Protein AF-0000000083406776 (afdb_homodimer)

Radius of gyration: 24.79 Å; Cα contacts (8 Å, |Δi|>4): 1345; chains: 2; bounding box: 52×78×62 Å

pLDDT: mean 81.3, std 16.32, range [42.38, 97.75]

InterPro domains:
  IPR002347 Short-chain dehydrogenase/reductase SDR [PF00106] (64-255)
  IPR002347 Short-chain dehydrogenase/reductase SDR [PR00081] (65-82)
  IPR002347 Short-chain dehydrogenase/reductase SDR [PR00081] (189-205)
  IPR002347 Short-chain dehydrogenase/reductase SDR [PR00081] (236-253)
  IPR020904 Short-chain dehydrogenase/reductase, conserved site [PS00061] (202-230)
  IPR036291 NAD(P)-binding domain superfamily [SSF51735] (57-287)

Solvent-accessible surface area (backbone atoms only — not comparable to full-atom values): 32163 Å² total; per-residue (Å²): 109,41,72,52,41,39,52,69,57,43,51,51,37,44,51,24,13,53,36,18,30,51,38,6,48,52,36,34,50,48,42,60,70,52,46,40,59,52,13,53,52,55,70,69,46,63,69,73,70,53,64,65,56,86,56,56,70,72,55,71,73,45,49,56,18,36,37,31,38,31,26,55,51,59,46,27,32,33,37,50,63,70,48,34,76,37,69,58,24,35,37,39,38,18,16,83,56,52,65,60,33,49,53,54,50,59,68,65,54,90,52,61,17,48,78,43,82,42,75,58,62,43,76,51,54,50,65,58,38,30,49,51,51,51,49,48,35,70,74,66,41,73,57,41,32,34,37,45,53,56,65,69,62,70,66,74,48,82,82,60,70,68,44,67,68,60,47,49,52,39,44,38,34,44,40,48,22,46,49,23,48,50,51,44,50,47,56,58,21,50,76,68,46,38,32,37,40,34,41,58,36,29,36,42,27,68,48,59,47,32,37,36,27,47,56,24,12,46,20,20,21,41,47,45,32,42,57,17,45,23,51,61,30,48,79,36,53,24,48,39,31,33,29,28,44,39,70,35,68,32,75,62,46,53,39,36,45,73,48,53,24,62,52,74,85,56,80,58,32,54,38,56,59,45,19,53,49,49,51,49,33,66,74,60,42,25,40,56,67,46,59,35,45,58,68,53,43,29,52,35,51,7,56,51,21,40,27,68,70,52,43,53,49,50,30,41,52,34,50,74,63,23,39,63,14,82,55,45,60,112,42,73,52,42,38,51,68,57,45,51,51,37,45,50,24,12,54,36,17,30,52,38,7,49,51,37,34,49,48,40,59,70,53,47,41,58,51,14,53,52,55,72,71,46,63,68,73,71,52,62,66,55,83,56,57,70,73,54,72,72,45,49,56,18,35,37,31,38,32,27,56,50,58,47,28,31,33,37,49,62,70,48,33,74,36,68,58,25,35,37,39,36,20,17,83,56,51,65,62,34,49,53,52,50,60,71,66,53,88,52,61,18,47,78,42,82,43,74,58,61,43,73,53,54,47,66,57,38,30,50,51,50,52,49,49,35,70,74,67,41,74,56,41,33,37,36,44,53,57,67,68,63,70,64,73,50,84,84,59,70,68,45,67,69,61,46,50,53,39,44,38,33,46,40,48,23,46,50,23,47,49,50,44,49,47,55,57,20,51,77,69,45,37,32,36,39,35,41,56,36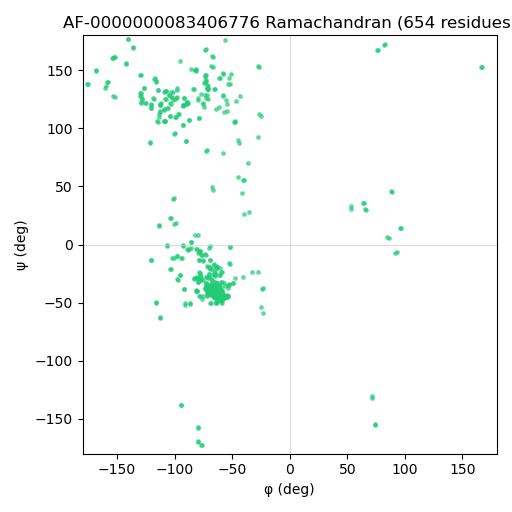,29,37,41,27,69,50,58,47,31,37,35,28,48,55,24,14,46,20,20,20,41,47,44,34,40,55,18,46,24,53,62,30,48,79,36,53,22,49,38,30,32,30,27,44,38,75,35,62,32,74,61,45,51,38,38,43,72,46,53,26,64,55,74,83,57,78,47,34,52,38,55,59,46,20,52,50,49,50,48,33,67,73,60,41,24,41,55,67,46,60,35,47,59,70,55,41,29,51,36,52,7,56,52,21,39,28,68,69,54,43,53,49,49,31,41,51,34,51,74,64,24,39,64,15,83,53,46,60

Sequence (658 aa):
MRTIPTLSYTIQNILMSMGTIFVSFSSLMFTLMVVLPLSIARGMMPRDMLMKVPTNMAMRSRGKVVLIVGASRGIGMEVLKQYVPEPTTTVIAVAKDPDNLRNAIIHLGDTPATVQIETIDLSGSPKEIARAVEELDRQYGPISHMYAISGISNHLKNETAFNLEVMEKMVKVNISGIIALTMSMYDLMRKRKFGKICIVGSVAGIYGPANMIGYASTKSFINTFGTSLRTLASANNIEVVTVEPGFIDSRMTRMMRGQGSSAPDSNFADAEDMAARMKQGVEKGGVAVVTWPVGQSIQMNALKGLNPICDDLGRWVSTQLRLSGKKITMRTIPTLSYTIQNILMSMGTIFVSFSSLMFTLMVVLPLSIARGMMPRDMLMKVPTNMAMRSRGKVVLIVGASRGIGMEVLKQYVPEPTTTVIAVAKDPDNLRNAIIHLGDTPATVQIETIDLSGSPKEIARAVEELDRQYGPISHMYAISGISNHLKNETAFNLEVMEKMVKVNISGIIALTMSMYDLMRKRKFGKICIVGSVAGIYGPANMIGYASTKSFINTFGTSLRTLASANNIEVVTVEPGFIDSRMTRMMRGQGSSAPDSNFADAEDMAARMKQGVEKGGVAVVTWPVGQSIQMNALKGLNPICDDLGRWVSTQLRLSGKKIT

Nearest PDB structures (foldseek):
  1iy8-assembly1_B  TM=8.673E-01  e=5.203E-13  Leifsonia aquatica
  3svt-assembly1_B  TM=8.295E-01  e=1.004E-12  Mycobacterium ulcerans Agy99
  7djs-assembly1_A  TM=8.375E-01  e=8.995E-13  Pseudomonas aeruginosa
  1zem-assembly1_A  TM=8.510E-01  e=3.168E-12  Gluconobacter oxydans
  3g1t-assembly1_A-2  TM=8.333E-01  e=5.186E-12  Salmonella enterica subsp. enterica serovar Typhi

Organism: Coprinellus micaceus (NCBI:txid71717)

Structure (mmCIF, N/CA/C/O backbone):
data_AF-0000000083406776-model_v1
#
loop_
_entity.id
_entity.type
_entity.pdbx_description
1 polymer 'NAD(P)-binding protein'
#
loop_
_atom_site.group_PDB
_atom_site.id
_atom_site.type_symbol
_atom_site.label_atom_id
_atom_site.label_alt_id
_atom_site.label_comp_id
_atom_site.label_asym_id
_atom_site.label_entity_id
_atom_site.label_seq_id
_atom_site.pdbx_PDB_ins_code
_atom_site.Cartn_x
_atom_site.Cartn_y
_atom_site.Cartn_z
_atom_site.occupancy
_atom_site.B_iso_or_equiv
_atom_site.auth_seq_id
_atom_site.auth_comp_id
_atom_site.auth_asym_id
_atom_site.auth_atom_id
_atom_site.pdbx_PDB_model_num
ATOM 1 N N . MET A 1 1 ? -14.531 27.25 2.477 1 51.34 1 MET A N 1
ATOM 2 C CA . MET A 1 1 ? -13.578 27.891 1.568 1 51.34 1 MET A CA 1
ATOM 3 C C . MET A 1 1 ? -12.195 27.266 1.714 1 51.34 1 MET A C 1
ATOM 5 O O . MET A 1 1 ? -11.469 27.125 0.727 1 51.34 1 MET A O 1
ATOM 9 N N . ARG A 1 2 ? -11.852 26.719 2.912 1 61.72 2 ARG A N 1
ATOM 10 C CA . ARG A 1 2 ? -10.562 26.094 3.193 1 61.72 2 ARG A CA 1
ATOM 11 C C . ARG A 1 2 ? -10.414 24.781 2.438 1 61.72 2 ARG A C 1
ATOM 13 O O . ARG A 1 2 ? -9.297 24.297 2.229 1 61.72 2 ARG A O 1
ATOM 20 N N . THR A 1 3 ? -11.453 24.5 1.758 1 78 3 THR A N 1
ATOM 21 C CA . THR A 1 3 ? -11.43 23.203 1.101 1 78 3 THR A CA 1
ATOM 22 C C . THR A 1 3 ? -11.109 23.344 -0.383 1 78 3 THR A C 1
ATOM 24 O O . THR A 1 3 ? -10.797 22.359 -1.059 1 78 3 THR A O 1
ATOM 27 N N . ILE A 1 4 ? -11.164 24.688 -0.804 1 85.56 4 ILE A N 1
ATOM 28 C CA . ILE A 1 4 ? -10.828 24.922 -2.203 1 85.56 4 ILE A CA 1
ATOM 29 C C . ILE A 1 4 ? -9.328 24.766 -2.408 1 85.56 4 ILE A C 1
ATOM 31 O O . ILE A 1 4 ? -8.531 25.375 -1.688 1 85.56 4 ILE A O 1
ATOM 35 N N . PRO A 1 5 ? -9 23.969 -3.375 1 91.88 5 PRO A N 1
ATOM 36 C CA . PRO A 1 5 ? -7.57 23.75 -3.609 1 91.88 5 PRO A CA 1
ATOM 37 C C . PRO A 1 5 ? -6.824 25.047 -3.955 1 91.88 5 PRO A C 1
ATOM 39 O O . PRO A 1 5 ? -7.387 25.922 -4.605 1 91.88 5 PRO A O 1
ATOM 42 N N . THR A 1 6 ? -5.609 25.203 -3.502 1 91.12 6 THR A N 1
ATOM 43 C CA . THR A 1 6 ? -4.766 26.344 -3.842 1 91.12 6 THR A CA 1
ATOM 44 C C . THR A 1 6 ? -4.395 26.312 -5.32 1 91.12 6 THR A C 1
ATOM 46 O O . THR A 1 6 ? -4.488 25.266 -5.973 1 91.12 6 THR A O 1
ATOM 49 N N . LEU A 1 7 ? -3.971 27.453 -5.816 1 91.69 7 LEU A N 1
ATOM 50 C CA . LEU A 1 7 ? -3.604 27.562 -7.223 1 91.69 7 LEU A CA 1
ATOM 51 C C . LEU A 1 7 ? -2.414 26.656 -7.543 1 91.69 7 LEU A C 1
ATOM 53 O O . LEU A 1 7 ? -2.416 25.953 -8.555 1 91.69 7 LEU A O 1
ATOM 57 N N . SER A 1 8 ? -1.42 26.688 -6.691 1 90.56 8 SER A N 1
ATOM 58 C CA . SER A 1 8 ? -0.233 25.859 -6.918 1 90.56 8 SER A CA 1
ATOM 59 C C . SER A 1 8 ? -0.579 24.375 -6.918 1 90.56 8 SER A C 1
ATOM 61 O O . SER A 1 8 ? -0.083 23.625 -7.75 1 90.56 8 SER A O 1
ATOM 63 N N . TYR A 1 9 ? -1.371 24 -6.027 1 91.06 9 TYR A N 1
ATOM 64 C CA . TYR A 1 9 ? -1.797 22.609 -5.941 1 91.06 9 TYR A CA 1
ATOM 65 C C . TYR A 1 9 ? -2.613 22.219 -7.164 1 91.06 9 TYR A C 1
ATOM 67 O O . TYR A 1 9 ? -2.467 21.109 -7.684 1 91.06 9 TYR A O 1
ATOM 75 N N . THR A 1 10 ? -3.422 23.109 -7.629 1 93.75 10 THR A N 1
ATOM 76 C CA . THR A 1 10 ? -4.25 22.859 -8.805 1 93.75 10 THR A CA 1
ATOM 77 C C . THR A 1 10 ? -3.383 22.703 -10.047 1 93.75 10 THR A C 1
ATOM 79 O O . THR A 1 10 ? -3.584 21.766 -10.828 1 93.75 10 THR A O 1
ATOM 82 N N . ILE A 1 11 ? -2.439 23.547 -10.195 1 93.81 11 ILE A N 1
ATOM 83 C CA . ILE A 1 11 ? -1.538 23.484 -11.336 1 93.81 11 ILE A CA 1
ATOM 84 C C . ILE A 1 11 ? -0.77 22.156 -11.305 1 93.81 11 ILE A C 1
ATOM 86 O O . ILE A 1 11 ? -0.603 21.5 -12.336 1 93.81 11 ILE A O 1
ATOM 90 N N . GLN A 1 12 ? -0.306 21.812 -10.156 1 91.44 12 GLN A N 1
ATOM 91 C CA . GLN A 1 12 ? 0.376 20.531 -9.984 1 91.44 12 GLN A CA 1
ATOM 92 C C . GLN A 1 12 ? -0.497 19.375 -10.469 1 91.44 12 GLN A C 1
ATOM 94 O O . GLN A 1 12 ? -0.017 18.469 -11.148 1 91.44 12 GLN A O 1
ATOM 99 N N . ASN A 1 13 ? -1.695 19.422 -10.125 1 94.25 13 ASN A N 1
ATOM 100 C CA . ASN A 1 13 ? -2.613 18.344 -10.5 1 94.25 13 ASN A CA 1
ATOM 101 C C . ASN A 1 13 ? -2.869 18.328 -12.008 1 94.25 13 ASN A C 1
ATOM 103 O O . ASN A 1 13 ? -3.061 17.266 -12.594 1 94.25 13 ASN A O 1
ATOM 107 N N . ILE A 1 14 ? -2.92 19.484 -12.586 1 94.75 14 ILE A N 1
ATOM 108 C CA . ILE A 1 14 ? -3.066 19.578 -14.031 1 94.75 14 ILE A CA 1
ATOM 109 C C . ILE A 1 14 ? -1.882 18.906 -14.719 1 94.75 14 ILE A C 1
ATOM 111 O O . ILE A 1 14 ? -2.066 18.078 -15.617 1 94.75 14 ILE A O 1
ATOM 115 N N . LEU A 1 15 ? -0.723 19.172 -14.25 1 93.62 15 LEU A N 1
ATOM 116 C CA . LEU A 1 15 ? 0.487 18.594 -14.828 1 93.62 15 LEU A CA 1
ATOM 117 C C . LEU A 1 15 ? 0.534 17.094 -14.594 1 93.62 15 LEU A C 1
ATOM 119 O O . LEU A 1 15 ? 0.982 16.344 -15.461 1 93.62 15 LEU A O 1
ATOM 123 N N . MET A 1 16 ? 0.094 16.672 -13.461 1 91 16 MET A N 1
ATOM 124 C CA . MET A 1 16 ? 0.042 15.234 -13.156 1 91 16 MET A CA 1
ATOM 125 C C . MET A 1 16 ? -0.891 14.516 -14.125 1 91 16 MET A C 1
ATOM 127 O O . MET A 1 16 ? -0.562 13.43 -14.617 1 91 16 MET A O 1
ATOM 131 N N . SER A 1 17 ? -2.018 15.117 -14.367 1 93.81 17 SER A N 1
ATOM 132 C CA . SER A 1 17 ? -2.965 14.508 -15.289 1 93.81 17 SER A CA 1
ATOM 133 C C . SER A 1 17 ? -2.381 14.414 -16.703 1 93.81 17 SER A C 1
ATOM 135 O O . SER A 1 17 ? -2.521 13.391 -17.359 1 93.81 17 SER A O 1
ATOM 137 N N . MET A 1 18 ? -1.773 15.461 -17.109 1 94.19 18 MET A N 1
ATOM 138 C CA . MET A 1 18 ? -1.151 15.461 -18.422 1 94.19 18 MET A CA 1
ATOM 139 C C . MET A 1 18 ? -0.082 14.383 -18.531 1 94.19 18 MET A C 1
ATOM 141 O O . MET A 1 18 ? -0.002 13.672 -19.531 1 94.19 18 MET A O 1
ATOM 145 N N . GLY A 1 19 ? 0.729 14.281 -17.5 1 92.5 19 GLY A N 1
ATOM 146 C CA . GLY A 1 19 ? 1.737 13.234 -17.469 1 92.5 19 GLY A CA 1
ATOM 147 C C . GLY A 1 19 ? 1.149 11.836 -17.531 1 92.5 19 GLY A C 1
ATOM 148 O O . GLY A 1 19 ? 1.658 10.977 -18.25 1 92.5 19 GLY A O 1
ATOM 149 N N . THR A 1 20 ? 0.115 11.656 -16.812 1 91.81 20 THR A N 1
ATOM 150 C CA . THR A 1 20 ? -0.525 10.344 -16.766 1 91.81 20 THR A CA 1
ATOM 151 C C . THR A 1 20 ? -1.116 9.984 -18.125 1 91.81 20 THR A C 1
ATOM 153 O O . THR A 1 20 ? -1.022 8.836 -18.562 1 91.81 20 THR A O 1
ATOM 156 N N . ILE A 1 21 ? -1.723 10.969 -18.766 1 94.31 21 ILE A N 1
ATOM 157 C CA . ILE A 1 21 ? -2.268 10.75 -20.109 1 94.31 21 ILE A CA 1
ATOM 158 C C . ILE A 1 21 ? -1.151 10.328 -21.062 1 94.31 21 ILE A C 1
ATOM 160 O O . ILE A 1 21 ? -1.294 9.344 -21.797 1 94.31 21 ILE A O 1
ATOM 164 N N . PHE A 1 22 ? -0.098 11.008 -20.969 1 94.06 22 PHE A N 1
ATOM 165 C CA . PHE A 1 22 ? 1.026 10.734 -21.859 1 94.06 22 PHE A CA 1
ATOM 166 C C . PHE A 1 22 ? 1.578 9.328 -21.609 1 94.06 22 PHE A C 1
ATOM 168 O O . PHE A 1 22 ? 1.782 8.562 -22.562 1 94.06 22 PHE A O 1
ATOM 175 N N . VAL A 1 23 ? 1.824 9 -20.422 1 92.31 23 VAL A N 1
ATOM 176 C CA . VAL A 1 23 ? 2.42 7.715 -20.062 1 92.31 23 VAL A CA 1
ATOM 177 C C . VAL A 1 23 ? 1.457 6.586 -20.422 1 92.31 23 VAL A C 1
ATOM 179 O O . VAL A 1 23 ? 1.873 5.547 -20.938 1 92.31 23 VAL A O 1
ATOM 182 N N . SER A 1 24 ? 0.225 6.801 -20.125 1 93.75 24 SER A N 1
ATOM 183 C CA . SER A 1 24 ? -0.762 5.773 -20.453 1 93.75 24 SER A CA 1
ATOM 184 C C . SER A 1 24 ? -0.874 5.566 -21.953 1 93.75 24 SER A C 1
ATOM 186 O O . SER A 1 24 ? -1.04 4.438 -22.422 1 93.75 24 SER A O 1
ATOM 188 N N . PHE A 1 25 ? -0.808 6.652 -22.656 1 94.75 25 PHE A N 1
ATOM 189 C CA . PHE A 1 25 ? -0.831 6.559 -24.109 1 94.75 25 PHE A CA 1
ATOM 190 C C . PHE A 1 25 ? 0.388 5.805 -24.625 1 94.75 25 PHE A C 1
ATOM 192 O O . PHE A 1 25 ? 0.27 4.953 -25.5 1 94.75 25 PHE A O 1
ATOM 199 N N . SER A 1 26 ? 1.524 6.098 -24.109 1 94.12 26 SER A N 1
ATOM 200 C CA . SER A 1 26 ? 2.748 5.398 -24.484 1 94.12 26 SER A CA 1
ATOM 201 C C . SER A 1 26 ? 2.656 3.91 -24.156 1 94.12 26 SER A C 1
ATOM 203 O O . SER A 1 26 ? 3.098 3.068 -24.953 1 94.12 26 SER A O 1
ATOM 205 N N . SER A 1 27 ? 2.131 3.639 -23.031 1 93.69 27 SER A N 1
ATOM 206 C CA . SER A 1 27 ? 1.918 2.256 -22.609 1 93.69 27 SER A CA 1
ATOM 207 C C . SER A 1 27 ? 0.988 1.526 -23.578 1 93.69 27 SER A C 1
ATOM 209 O O . SER A 1 27 ? 1.225 0.366 -23.922 1 93.69 27 SER A O 1
ATOM 211 N N . LEU A 1 28 ? -0.036 2.197 -23.969 1 95.06 28 LEU A N 1
ATOM 212 C CA . LEU A 1 28 ? -0.994 1.639 -24.922 1 95.06 28 LEU A CA 1
ATOM 213 C C . LEU A 1 28 ? -0.325 1.343 -26.25 1 95.06 28 LEU A C 1
ATOM 215 O O . LEU A 1 28 ? -0.478 0.248 -26.797 1 95.06 28 LEU A O 1
ATOM 219 N N . MET A 1 29 ? 0.401 2.287 -26.703 1 96.25 29 MET A N 1
ATOM 220 C CA . MET A 1 29 ? 1.06 2.139 -28 1 96.25 29 MET A CA 1
ATOM 221 C C . MET A 1 29 ? 2.072 0.999 -27.969 1 96.25 29 MET A C 1
ATOM 223 O O . MET A 1 29 ? 2.135 0.192 -28.906 1 96.25 29 MET A O 1
ATOM 227 N N . PHE A 1 30 ? 2.836 0.939 -26.953 1 95.06 30 PHE A N 1
ATOM 228 C CA . PHE A 1 30 ? 3.809 -0.138 -26.797 1 95.06 30 PHE A CA 1
ATOM 229 C C . PHE A 1 30 ? 3.113 -1.493 -26.766 1 95.06 30 PHE A C 1
ATOM 231 O O . PHE A 1 30 ? 3.568 -2.449 -27.391 1 95.06 30 PHE A O 1
ATOM 238 N N . THR A 1 31 ? 2.062 -1.59 -26.031 1 94.62 31 THR A N 1
ATOM 239 C CA . THR A 1 31 ? 1.335 -2.846 -25.891 1 94.62 31 THR A CA 1
ATOM 240 C C . THR A 1 31 ? 0.708 -3.26 -27.219 1 94.62 31 THR A C 1
ATOM 242 O O . THR A 1 31 ? 0.731 -4.438 -27.578 1 94.62 31 THR A O 1
ATOM 245 N N .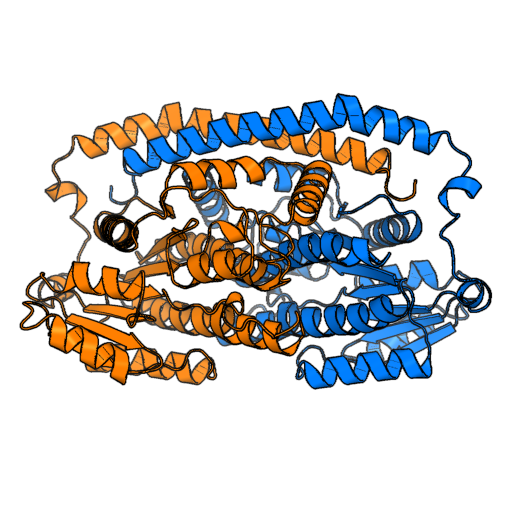 LEU A 1 32 ? 0.222 -2.285 -27.969 1 95.62 32 LEU A N 1
ATOM 246 C CA . LEU A 1 32 ? -0.427 -2.549 -29.25 1 95.62 32 LEU A CA 1
ATOM 247 C C . LEU A 1 32 ? 0.6 -2.918 -30.312 1 95.62 32 LEU A C 1
ATOM 249 O O . LEU A 1 32 ? 0.373 -3.83 -31.109 1 95.62 32 LEU A O 1
ATOM 253 N N . MET A 1 33 ? 1.751 -2.266 -30.266 1 95.75 33 MET A N 1
ATOM 254 C CA . MET A 1 33 ? 2.68 -2.348 -31.391 1 95.75 33 MET A CA 1
ATOM 255 C C . MET A 1 33 ? 3.729 -3.428 -31.156 1 95.75 33 MET A C 1
ATOM 257 O O . MET A 1 33 ? 4.254 -4.012 -32.094 1 95.75 33 MET A O 1
ATOM 261 N N . VAL A 1 34 ? 4.016 -3.725 -29.922 1 94.56 34 VAL A N 1
ATOM 262 C CA . VAL 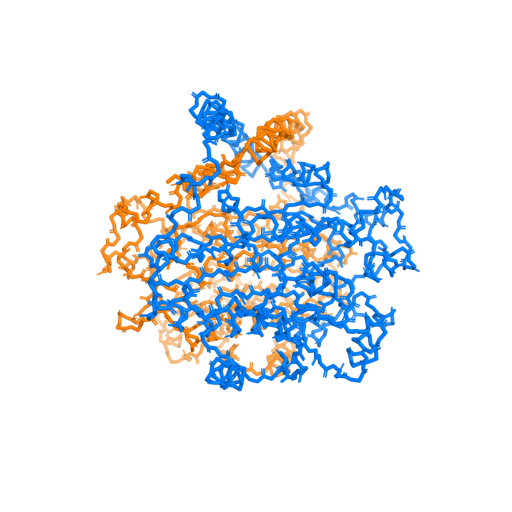A 1 34 ? 5.117 -4.637 -29.625 1 94.56 34 VAL A CA 1
ATOM 263 C C . VAL A 1 34 ? 4.582 -5.898 -28.953 1 94.56 34 VAL A C 1
ATOM 265 O O . VAL A 1 34 ? 4.805 -7.012 -29.438 1 94.56 34 VAL A O 1
ATOM 268 N N . VAL A 1 35 ? 3.785 -5.789 -27.953 1 94.31 35 VAL A N 1
ATOM 269 C CA . VAL A 1 35 ? 3.385 -6.922 -27.125 1 94.31 35 VAL A CA 1
ATOM 270 C C . VAL A 1 35 ? 2.307 -7.73 -27.844 1 94.31 35 VAL A C 1
ATOM 272 O O . VAL A 1 35 ? 2.348 -8.961 -27.844 1 94.31 35 VAL A O 1
ATOM 275 N N . LEU A 1 36 ? 1.349 -7.012 -28.406 1 94.81 36 LEU A N 1
ATOM 276 C CA . LEU A 1 36 ? 0.21 -7.688 -29.016 1 94.81 36 LEU A CA 1
ATOM 277 C C . LEU A 1 36 ? 0.667 -8.625 -30.141 1 94.81 36 LEU A C 1
ATOM 279 O O . LEU A 1 36 ? 0.283 -9.797 -30.156 1 94.81 36 LEU A O 1
ATOM 283 N N . PRO A 1 37 ? 1.556 -8.18 -31.047 1 93.94 37 PRO A N 1
ATOM 284 C CA . PRO A 1 37 ? 2.035 -9.117 -32.062 1 93.94 37 PRO A CA 1
ATOM 285 C C . PRO A 1 37 ? 2.762 -10.32 -31.469 1 93.94 37 PRO A C 1
ATOM 287 O O . PRO A 1 37 ? 2.615 -11.445 -31.969 1 93.94 37 PRO A O 1
ATOM 290 N N . LEU A 1 38 ? 3.494 -10.172 -30.406 1 92.44 38 LEU A N 1
ATOM 291 C CA . LEU A 1 38 ? 4.199 -11.258 -29.734 1 92.44 38 LEU A CA 1
ATOM 292 C C . LEU A 1 38 ? 3.213 -12.227 -29.094 1 92.44 38 LEU A C 1
ATOM 294 O O . LEU A 1 38 ? 3.418 -13.445 -29.141 1 92.44 38 LEU A O 1
ATOM 298 N N . SER A 1 39 ? 2.215 -11.68 -28.5 1 92.62 39 SER A N 1
ATOM 299 C CA . SER A 1 39 ? 1.206 -12.508 -27.844 1 92.62 39 SER A CA 1
ATOM 300 C C . SER A 1 39 ? 0.441 -13.352 -28.859 1 92.62 39 SER A C 1
ATOM 302 O O . SER A 1 39 ? 0.073 -14.492 -28.578 1 92.62 39 SER A O 1
ATOM 304 N N . ILE A 1 40 ? 0.173 -12.742 -30 1 92.56 40 ILE A N 1
ATOM 305 C CA . ILE A 1 40 ? -0.491 -13.477 -31.062 1 92.56 40 ILE A CA 1
ATOM 306 C C . ILE A 1 40 ? 0.411 -14.609 -31.562 1 92.56 40 ILE A C 1
ATOM 308 O O . ILE A 1 40 ? -0.046 -15.734 -31.75 1 92.56 40 ILE A O 1
ATOM 312 N N . ALA A 1 41 ? 1.683 -14.367 -31.734 1 89.75 41 ALA A N 1
ATOM 313 C CA . ALA A 1 41 ? 2.648 -15.383 -32.156 1 89.75 41 ALA A CA 1
ATOM 314 C C . ALA A 1 41 ? 2.727 -16.516 -31.125 1 89.75 41 ALA A C 1
ATOM 316 O O . ALA A 1 41 ? 2.832 -17.688 -31.5 1 89.75 41 ALA A O 1
ATOM 317 N N . ARG A 1 42 ? 2.699 -16.156 -29.844 1 88.81 42 ARG A N 1
ATOM 318 C CA . ARG A 1 42 ? 2.705 -17.156 -28.781 1 88.81 42 ARG A CA 1
ATOM 319 C C . ARG A 1 42 ? 1.518 -18.094 -28.906 1 88.81 42 ARG A C 1
ATOM 321 O O . ARG A 1 42 ? 1.656 -19.312 -28.703 1 88.81 42 ARG A O 1
ATOM 328 N N . GLY A 1 43 ? 0.381 -17.531 -29.172 1 84.69 43 GLY A N 1
ATOM 329 C CA . GLY A 1 43 ? -0.828 -18.328 -29.297 1 84.69 43 GLY A CA 1
ATOM 330 C C . GLY A 1 43 ? -0.781 -19.297 -30.453 1 84.69 43 GLY A C 1
ATOM 331 O O . GLY A 1 43 ? -1.481 -20.312 -30.453 1 84.69 43 GLY A O 1
ATOM 332 N N . MET A 1 44 ? 0.102 -19.047 -31.406 1 83.62 44 MET A N 1
ATOM 333 C CA . MET A 1 44 ? 0.194 -19.875 -32.594 1 83.62 44 MET A CA 1
ATOM 334 C C . MET A 1 44 ? 1.247 -20.969 -32.438 1 83.62 44 MET A C 1
ATOM 336 O O . MET A 1 44 ? 1.315 -21.906 -33.219 1 83.62 44 MET A O 1
ATOM 340 N N . MET A 1 45 ? 2.02 -20.828 -31.406 1 77.25 45 MET A N 1
ATOM 341 C CA . MET A 1 45 ? 3.08 -21.797 -31.172 1 77.25 45 MET A CA 1
ATOM 342 C C . MET A 1 45 ? 2.531 -23.047 -30.484 1 77.25 45 MET A C 1
ATOM 344 O O . MET A 1 45 ? 1.607 -22.953 -29.672 1 77.25 45 MET A O 1
ATOM 348 N N . PRO A 1 46 ? 3.166 -24.203 -30.781 1 67.5 46 PRO A N 1
ATOM 349 C CA . PRO A 1 46 ? 2.727 -25.438 -30.141 1 67.5 46 PRO A CA 1
ATOM 350 C C . PRO A 1 46 ? 2.957 -25.438 -28.625 1 67.5 46 PRO A C 1
ATOM 352 O O . PRO A 1 46 ? 3.949 -24.891 -28.156 1 67.5 46 PRO A O 1
ATOM 355 N N . ARG A 1 47 ? 2.021 -25.828 -27.875 1 63.34 47 ARG A N 1
ATOM 356 C CA . ARG A 1 47 ? 1.984 -25.828 -26.406 1 63.34 47 ARG A CA 1
ATOM 357 C C . ARG A 1 47 ? 3.254 -26.453 -25.828 1 63.34 47 ARG A C 1
ATOM 359 O O . ARG A 1 47 ? 3.73 -26.031 -24.781 1 63.34 47 ARG A O 1
ATOM 366 N N . ASP A 1 48 ? 3.824 -27.453 -26.547 1 56.91 48 ASP A N 1
ATOM 367 C CA . ASP A 1 48 ? 4.98 -28.203 -26.078 1 56.91 48 ASP A CA 1
ATOM 368 C C . ASP A 1 48 ? 6.227 -27.328 -26.016 1 56.91 48 ASP A C 1
ATOM 370 O O . ASP A 1 48 ? 7.105 -27.531 -25.172 1 56.91 48 ASP A O 1
ATOM 374 N N . MET A 1 49 ? 6.324 -26.375 -26.844 1 52.62 49 MET A N 1
ATOM 375 C CA . MET A 1 49 ? 7.48 -25.5 -26.891 1 52.62 49 MET A CA 1
ATOM 376 C C . MET A 1 49 ? 7.441 -24.484 -25.75 1 52.62 49 MET A C 1
ATOM 378 O O . MET A 1 49 ? 8.484 -24.031 -25.266 1 52.62 49 MET A O 1
ATOM 382 N N . LEU A 1 50 ? 6.285 -24.125 -25.359 1 50.94 50 LEU A N 1
ATOM 383 C CA . LEU A 1 50 ? 6.086 -23.094 -24.344 1 50.94 50 LEU A CA 1
ATOM 384 C C . LEU A 1 50 ? 6.305 -23.656 -22.953 1 50.94 50 LEU A C 1
ATOM 386 O O . LEU A 1 50 ? 6.68 -22.922 -22.031 1 50.94 50 LEU A O 1
ATOM 390 N N . MET A 1 51 ? 5.98 -24.922 -22.781 1 48.59 51 MET A N 1
ATOM 391 C CA . MET A 1 51 ? 6.055 -25.578 -21.469 1 48.59 51 MET A CA 1
ATOM 392 C C . MET A 1 51 ? 7.48 -26.016 -21.172 1 48.59 51 MET A C 1
ATOM 394 O O . MET A 1 51 ? 7.75 -26.578 -20.094 1 48.59 51 MET A O 1
ATOM 398 N N . LYS A 1 52 ? 8.508 -25.891 -22.047 1 47.97 52 LYS A N 1
ATOM 399 C CA . LYS A 1 52 ? 9.859 -26.391 -21.797 1 47.97 52 LYS A CA 1
ATOM 400 C C . LYS A 1 52 ? 10.531 -25.609 -20.672 1 47.97 52 LYS A C 1
ATOM 402 O O . LYS A 1 52 ? 11.086 -24.531 -20.891 1 47.97 52 LYS A O 1
ATOM 407 N N . VAL A 1 53 ? 9.906 -25.406 -19.531 1 49.91 53 VAL A N 1
ATOM 408 C CA . VAL A 1 53 ? 10.648 -24.938 -18.375 1 49.91 53 VAL A CA 1
ATOM 409 C C . VAL A 1 53 ? 11.797 -25.906 -18.062 1 49.91 53 VAL A C 1
ATOM 411 O O . VAL A 1 53 ? 11.617 -27.125 -18.094 1 49.91 53 VAL A O 1
ATOM 414 N N . PRO A 1 54 ? 13.039 -25.531 -18.188 1 44.44 54 PRO A N 1
ATOM 415 C CA . PRO A 1 54 ? 14.039 -26.484 -17.703 1 44.44 54 PRO A CA 1
ATOM 416 C C . PRO A 1 54 ? 13.609 -27.156 -16.406 1 44.44 54 PRO A C 1
ATOM 418 O O . PRO A 1 54 ? 13.5 -26.5 -15.359 1 44.44 54 PRO A O 1
ATOM 421 N N . THR A 1 55 ? 12.477 -27.781 -16.375 1 43.97 55 THR A N 1
ATOM 422 C CA . THR A 1 55 ? 12.203 -28.516 -15.133 1 43.97 55 THR A CA 1
ATOM 423 C C . THR A 1 55 ? 13.422 -29.312 -14.688 1 43.97 55 THR A C 1
ATOM 425 O O . THR A 1 55 ? 13.969 -30.109 -15.461 1 43.97 55 THR A O 1
ATOM 428 N N . ASN A 1 56 ? 14.234 -28.719 -13.922 1 44.69 56 ASN A N 1
ATOM 429 C CA . ASN A 1 56 ? 15.234 -29.641 -13.383 1 44.69 56 ASN A CA 1
ATOM 430 C C . ASN A 1 56 ? 14.711 -31.062 -13.328 1 44.69 56 ASN A C 1
ATOM 432 O O . ASN A 1 56 ? 13.539 -31.297 -13 1 44.69 56 ASN A O 1
ATOM 436 N N . MET A 1 57 ? 15.242 -31.938 -14.117 1 44.78 57 MET A N 1
ATOM 437 C CA . MET A 1 57 ? 14.992 -33.375 -14.203 1 44.78 57 MET A CA 1
ATOM 438 C C . MET A 1 57 ? 14.453 -33.906 -12.883 1 44.78 57 MET A C 1
ATOM 440 O O . MET A 1 57 ? 13.68 -34.875 -12.867 1 44.78 57 MET A O 1
ATOM 444 N N . ALA A 1 58 ? 14.922 -33.438 -11.836 1 46.88 58 ALA A N 1
ATOM 445 C CA . ALA A 1 58 ? 14.562 -34 -10.539 1 46.88 58 ALA A CA 1
ATOM 446 C C . ALA A 1 58 ? 13.102 -33.719 -10.195 1 46.88 58 ALA A C 1
ATOM 448 O O . ALA A 1 58 ? 12.453 -34.5 -9.508 1 46.88 58 ALA A O 1
ATOM 449 N N . MET A 1 59 ? 12.484 -32.5 -10.617 1 49.75 59 MET A N 1
ATOM 450 C CA . MET A 1 59 ? 11.102 -32.156 -10.336 1 49.75 59 MET A CA 1
ATOM 451 C C . MET A 1 59 ? 10.148 -32.906 -11.25 1 49.75 59 MET A C 1
ATOM 453 O O . MET A 1 59 ? 8.961 -33.031 -10.945 1 49.75 59 MET A O 1
ATOM 457 N N . ARG A 1 60 ? 10.516 -33.281 -12.477 1 51.09 60 ARG A N 1
ATOM 458 C CA . ARG A 1 60 ? 9.695 -34.062 -13.391 1 51.09 60 ARG A CA 1
ATOM 459 C C . ARG A 1 60 ? 9.258 -35.375 -12.75 1 51.09 60 ARG A C 1
ATOM 461 O O . ARG A 1 60 ? 8.148 -35.844 -13 1 51.09 60 ARG A O 1
ATOM 468 N N . SER A 1 61 ? 10.266 -35.812 -11.984 1 52.22 61 SER A N 1
ATOM 469 C CA . SER A 1 61 ? 9.883 -37.125 -11.484 1 52.22 61 SER A CA 1
ATOM 470 C C . SER A 1 61 ? 8.961 -37.031 -10.273 1 52.22 61 SER A C 1
ATOM 472 O O . SER A 1 61 ? 8.148 -37.906 -10.016 1 52.22 61 SER A O 1
ATOM 474 N N . ARG A 1 62 ? 9.102 -35.906 -9.477 1 63.03 62 ARG A N 1
ATOM 475 C CA . ARG A 1 62 ? 8.242 -35.781 -8.305 1 63.03 62 ARG A CA 1
ATOM 476 C C . ARG A 1 62 ? 7.062 -34.844 -8.586 1 63.03 62 ARG A C 1
ATOM 478 O O . ARG A 1 62 ? 7.215 -33.812 -9.258 1 63.03 62 ARG A O 1
ATOM 485 N N . GLY A 1 63 ? 5.914 -35.281 -8.68 1 85.56 63 GLY A N 1
ATOM 486 C CA . GLY A 1 63 ? 4.629 -34.625 -8.852 1 85.56 63 GLY A CA 1
ATOM 487 C C . GLY A 1 63 ? 4.605 -33.219 -8.289 1 85.56 63 GLY A C 1
ATOM 488 O O . GLY A 1 63 ? 5.512 -32.812 -7.551 1 85.56 63 GLY A O 1
ATOM 489 N N . LYS A 1 64 ? 3.779 -32.344 -8.789 1 91.88 64 LYS A N 1
ATOM 490 C CA . LYS A 1 64 ? 3.562 -30.984 -8.312 1 91.88 64 LYS A CA 1
ATOM 491 C C . LYS A 1 64 ? 3.127 -30.969 -6.848 1 91.88 64 LYS A C 1
ATOM 493 O O . LYS A 1 64 ? 2.326 -31.812 -6.43 1 91.88 64 LYS A O 1
ATOM 498 N N . VAL A 1 65 ? 3.824 -30.172 -6.027 1 96.81 65 VAL A N 1
ATOM 499 C CA . VAL A 1 65 ? 3.371 -29.953 -4.656 1 96.81 65 VAL A CA 1
ATOM 500 C C . VAL A 1 65 ? 2.842 -28.531 -4.508 1 96.81 65 VAL A C 1
ATOM 502 O O . VAL A 1 65 ? 3.596 -27.562 -4.641 1 96.81 65 VAL A O 1
ATOM 505 N N . VAL A 1 66 ? 1.544 -28.391 -4.203 1 97.62 66 VAL A N 1
ATOM 506 C CA . VAL A 1 66 ? 0.848 -27.109 -4.176 1 97.62 66 VAL A CA 1
ATOM 507 C C . VAL A 1 66 ? 0.438 -26.766 -2.744 1 97.62 66 VAL A C 1
ATOM 509 O O . VAL A 1 66 ? -0.352 -27.484 -2.133 1 97.62 66 VAL A O 1
ATOM 512 N N . LEU A 1 67 ? 1.009 -25.719 -2.193 1 97.75 67 LEU A N 1
ATOM 513 C CA . LEU A 1 67 ? 0.611 -25.219 -0.886 1 97.75 67 LEU A CA 1
ATOM 514 C C . LEU A 1 67 ? -0.452 -24.125 -1.027 1 97.75 67 LEU A C 1
ATOM 516 O O . LEU A 1 67 ? -0.222 -23.109 -1.68 1 97.75 67 LEU A O 1
ATOM 520 N N . ILE A 1 68 ? -1.622 -24.359 -0.445 1 96.56 68 ILE A N 1
ATOM 521 C CA . ILE A 1 68 ? -2.711 -23.375 -0.46 1 96.56 68 ILE A CA 1
ATOM 522 C C . ILE A 1 68 ? -2.998 -22.906 0.963 1 96.56 68 ILE A C 1
ATOM 524 O O . ILE A 1 68 ? -3.543 -23.656 1.776 1 96.56 68 ILE A O 1
ATOM 528 N N . VAL A 1 69 ? -2.582 -21.703 1.231 1 94.56 69 VAL A N 1
ATOM 529 C CA . VAL A 1 69 ? -2.885 -21.109 2.529 1 94.56 69 VAL A CA 1
ATOM 530 C C . VAL A 1 69 ? -4.195 -20.328 2.445 1 94.56 69 VAL A C 1
ATOM 532 O O . VAL A 1 69 ? -4.32 -19.391 1.644 1 94.56 69 VAL A O 1
ATOM 535 N N . GLY A 1 70 ? -5.168 -20.578 3.301 1 89.31 70 GLY A N 1
ATOM 536 C CA . GLY A 1 70 ? -6.523 -20.062 3.207 1 89.31 70 GLY A CA 1
ATOM 537 C C . GLY A 1 70 ? -7.445 -20.938 2.377 1 89.31 70 GLY A C 1
ATOM 538 O O . GLY A 1 70 ? -8.211 -20.438 1.552 1 89.31 70 GLY A O 1
ATOM 539 N N . ALA A 1 71 ? -7.406 -22.203 2.596 1 88 71 ALA A N 1
ATOM 540 C CA . ALA A 1 71 ? -8.062 -23.172 1.731 1 88 71 ALA A CA 1
ATOM 541 C C . ALA A 1 71 ? -9.469 -23.5 2.232 1 88 71 ALA A C 1
ATOM 543 O O . ALA A 1 71 ? -10.227 -24.219 1.575 1 88 71 ALA A O 1
ATOM 544 N N . SER A 1 72 ? -9.93 -22.922 3.332 1 80.75 72 SER A N 1
ATOM 545 C CA . SER A 1 72 ? -11.148 -23.391 3.996 1 80.75 72 SER A CA 1
ATOM 546 C C . SER A 1 72 ? -12.398 -22.859 3.301 1 80.75 72 SER A C 1
ATOM 548 O O . SER A 1 72 ? -13.477 -23.453 3.416 1 80.75 72 SER A O 1
ATOM 550 N N . ARG A 1 73 ? -12.32 -21.719 2.672 1 76.25 73 ARG A N 1
ATOM 551 C CA . ARG A 1 73 ? -13.523 -21.141 2.066 1 76.25 73 ARG A CA 1
ATOM 552 C C . ARG A 1 73 ? -13.156 -20.234 0.898 1 76.25 73 ARG A C 1
ATOM 554 O O . ARG A 1 73 ? -11.984 -19.938 0.677 1 76.25 73 ARG A O 1
ATOM 561 N N . GLY A 1 74 ? -14.141 -20 0.058 1 81.69 74 GLY A N 1
ATOM 562 C CA . GLY A 1 74 ? -14.023 -18.984 -0.978 1 81.69 74 GLY A CA 1
ATOM 563 C C . GLY A 1 74 ? -13.07 -19.375 -2.088 1 81.69 74 GLY A C 1
ATOM 564 O O . GLY A 1 74 ? -13.156 -20.469 -2.643 1 81.69 74 GLY A O 1
ATOM 565 N N . ILE A 1 75 ? -12.219 -18.438 -2.383 1 86.69 75 ILE A N 1
ATOM 566 C CA . ILE A 1 75 ? -11.289 -18.594 -3.498 1 86.69 75 ILE A CA 1
ATOM 567 C C . ILE A 1 75 ? -10.32 -19.734 -3.207 1 86.69 75 ILE A C 1
ATOM 569 O O . ILE A 1 75 ? -10 -20.531 -4.094 1 86.69 75 ILE A O 1
ATOM 573 N N . GLY A 1 76 ? -9.914 -19.906 -1.935 1 90.19 76 GLY A N 1
ATOM 574 C CA . GLY A 1 76 ? -8.961 -20.938 -1.57 1 90.19 76 GLY A CA 1
ATOM 575 C C . GLY A 1 76 ? -9.484 -22.344 -1.795 1 90.19 76 GLY A C 1
ATOM 576 O O . GLY A 1 76 ? -8.781 -23.188 -2.336 1 90.19 76 GLY A O 1
ATOM 577 N N . MET A 1 77 ? -10.695 -22.516 -1.416 1 89.56 77 MET A N 1
ATOM 578 C CA . MET A 1 77 ? -11.328 -23.812 -1.621 1 89.56 77 MET A CA 1
ATOM 579 C C . MET A 1 77 ? -11.477 -24.125 -3.107 1 89.56 77 MET A C 1
ATOM 581 O O . MET A 1 77 ? -11.242 -25.25 -3.539 1 89.56 77 MET A O 1
ATOM 585 N N . GLU A 1 78 ? -11.844 -23.125 -3.83 1 91.25 78 GLU A N 1
ATOM 586 C CA . GLU A 1 78 ? -12.023 -23.312 -5.266 1 91.25 78 GLU A CA 1
ATOM 587 C C . GLU A 1 78 ? -10.695 -23.609 -5.957 1 91.25 78 GLU A C 1
ATOM 589 O O . GLU A 1 78 ? -10.648 -24.375 -6.922 1 91.25 78 GLU A O 1
ATOM 594 N N . VAL A 1 79 ? -9.617 -23 -5.484 1 94.19 79 VAL A N 1
ATOM 595 C CA . VAL A 1 79 ? -8.297 -23.312 -6.027 1 94.19 79 VAL A CA 1
ATOM 596 C C . VAL A 1 79 ? -7.938 -24.766 -5.727 1 94.19 79 VAL A C 1
ATOM 598 O O . VAL A 1 79 ? -7.414 -25.469 -6.59 1 94.19 79 VAL A O 1
ATOM 601 N N . LEU A 1 80 ? -8.211 -25.156 -4.48 1 94.88 80 LEU A N 1
ATOM 602 C CA . LEU A 1 80 ? -7.992 -26.547 -4.105 1 94.88 80 LEU A CA 1
ATOM 603 C C . LEU A 1 80 ? -8.711 -27.484 -5.066 1 94.88 80 LEU A C 1
ATOM 605 O O . LEU A 1 80 ? -8.117 -28.438 -5.574 1 94.88 80 LEU A O 1
ATOM 609 N N . LYS A 1 81 ? -9.914 -27.188 -5.41 1 94 81 LYS A N 1
ATOM 610 C CA . LYS A 1 81 ? -10.734 -28.016 -6.285 1 94 81 LYS A CA 1
ATOM 611 C C . LYS A 1 81 ? -10.156 -28.078 -7.695 1 94 81 LYS A C 1
ATOM 613 O O . LYS A 1 81 ? -10.391 -29.047 -8.43 1 94 81 LYS A O 1
ATOM 618 N N . GLN A 1 82 ? -9.406 -27.031 -8.086 1 94.88 82 GLN A N 1
ATOM 619 C CA . GLN A 1 82 ? -8.789 -27 -9.414 1 94.88 82 GLN A CA 1
ATOM 620 C C . GLN A 1 82 ? -7.652 -28.016 -9.508 1 94.88 82 GLN A C 1
ATOM 622 O O . GLN A 1 82 ? -7.352 -28.516 -10.594 1 94.88 82 GLN A O 1
ATOM 627 N N . TYR A 1 83 ? -7.043 -28.375 -8.383 1 95.81 83 TYR A N 1
ATOM 628 C CA . TYR A 1 83 ? -5.836 -29.188 -8.422 1 95.81 83 TYR A CA 1
ATOM 629 C C . TYR A 1 83 ? -6.148 -30.641 -8.047 1 95.81 83 TYR A C 1
ATOM 631 O O . TYR A 1 83 ? -5.395 -31.547 -8.391 1 95.81 83 TYR A O 1
ATOM 639 N N . VAL A 1 84 ? -7.215 -30.953 -7.367 1 94.56 84 VAL A N 1
ATOM 640 C CA . VAL A 1 84 ? -7.516 -32.25 -6.797 1 94.56 84 VAL A CA 1
ATOM 641 C C . VAL A 1 84 ? -7.703 -33.281 -7.918 1 94.56 84 VAL A C 1
ATOM 643 O O . VAL A 1 84 ? -7.469 -34.469 -7.719 1 94.56 84 VAL A O 1
ATOM 646 N N . PRO A 1 85 ? -8.086 -32.875 -9.172 1 93.56 85 PRO A N 1
ATOM 647 C CA . PRO A 1 85 ? -8.258 -33.875 -10.242 1 93.56 85 PRO A CA 1
ATOM 648 C C . PRO A 1 85 ? -6.93 -34.312 -10.859 1 93.56 85 PRO A C 1
ATOM 650 O O . PRO A 1 85 ? -6.902 -35.219 -11.688 1 93.56 85 PRO A O 1
ATOM 653 N N . GLU A 1 86 ? -5.797 -33.75 -10.562 1 93.25 86 GLU A N 1
ATOM 654 C CA . GLU A 1 86 ? -4.5 -34.031 -11.172 1 93.25 86 GLU A CA 1
ATOM 655 C C . GLU A 1 86 ? -3.781 -35.156 -10.438 1 93.25 86 GLU A C 1
ATOM 657 O O . GLU A 1 86 ? -3.34 -35 -9.297 1 93.25 86 GLU A O 1
ATOM 662 N N . PRO A 1 87 ? -3.512 -36.156 -11.281 1 88.94 87 PRO A N 1
ATOM 663 C CA . PRO A 1 87 ? -2.775 -37.25 -10.625 1 88.94 87 PRO A CA 1
ATOM 664 C C . PRO A 1 87 ? -1.322 -36.875 -10.328 1 88.94 87 PRO A C 1
ATOM 666 O O . PRO A 1 87 ? -0.752 -36.031 -11 1 88.94 87 PRO A O 1
ATOM 669 N N . THR A 1 88 ? -0.669 -37.156 -9.312 1 90.62 88 THR A N 1
ATOM 670 C CA . THR A 1 88 ? 0.729 -37 -8.938 1 90.62 88 THR A CA 1
ATOM 671 C C . THR A 1 88 ? 0.93 -35.688 -8.18 1 90.62 88 THR A C 1
ATOM 673 O O . THR A 1 88 ? 2.051 -35.344 -7.793 1 90.62 88 THR A O 1
ATOM 676 N N . THR A 1 89 ? -0.229 -34.938 -8.188 1 94.69 89 THR A N 1
ATOM 677 C CA . THR A 1 89 ? -0.151 -33.656 -7.457 1 94.69 89 THR A CA 1
ATOM 678 C C . THR A 1 89 ? -0.417 -33.875 -5.969 1 94.69 89 THR A C 1
ATOM 680 O O . THR A 1 89 ? -1.307 -34.656 -5.598 1 94.69 89 THR A O 1
ATOM 683 N N . THR A 1 90 ? 0.378 -33.312 -5.152 1 96.25 90 THR A N 1
ATOM 684 C CA . THR A 1 90 ? 0.132 -33.219 -3.719 1 96.25 90 THR A CA 1
ATOM 685 C C . THR A 1 90 ? -0.326 -31.812 -3.34 1 96.25 90 THR A C 1
ATOM 687 O O . THR A 1 90 ? 0.369 -30.828 -3.615 1 96.25 90 THR A O 1
ATOM 690 N N . VAL A 1 91 ? -1.537 -31.75 -2.738 1 97 91 VAL A N 1
ATOM 691 C CA . VAL A 1 91 ? -2.078 -30.453 -2.299 1 97 91 VAL A CA 1
ATOM 692 C C . VAL A 1 91 ? -1.995 -30.359 -0.778 1 97 91 VAL A C 1
ATOM 694 O O . VAL A 1 91 ? -2.545 -31.203 -0.063 1 97 91 VAL A O 1
ATOM 697 N N . ILE A 1 92 ? -1.234 -29.391 -0.295 1 97 92 ILE A N 1
ATOM 698 C CA . ILE A 1 92 ? -1.212 -29.047 1.125 1 97 92 ILE A CA 1
ATOM 699 C C . ILE A 1 92 ? -2.213 -27.938 1.41 1 97 92 ILE A C 1
ATOM 701 O O . ILE A 1 92 ? -1.951 -26.766 1.11 1 97 92 ILE A O 1
ATOM 705 N N . ALA A 1 93 ? -3.354 -28.297 1.983 1 95.94 93 ALA A N 1
ATOM 706 C CA . ALA A 1 93 ? -4.414 -27.344 2.301 1 95.94 93 ALA A CA 1
ATOM 707 C C . ALA A 1 93 ? -4.273 -26.812 3.725 1 95.94 93 ALA A C 1
ATOM 709 O O . ALA A 1 93 ? -4.312 -27.594 4.688 1 95.94 93 ALA A O 1
ATOM 710 N N . VAL A 1 94 ? -4.121 -25.5 3.791 1 94.12 94 VAL A N 1
ATOM 711 C CA . VAL A 1 94 ? -3.881 -24.891 5.094 1 94.12 94 VAL A CA 1
ATOM 712 C C . VAL A 1 94 ? -5.059 -24 5.469 1 94.12 94 VAL A C 1
ATOM 714 O O . VAL A 1 94 ? -5.543 -23.219 4.641 1 94.12 94 VAL A O 1
ATOM 717 N N . ALA A 1 95 ? -5.57 -24.109 6.691 1 87.06 95 ALA A N 1
ATOM 718 C CA . ALA A 1 95 ? -6.598 -23.234 7.254 1 87.06 95 ALA A CA 1
ATOM 719 C C . ALA A 1 95 ? -6.34 -22.969 8.734 1 87.06 95 ALA A C 1
ATOM 721 O O . ALA A 1 95 ? -5.594 -23.703 9.383 1 87.06 95 ALA A O 1
ATOM 722 N N . LYS A 1 96 ? -6.91 -21.812 9.102 1 79.19 96 LYS A N 1
ATOM 723 C CA . LYS A 1 96 ? -6.828 -21.516 10.531 1 79.19 96 LYS A CA 1
ATOM 724 C C . LYS A 1 96 ? -7.582 -22.562 11.344 1 79.19 96 LYS A C 1
ATOM 726 O O . LYS A 1 96 ? -7.105 -23 12.391 1 79.19 96 LYS A O 1
ATOM 731 N N . ASP A 1 97 ? -8.812 -22.906 10.797 1 78.94 97 ASP A N 1
ATOM 732 C CA . ASP A 1 97 ? -9.625 -23.953 11.414 1 78.94 97 ASP A CA 1
ATOM 733 C C . ASP A 1 97 ? -9.641 -25.219 10.555 1 78.94 97 ASP A C 1
ATOM 735 O O . ASP A 1 97 ? -10.359 -25.281 9.555 1 78.94 97 ASP A O 1
ATOM 739 N N . PRO A 1 98 ? -8.961 -26.203 10.977 1 83.38 98 PRO A N 1
ATOM 740 C CA . PRO A 1 98 ? -8.82 -27.391 10.141 1 83.38 98 PRO A CA 1
ATOM 741 C C . PRO A 1 98 ? -10.117 -28.203 10.062 1 83.38 98 PRO A C 1
ATOM 743 O O . PRO A 1 98 ? -10.312 -28.969 9.102 1 83.38 98 PRO A O 1
ATOM 746 N N . ASP A 1 99 ? -11.023 -27.953 11.016 1 84.88 99 ASP A N 1
ATOM 747 C CA . ASP A 1 99 ? -12.219 -28.797 11.039 1 84.88 99 ASP A CA 1
ATOM 748 C C . ASP A 1 99 ? -13.125 -28.5 9.844 1 84.88 99 ASP A C 1
ATOM 750 O O . ASP A 1 99 ? -13.617 -29.406 9.188 1 84.88 99 ASP A O 1
ATOM 754 N N . ASN A 1 100 ? -13.266 -27.266 9.578 1 80.81 100 ASN A N 1
ATOM 755 C CA . ASN A 1 100 ? -14.07 -26.891 8.422 1 80.81 100 ASN A CA 1
ATOM 756 C C . ASN A 1 100 ? -13.445 -27.375 7.117 1 80.81 100 ASN A C 1
ATOM 758 O O . ASN A 1 100 ? -14.156 -27.828 6.215 1 80.81 100 ASN A O 1
ATOM 762 N N . LEU A 1 101 ? -12.195 -27.344 7.078 1 86.81 101 LEU A N 1
ATOM 763 C CA . LEU A 1 101 ? -11.469 -27.781 5.895 1 86.81 101 LEU A CA 1
ATOM 764 C C . LEU A 1 101 ? -11.57 -29.297 5.73 1 86.81 101 LEU A C 1
ATOM 766 O O . LEU A 1 101 ? -11.766 -29.797 4.617 1 86.81 101 LEU A O 1
ATOM 770 N N . ARG A 1 102 ? -11.539 -30.016 6.797 1 89.62 102 ARG A N 1
ATOM 771 C CA . ARG A 1 102 ? -11.648 -31.469 6.766 1 89.62 102 ARG A CA 1
ATOM 772 C C . ARG A 1 102 ? -13.008 -31.922 6.254 1 89.62 102 ARG A C 1
ATOM 774 O O . ARG A 1 102 ? -13.102 -32.812 5.406 1 89.62 102 ARG A O 1
ATOM 781 N N . ASN A 1 103 ? -13.961 -31.219 6.746 1 86.62 103 ASN A N 1
ATOM 782 C CA . ASN A 1 103 ? -15.32 -31.547 6.309 1 86.62 103 ASN A CA 1
ATOM 783 C C . ASN A 1 103 ? -15.492 -31.297 4.812 1 86.62 103 ASN A C 1
ATOM 785 O O . ASN A 1 103 ? -16.125 -32.094 4.117 1 86.62 103 ASN A O 1
ATOM 789 N N . ALA A 1 104 ? -14.922 -30.234 4.402 1 83.69 104 ALA A N 1
ATOM 790 C CA . ALA A 1 104 ? -15.016 -29.891 2.988 1 83.69 104 ALA A CA 1
ATOM 791 C C . ALA A 1 104 ? -14.297 -30.922 2.123 1 83.69 104 ALA A C 1
ATOM 793 O O . ALA A 1 104 ? -14.797 -31.312 1.061 1 83.69 104 ALA A O 1
ATOM 794 N N . ILE A 1 105 ? -13.211 -31.391 2.576 1 87.38 105 ILE A N 1
ATOM 795 C CA . ILE A 1 105 ? -12.398 -32.344 1.817 1 87.38 105 ILE A CA 1
ATOM 796 C C . ILE A 1 105 ? -13.086 -33.688 1.787 1 87.38 105 ILE A C 1
ATOM 798 O O . ILE A 1 105 ? -13.062 -34.375 0.768 1 87.38 105 ILE A O 1
ATOM 802 N N . ILE A 1 106 ? -13.727 -34.031 2.889 1 86.62 106 ILE A N 1
ATOM 803 C CA . ILE A 1 106 ? -14.469 -35.281 2.963 1 86.62 106 ILE A CA 1
ATOM 804 C C . ILE A 1 106 ? -15.602 -35.281 1.939 1 86.62 106 ILE A C 1
ATOM 806 O O . ILE A 1 106 ? -15.852 -36.281 1.275 1 86.62 106 ILE A O 1
ATOM 810 N N . HIS A 1 107 ? -16.125 -34.125 1.82 1 86.94 107 HIS A N 1
ATOM 811 C CA . HIS A 1 107 ? -17.25 -34 0.891 1 86.94 107 HIS A CA 1
ATOM 812 C C . HIS A 1 107 ? -16.781 -34.125 -0.555 1 86.94 107 HIS A C 1
ATOM 814 O O . HIS A 1 107 ? -17.547 -34.5 -1.437 1 86.94 107 HIS A O 1
ATOM 820 N N . LEU A 1 108 ? -15.562 -33.75 -0.819 1 87 108 LEU A N 1
ATOM 821 C CA . LEU A 1 108 ? -15 -33.875 -2.162 1 87 108 LEU A CA 1
ATOM 822 C C . LEU A 1 108 ? -14.82 -35.312 -2.555 1 87 108 LEU A C 1
ATOM 824 O O . LEU A 1 108 ? -14.82 -35.656 -3.742 1 87 108 LEU A O 1
ATOM 828 N N . GLY A 1 109 ? -14.742 -36.281 -1.616 1 85.56 109 GLY A N 1
ATOM 829 C CA . GLY A 1 109 ? -14.562 -37.719 -1.87 1 85.56 109 GLY A CA 1
ATOM 830 C C . GLY A 1 109 ? -13.156 -38.062 -2.299 1 85.56 109 GLY A C 1
ATOM 831 O O . GLY A 1 109 ? -12.195 -37.375 -1.94 1 85.56 109 GLY A O 1
ATOM 832 N N . ASP A 1 110 ? -13 -39.188 -3.037 1 86.88 110 ASP A N 1
ATOM 833 C CA . ASP A 1 110 ? -11.695 -39.656 -3.521 1 86.88 110 ASP A CA 1
ATOM 834 C C . ASP A 1 110 ? -11.18 -38.75 -4.633 1 86.88 110 ASP A C 1
ATOM 836 O O . ASP A 1 110 ? -11.906 -38.406 -5.57 1 86.88 110 ASP A O 1
ATOM 840 N N . THR A 1 111 ? -9.992 -38.281 -4.387 1 89.94 111 THR A N 1
ATOM 841 C CA . THR A 1 111 ? -9.375 -37.406 -5.363 1 89.94 111 THR A CA 1
ATOM 842 C C . THR A 1 111 ? -8.094 -38.031 -5.922 1 89.94 111 THR A C 1
ATOM 844 O O . THR A 1 111 ? -7.359 -38.688 -5.195 1 89.94 111 THR A O 1
ATOM 847 N N . PRO A 1 112 ? -7.809 -37.844 -7.18 1 93.62 112 PRO A N 1
ATOM 848 C CA . PRO A 1 112 ? -6.547 -38.312 -7.758 1 93.62 112 PRO A CA 1
ATOM 849 C C . PRO A 1 112 ? -5.324 -37.688 -7.09 1 93.62 112 PRO A C 1
ATOM 851 O O . PRO A 1 112 ? -4.309 -38.375 -6.898 1 93.62 112 PRO A O 1
ATOM 854 N N . ALA A 1 113 ? -5.461 -36.469 -6.633 1 94.5 113 ALA A N 1
ATOM 855 C CA . ALA A 1 113 ? -4.367 -35.812 -5.926 1 94.5 113 ALA A CA 1
ATOM 856 C C . ALA A 1 113 ? -4.332 -36.25 -4.457 1 94.5 113 ALA A C 1
ATOM 858 O O . ALA A 1 113 ? -5.348 -36.656 -3.9 1 94.5 113 ALA A O 1
ATOM 859 N N . THR A 1 114 ? -3.178 -36.25 -3.879 1 94.38 114 THR A N 1
ATOM 860 C CA . THR A 1 114 ? -3.037 -36.375 -2.436 1 94.38 114 THR A CA 1
ATOM 861 C C . THR A 1 114 ? -3.303 -35.062 -1.726 1 94.38 114 THR A C 1
ATOM 863 O O . THR A 1 114 ? -2.713 -34.031 -2.074 1 94.38 114 THR A O 1
ATOM 866 N N . VAL A 1 115 ? -4.25 -35.125 -0.799 1 95.25 115 VAL A N 1
ATOM 867 C CA . VAL A 1 115 ? -4.586 -33.906 -0.08 1 95.25 115 VAL A CA 1
ATOM 868 C C . VAL A 1 115 ? -4.148 -34.031 1.378 1 95.25 115 VAL A C 1
ATOM 870 O O . VAL A 1 115 ? -4.523 -34.969 2.07 1 95.25 115 VAL A O 1
ATOM 873 N N . GLN A 1 116 ? -3.285 -33.094 1.787 1 94.69 116 GLN A N 1
ATOM 874 C CA . GLN A 1 116 ? -2.838 -33 3.172 1 94.69 116 GLN A CA 1
ATOM 875 C C . GLN A 1 116 ? -3.42 -31.766 3.854 1 94.69 116 GLN A C 1
ATOM 877 O O . GLN A 1 116 ? -3.406 -30.672 3.283 1 94.69 116 GLN A O 1
ATOM 882 N N . ILE A 1 117 ? -3.998 -31.969 5.066 1 95 117 ILE A N 1
ATOM 883 C CA . ILE A 1 117 ? -4.578 -30.859 5.824 1 95 117 ILE A CA 1
ATOM 884 C C . ILE A 1 117 ? -3.6 -30.406 6.902 1 95 117 ILE A C 1
ATOM 886 O O . ILE A 1 117 ? -3.135 -31.219 7.707 1 95 117 ILE A O 1
ATOM 890 N N . GLU A 1 118 ? -3.287 -29.172 6.887 1 94.56 118 GLU A N 1
ATOM 891 C CA . GLU A 1 118 ? -2.342 -28.594 7.84 1 94.56 118 GLU A CA 1
ATOM 892 C C . GLU A 1 118 ? -2.846 -27.266 8.383 1 94.56 118 GLU A C 1
ATOM 894 O O . GLU A 1 118 ? -3.873 -26.75 7.934 1 94.56 118 GLU A O 1
ATOM 899 N N . THR A 1 119 ? -2.139 -26.781 9.43 1 92.56 119 THR A N 1
ATOM 900 C CA . THR A 1 119 ? -2.537 -25.516 10.039 1 92.56 119 THR A CA 1
ATOM 901 C C . THR A 1 119 ? -1.343 -24.578 10.164 1 92.56 119 THR A C 1
ATOM 903 O O . THR A 1 119 ? -0.258 -24.984 10.578 1 92.56 119 THR A O 1
ATOM 906 N N . ILE A 1 120 ? -1.519 -23.359 9.719 1 90.62 120 ILE A N 1
ATOM 907 C CA . ILE A 1 120 ? -0.596 -22.266 9.969 1 90.62 120 ILE A CA 1
ATOM 908 C C . ILE A 1 120 ? -1.359 -21.062 10.531 1 90.62 120 ILE A C 1
ATOM 910 O O . ILE A 1 120 ? -2.361 -20.625 9.961 1 90.62 120 ILE A O 1
ATOM 914 N N . ASP A 1 121 ? -0.946 -20.594 11.625 1 89.12 121 ASP A N 1
ATOM 915 C CA . ASP A 1 121 ? -1.538 -19.391 12.203 1 89.12 121 ASP A CA 1
ATOM 916 C C . ASP A 1 121 ? -0.854 -18.125 11.672 1 89.12 121 ASP A C 1
ATOM 918 O O . ASP A 1 121 ? 0.237 -17.766 12.117 1 89.12 121 ASP A O 1
ATOM 922 N N . LEU A 1 122 ? -1.561 -17.422 10.812 1 88.38 122 LEU A N 1
ATOM 923 C CA . LEU A 1 122 ? -0.97 -16.25 10.18 1 88.38 122 LEU A CA 1
ATOM 924 C C . LEU A 1 122 ? -0.944 -15.07 11.148 1 88.38 122 LEU A C 1
ATOM 926 O O . LEU A 1 122 ? -0.351 -14.031 10.844 1 88.38 122 LEU A O 1
ATOM 930 N N . SER A 1 123 ? -1.58 -15.203 12.266 1 86.5 123 SER A N 1
ATOM 931 C CA . SER A 1 123 ? -1.535 -14.148 13.273 1 86.5 123 SER A CA 1
ATOM 932 C C . SER A 1 123 ? -0.359 -14.344 14.227 1 86.5 123 SER A C 1
ATOM 934 O O . SER A 1 123 ? -0.111 -13.508 15.102 1 86.5 123 SER A O 1
ATOM 936 N N . GLY A 1 124 ? 0.319 -15.414 14.039 1 88 124 GLY A N 1
ATOM 937 C CA . GLY A 1 124 ? 1.479 -15.688 14.867 1 88 124 GLY A CA 1
ATOM 938 C C . GLY A 1 124 ? 2.697 -14.875 14.484 1 88 124 GLY A C 1
ATOM 939 O O . GLY A 1 124 ? 2.607 -13.969 13.648 1 88 124 GLY A O 1
ATOM 940 N N . SER A 1 125 ? 3.828 -15.188 15.109 1 91.25 125 SER A N 1
ATOM 941 C CA . SER A 1 125 ? 5.07 -14.477 14.797 1 91.25 125 SER A CA 1
ATOM 942 C C . SER A 1 125 ? 5.613 -14.898 13.438 1 91.25 125 SER A C 1
ATOM 944 O O . SER A 1 125 ? 5.453 -16.047 13.023 1 91.25 125 SER A O 1
ATOM 946 N N . PRO A 1 126 ? 6.219 -13.938 12.766 1 91.88 126 PRO A N 1
ATOM 947 C CA . PRO A 1 126 ? 6.809 -14.266 11.461 1 91.88 126 PRO A CA 1
ATOM 948 C C . PRO A 1 126 ? 7.75 -15.469 11.523 1 91.88 126 PRO A C 1
ATOM 950 O O . PRO A 1 126 ? 7.785 -16.281 10.602 1 91.88 126 PRO A O 1
ATOM 953 N N . LYS A 1 127 ? 8.43 -15.586 12.641 1 92.5 127 LYS A N 1
ATOM 954 C CA . LYS A 1 127 ? 9.367 -16.688 12.789 1 92.5 127 LYS A CA 1
ATOM 955 C C . LYS A 1 127 ? 8.633 -18.031 12.859 1 92.5 127 LYS A C 1
ATOM 957 O O . LYS A 1 127 ? 9.086 -19.031 12.297 1 92.5 127 LYS A O 1
ATOM 962 N N . GLU A 1 128 ? 7.551 -18.031 13.508 1 94.81 128 GLU A N 1
ATOM 963 C CA . GLU A 1 128 ? 6.742 -19.25 13.617 1 94.81 128 GLU A CA 1
ATOM 964 C C . GLU A 1 128 ? 6.164 -19.641 12.258 1 94.81 128 GLU A C 1
ATOM 966 O O . GLU A 1 128 ? 6.133 -20.828 11.914 1 94.81 128 GLU A O 1
ATOM 971 N N . ILE A 1 129 ? 5.785 -18.688 11.531 1 94.88 129 ILE A N 1
ATOM 972 C CA . ILE A 1 129 ? 5.23 -18.938 10.203 1 94.88 129 ILE A CA 1
ATOM 973 C C . ILE A 1 129 ? 6.316 -19.469 9.281 1 94.88 129 ILE A C 1
ATOM 975 O O . ILE A 1 129 ? 6.098 -20.453 8.555 1 94.88 129 ILE A O 1
ATOM 979 N N . ALA A 1 130 ? 7.461 -18.875 9.383 1 95.06 130 ALA A N 1
ATOM 980 C CA . ALA A 1 130 ? 8.586 -19.328 8.57 1 95.06 130 ALA A CA 1
ATOM 981 C C . ALA A 1 130 ? 8.945 -20.781 8.891 1 95.06 130 ALA A C 1
ATOM 983 O O . ALA A 1 130 ? 9.164 -21.594 7.98 1 95.06 130 ALA A O 1
ATOM 984 N N . ARG A 1 131 ? 8.945 -21.109 10.164 1 95.94 131 ARG A N 1
ATOM 985 C CA . ARG A 1 131 ? 9.242 -22.469 10.594 1 95.94 131 ARG A CA 1
ATOM 986 C C . ARG A 1 131 ? 8.195 -23.453 10.07 1 95.94 131 ARG A C 1
ATOM 988 O O . ARG A 1 131 ? 8.531 -24.562 9.656 1 95.94 131 ARG A O 1
ATOM 995 N N . ALA A 1 132 ? 6.988 -23.031 10.117 1 95.88 132 ALA A N 1
ATOM 996 C CA . ALA A 1 132 ? 5.906 -23.891 9.633 1 95.88 132 ALA A CA 1
ATOM 997 C C . ALA A 1 132 ? 6.062 -24.172 8.141 1 95.88 132 ALA A C 1
ATOM 999 O O . ALA A 1 132 ? 5.871 -25.312 7.703 1 95.88 132 ALA A O 1
ATOM 1000 N N . VAL A 1 133 ? 6.43 -23.188 7.367 1 96.25 133 VAL A N 1
ATOM 1001 C CA . VAL A 1 133 ? 6.617 -23.328 5.93 1 96.25 133 VAL A CA 1
ATOM 1002 C C . VAL A 1 133 ? 7.777 -24.297 5.656 1 96.25 133 VAL A C 1
ATOM 1004 O O . VAL A 1 133 ? 7.668 -25.188 4.812 1 96.25 133 VAL A O 1
ATOM 1007 N N . GLU A 1 134 ? 8.805 -24.109 6.383 1 96.75 134 GLU A N 1
ATOM 1008 C CA . GLU A 1 134 ? 9.969 -24.969 6.23 1 96.75 134 GLU A CA 1
ATOM 1009 C C . GLU A 1 134 ? 9.625 -26.422 6.562 1 96.75 134 GLU A C 1
ATOM 1011 O O . GLU A 1 134 ? 10.07 -27.344 5.879 1 96.75 134 GLU A O 1
ATOM 1016 N N . GLU A 1 135 ? 8.891 -26.547 7.562 1 97.19 135 GLU A N 1
ATOM 1017 C CA . GLU A 1 135 ? 8.484 -27.891 7.977 1 97.19 135 GLU A CA 1
ATOM 1018 C C . GLU A 1 135 ? 7.613 -28.562 6.91 1 97.19 135 GLU A C 1
ATOM 1020 O O . GLU A 1 135 ? 7.793 -29.734 6.602 1 97.19 135 GLU A O 1
ATOM 1025 N N . LEU A 1 136 ? 6.707 -27.828 6.348 1 97.12 136 LEU A N 1
ATOM 1026 C CA . LEU A 1 136 ? 5.855 -28.359 5.289 1 97.12 136 LEU A CA 1
ATOM 1027 C C . LEU A 1 136 ? 6.68 -28.734 4.066 1 97.12 136 LEU A C 1
ATOM 1029 O O . LEU A 1 136 ? 6.418 -29.766 3.43 1 97.12 136 LEU A O 1
ATOM 1033 N N . ASP A 1 137 ? 7.617 -27.859 3.729 1 97.06 137 ASP A N 1
ATOM 1034 C CA . ASP A 1 137 ? 8.477 -28.125 2.582 1 97.06 137 ASP A CA 1
ATOM 1035 C C . ASP A 1 137 ? 9.32 -29.375 2.799 1 97.06 137 ASP A C 1
ATOM 1037 O O . ASP A 1 137 ? 9.523 -30.156 1.868 1 97.06 137 ASP A O 1
ATOM 1041 N N . ARG A 1 138 ? 9.805 -29.594 4.035 1 96.19 138 ARG A N 1
ATOM 1042 C CA . ARG A 1 138 ? 10.594 -30.766 4.375 1 96.19 138 ARG A CA 1
ATOM 1043 C C . ARG A 1 138 ? 9.742 -32.031 4.336 1 96.19 138 ARG A C 1
ATOM 1045 O O . ARG A 1 138 ? 10.18 -33.062 3.822 1 96.19 138 ARG A O 1
ATOM 1052 N N . GLN A 1 139 ? 8.578 -31.953 4.75 1 96.38 139 GLN A N 1
ATOM 1053 C CA . GLN A 1 139 ? 7.715 -33.094 4.93 1 96.38 139 GLN A CA 1
ATOM 1054 C C . GLN A 1 139 ? 7.098 -33.531 3.604 1 96.38 139 GLN A C 1
ATOM 1056 O O . GLN A 1 139 ? 6.992 -34.75 3.326 1 96.38 139 GLN A O 1
ATOM 1061 N N . TYR A 1 140 ? 6.703 -32.562 2.779 1 94.81 140 TYR A N 1
ATOM 1062 C CA . TYR A 1 140 ? 5.906 -32.906 1.603 1 94.81 140 TYR A CA 1
ATOM 1063 C C . TYR A 1 140 ? 6.609 -32.469 0.325 1 94.81 140 TYR A C 1
ATOM 1065 O O . TYR A 1 140 ? 6.219 -32.844 -0.775 1 94.81 140 TYR A O 1
ATOM 1073 N N . GLY A 1 141 ? 7.613 -31.656 0.417 1 88.94 141 GLY A N 1
ATOM 1074 C CA . GLY A 1 141 ? 8.188 -30.953 -0.716 1 88.94 141 GLY A CA 1
ATOM 1075 C C . GLY A 1 141 ? 9.117 -31.812 -1.55 1 88.94 141 GLY A C 1
ATOM 1076 O O . GLY A 1 141 ? 9.109 -33.031 -1.427 1 88.94 141 GLY A O 1
ATOM 1077 N N . PRO A 1 142 ? 9.695 -31 -2.359 1 94.5 142 PRO A N 1
ATOM 1078 C CA . PRO A 1 142 ? 9.781 -29.547 -2.498 1 94.5 142 PRO A CA 1
ATOM 1079 C C . PRO A 1 142 ? 8.484 -28.922 -2.988 1 94.5 142 PRO A C 1
ATOM 1081 O O . PRO A 1 142 ? 7.918 -29.375 -3.99 1 94.5 142 PRO A O 1
ATOM 1084 N N . ILE A 1 143 ? 8.07 -27.844 -2.35 1 96.75 143 ILE A N 1
ATOM 1085 C CA . ILE A 1 143 ? 6.859 -27.125 -2.746 1 96.75 143 ILE A CA 1
ATOM 1086 C C . ILE A 1 143 ? 7.137 -26.312 -4.008 1 96.75 143 ILE A C 1
ATOM 1088 O O . ILE A 1 143 ? 8.023 -25.453 -4.016 1 96.75 143 ILE A O 1
ATOM 1092 N N . SER A 1 144 ? 6.352 -26.625 -4.977 1 95.44 144 SER A N 1
ATOM 1093 C CA . SER A 1 144 ? 6.598 -25.969 -6.262 1 95.44 144 SER A CA 1
ATOM 1094 C C . SER A 1 144 ? 5.672 -24.781 -6.465 1 95.44 144 SER A C 1
ATOM 1096 O O . SER A 1 144 ? 5.996 -23.859 -7.211 1 95.44 144 SER A O 1
ATOM 1098 N N . HIS A 1 145 ? 4.445 -24.844 -5.859 1 96.56 145 HIS A N 1
ATOM 1099 C CA . HIS A 1 145 ? 3.428 -23.812 -5.984 1 96.56 145 HIS A CA 1
ATOM 1100 C C . HIS A 1 145 ? 2.941 -23.344 -4.617 1 96.56 145 HIS A C 1
ATOM 1102 O O . HIS A 1 145 ? 2.705 -24.172 -3.727 1 96.56 145 HIS A O 1
ATOM 1108 N N . MET A 1 146 ? 2.85 -22.094 -4.5 1 97.19 146 MET A N 1
ATOM 1109 C CA . MET A 1 146 ? 2.225 -21.578 -3.289 1 97.19 146 MET A CA 1
ATOM 1110 C C . MET A 1 146 ? 1.15 -20.547 -3.629 1 97.19 146 MET A C 1
ATOM 1112 O O . MET A 1 146 ? 1.393 -19.625 -4.41 1 97.19 146 MET A O 1
ATOM 1116 N N . TYR A 1 147 ? -0.028 -20.766 -3.09 1 96.62 147 TYR A N 1
ATOM 1117 C CA . TYR A 1 147 ? -1.13 -19.812 -3.139 1 96.62 147 TYR A CA 1
ATOM 1118 C C . TYR A 1 147 ? -1.375 -19.188 -1.769 1 96.62 147 TYR A C 1
ATOM 1120 O O . TYR A 1 147 ? -1.866 -19.859 -0.856 1 96.62 147 TYR A O 1
ATOM 1128 N N . ALA A 1 148 ? -0.987 -17.969 -1.65 1 94.56 148 ALA A N 1
ATOM 1129 C CA . ALA A 1 148 ? -1.27 -17.219 -0.431 1 94.56 148 ALA A CA 1
ATOM 1130 C C . ALA A 1 148 ? -2.602 -16.484 -0.537 1 94.56 148 ALA A C 1
ATOM 1132 O O . ALA A 1 148 ? -2.646 -15.328 -0.963 1 94.56 148 ALA A O 1
ATOM 1133 N N . ILE A 1 149 ? -3.721 -17.094 -0.161 1 88.5 149 ILE A N 1
ATOM 1134 C CA . ILE A 1 149 ? -5.07 -16.578 -0.36 1 88.5 149 ILE A CA 1
ATOM 1135 C C . ILE A 1 149 ? -5.641 -16.094 0.973 1 88.5 149 ILE A C 1
ATOM 1137 O O . ILE A 1 149 ? -6.531 -15.234 1.003 1 88.5 149 ILE A O 1
ATOM 1141 N N . SER A 1 150 ? -4.953 -16.188 2.023 1 72.88 150 SER A N 1
ATOM 1142 C CA . SER A 1 150 ? -5.469 -15.828 3.338 1 72.88 150 SER A CA 1
ATOM 1143 C C . SER A 1 150 ? -5.547 -14.312 3.502 1 72.88 150 SER A C 1
ATOM 1145 O O . SER A 1 150 ? -4.836 -13.57 2.818 1 72.88 150 SER A O 1
ATOM 1147 N N . GLY A 1 151 ? -6.531 -13.805 4.07 1 66.69 151 GLY A N 1
ATOM 1148 C CA . GLY A 1 151 ? -6.723 -12.406 4.422 1 66.69 151 GLY A CA 1
ATOM 1149 C C . GLY A 1 151 ? -7.996 -12.156 5.207 1 66.69 151 GLY A C 1
ATOM 1150 O O . GLY A 1 151 ? -8.906 -12.992 5.207 1 66.69 151 GLY A O 1
ATOM 1151 N N . ILE A 1 152 ? -7.895 -11.383 6.137 1 60.28 152 ILE A N 1
ATOM 1152 C CA . ILE A 1 152 ? -9.078 -11.047 6.93 1 60.28 152 ILE A CA 1
ATOM 1153 C C . ILE A 1 152 ? -9.531 -9.625 6.613 1 60.28 152 ILE A C 1
ATOM 1155 O O . ILE A 1 152 ? -8.727 -8.797 6.188 1 60.28 152 ILE A O 1
ATOM 1159 N N . SER A 1 153 ? -10.82 -9.453 6.367 1 57.44 153 SER A N 1
ATOM 1160 C CA . SER A 1 153 ? -11.406 -8.117 6.32 1 57.44 153 SER A CA 1
ATOM 1161 C C . SER A 1 153 ? -12.383 -7.906 7.469 1 57.44 153 SER A C 1
ATOM 1163 O O . SER A 1 153 ? -12.992 -8.859 7.961 1 57.44 153 SER A O 1
ATOM 1165 N N . ASN A 1 154 ? -12.125 -7.066 8.43 1 52.5 154 ASN A N 1
ATOM 1166 C CA . ASN A 1 154 ? -13.023 -6.832 9.562 1 52.5 154 ASN A CA 1
ATOM 1167 C C . ASN A 1 154 ? -14.438 -6.508 9.094 1 52.5 154 ASN A C 1
ATOM 1169 O O . ASN A 1 154 ? -15.281 -6.113 9.898 1 52.5 154 ASN A O 1
ATOM 1173 N N . HIS A 1 155 ? -14.766 -6.422 7.84 1 50.22 155 HIS A N 1
ATOM 1174 C CA . HIS A 1 155 ? -16.156 -6.129 7.523 1 50.22 155 HIS A CA 1
ATOM 1175 C C . HIS A 1 155 ? -17.094 -7.105 8.219 1 50.22 155 HIS A C 1
ATOM 1177 O O . HIS A 1 155 ? -18.312 -6.867 8.289 1 50.22 155 HIS A O 1
ATOM 1183 N N . LEU A 1 156 ? -16.5 -8.227 8.695 1 45.19 156 LEU A N 1
ATOM 1184 C CA . LEU A 1 156 ? -17.375 -9.336 9.078 1 45.19 156 LEU A CA 1
ATOM 1185 C C . LEU A 1 156 ? -18.016 -9.086 10.438 1 45.19 156 LEU A C 1
ATOM 1187 O O . LEU A 1 156 ? -18.938 -9.797 10.836 1 45.19 156 LEU A O 1
ATOM 1191 N N . LYS A 1 157 ? -17.312 -8.25 11.281 1 46.5 157 LYS A N 1
ATOM 1192 C CA . LYS A 1 157 ? -18.016 -8.109 12.562 1 46.5 157 LYS A CA 1
ATOM 1193 C C . LYS A 1 157 ? -18.781 -6.793 12.617 1 46.5 157 LYS A C 1
ATOM 1195 O O . LYS A 1 157 ? -18.188 -5.715 12.648 1 46.5 157 LYS A O 1
ATOM 1200 N N . ASN A 1 158 ? -20.031 -6.898 12.266 1 47.38 158 ASN A N 1
ATOM 1201 C CA . ASN A 1 158 ? -21.016 -5.824 12.203 1 47.38 158 ASN A CA 1
ATOM 1202 C C . ASN A 1 158 ? -20.656 -4.676 13.141 1 47.38 158 ASN A C 1
ATOM 1204 O O . ASN A 1 158 ? -20.797 -3.508 12.789 1 47.38 158 ASN A O 1
ATOM 1208 N N . GLU A 1 159 ? -20.438 -5.043 14.453 1 47.47 159 GLU A N 1
ATOM 1209 C CA . GLU A 1 159 ? -20.531 -4.062 15.523 1 47.47 159 GLU A CA 1
ATOM 1210 C C . GLU A 1 159 ? -19.203 -3.354 15.742 1 47.47 159 GLU A C 1
ATOM 1212 O O . GLU A 1 159 ? -19.078 -2.49 16.625 1 47.47 159 GLU A O 1
ATOM 1217 N N . THR A 1 160 ? -18.203 -3.76 15.031 1 52.88 160 THR A N 1
ATOM 1218 C CA . THR A 1 160 ? -16.969 -3.23 15.594 1 52.88 160 THR A CA 1
ATOM 1219 C C . THR A 1 160 ? -16.547 -1.959 14.867 1 52.88 160 THR A C 1
ATOM 1221 O O . THR A 1 160 ? -16.406 -1.958 13.641 1 52.88 160 THR A O 1
ATOM 1224 N N . ALA A 1 161 ? -16.594 -0.843 15.531 1 59.75 161 ALA A N 1
ATOM 1225 C CA . ALA A 1 161 ? -16.141 0.484 15.117 1 59.75 161 ALA A CA 1
ATOM 1226 C C . ALA A 1 161 ? -14.68 0.447 14.648 1 59.75 161 ALA A C 1
ATOM 1228 O O . ALA A 1 161 ? -13.914 -0.428 15.055 1 59.75 161 ALA A O 1
ATOM 1229 N N . PHE A 1 162 ? -14.445 1.173 13.555 1 70.75 162 PHE A N 1
ATOM 1230 C CA . PHE A 1 162 ? -13.078 1.42 13.109 1 70.75 162 PHE A CA 1
ATOM 1231 C C . PHE A 1 162 ? -12.211 1.889 14.273 1 70.75 162 PHE A C 1
ATOM 1233 O O . PHE A 1 162 ? -12.477 2.93 14.875 1 70.75 162 PHE A O 1
ATOM 1240 N N . ASN A 1 163 ? -11.328 0.934 14.75 1 80.12 163 ASN A N 1
ATOM 1241 C CA . ASN A 1 163 ? -10.438 1.322 15.836 1 80.12 163 ASN A CA 1
ATOM 1242 C C . ASN A 1 163 ? -9.039 0.726 15.648 1 80.12 163 ASN A C 1
ATOM 1244 O O . ASN A 1 163 ? -8.805 -0.02 14.695 1 80.12 163 ASN A O 1
ATOM 1248 N N . LEU A 1 164 ? -8.227 1.067 16.5 1 85.88 164 LEU A N 1
ATOM 1249 C CA . LEU A 1 164 ? -6.816 0.69 16.438 1 85.88 164 LEU A CA 1
ATOM 1250 C C . LEU A 1 164 ? -6.656 -0.824 16.516 1 85.88 164 LEU A C 1
ATOM 1252 O O . LEU A 1 164 ? -5.816 -1.399 15.82 1 85.88 164 LEU A O 1
ATOM 1256 N N . GLU A 1 165 ? -7.43 -1.439 17.281 1 85.12 165 GLU A N 1
ATOM 1257 C CA . GLU A 1 165 ? -7.324 -2.885 17.469 1 85.12 165 GLU A CA 1
ATOM 1258 C C . GLU A 1 165 ? -7.637 -3.627 16.172 1 85.12 165 GLU A C 1
ATOM 1260 O O . GLU A 1 165 ? -6.941 -4.578 15.812 1 85.12 165 GLU A O 1
ATOM 1265 N N . VAL A 1 166 ? -8.641 -3.156 15.5 1 82.69 166 VAL A N 1
ATOM 1266 C CA . VAL A 1 166 ? -9.055 -3.77 14.242 1 82.69 166 VAL A CA 1
ATOM 1267 C C . VAL A 1 166 ? -7.953 -3.584 13.195 1 82.69 166 VAL A C 1
ATOM 1269 O O . VAL A 1 166 ? -7.625 -4.52 12.461 1 82.69 166 VAL A O 1
ATOM 1272 N N . MET A 1 167 ? -7.391 -2.451 13.141 1 86.19 167 MET A N 1
ATOM 1273 C CA . MET A 1 167 ? -6.32 -2.16 12.188 1 86.19 167 MET A CA 1
ATOM 1274 C C . MET A 1 167 ? -5.098 -3.025 12.469 1 86.19 167 MET A C 1
ATOM 1276 O O . MET A 1 167 ? -4.473 -3.545 11.539 1 86.19 167 MET A O 1
ATOM 1280 N N . GLU A 1 168 ? -4.844 -3.164 13.711 1 87.5 168 GLU A N 1
ATOM 1281 C CA . GLU A 1 168 ? -3.688 -3.967 14.102 1 87.5 168 GLU A CA 1
ATOM 1282 C C . GLU A 1 168 ? -3.861 -5.422 13.68 1 87.5 168 GLU A C 1
ATOM 1284 O O .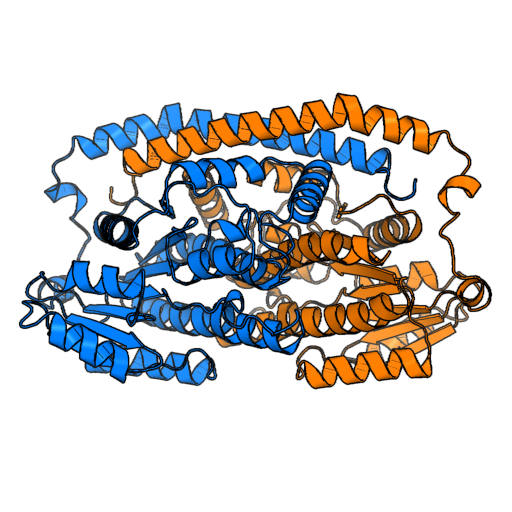 GLU A 1 168 ? -2.916 -6.051 13.203 1 87.5 168 GLU A O 1
ATOM 1289 N N . LYS A 1 169 ? -4.938 -5.91 13.906 1 86.06 169 LYS A N 1
ATOM 1290 C CA . LYS A 1 169 ? -5.215 -7.289 13.523 1 86.06 169 LYS A CA 1
ATOM 1291 C C . LYS A 1 169 ? -5.094 -7.484 12.016 1 86.06 169 LYS A C 1
ATOM 1293 O O . LYS A 1 169 ? -4.543 -8.484 11.555 1 86.06 169 LYS A O 1
ATOM 1298 N N . MET A 1 170 ? -5.566 -6.555 11.281 1 86.69 170 MET A N 1
ATOM 1299 C CA . MET A 1 170 ? -5.512 -6.629 9.82 1 86.69 170 MET A CA 1
ATOM 1300 C C . MET A 1 170 ? -4.07 -6.566 9.328 1 86.69 170 MET A C 1
ATOM 1302 O O . MET A 1 170 ? -3.686 -7.32 8.43 1 86.69 170 MET A O 1
ATOM 1306 N N . VAL A 1 171 ? -3.336 -5.703 9.922 1 89.94 171 VAL A N 1
ATOM 1307 C CA . VAL A 1 171 ? -1.935 -5.574 9.539 1 89.94 171 VAL A CA 1
ATOM 1308 C C . VAL A 1 171 ? -1.188 -6.863 9.875 1 89.94 171 VAL A C 1
ATOM 1310 O O . VAL A 1 171 ? -0.384 -7.348 9.078 1 89.94 171 VAL A O 1
ATOM 1313 N N . LYS A 1 172 ? -1.465 -7.391 10.984 1 89.94 172 LYS A N 1
ATOM 1314 C CA . LYS A 1 172 ? -0.784 -8.594 11.445 1 89.94 172 LYS A CA 1
ATOM 1315 C C . LYS A 1 172 ? -1.048 -9.773 10.508 1 89.94 172 LYS A C 1
ATOM 1317 O O . LYS A 1 172 ? -0.117 -10.477 10.109 1 89.94 172 LYS A O 1
ATOM 1322 N N . VAL A 1 173 ? -2.184 -9.938 10.094 1 88.31 173 VAL A N 1
ATOM 1323 C CA . VAL A 1 173 ? -2.572 -11.102 9.305 1 88.31 173 VAL A CA 1
ATOM 1324 C C . VAL A 1 173 ? -2.295 -10.836 7.824 1 88.31 173 VAL A C 1
ATOM 1326 O O . VAL A 1 173 ? -1.61 -11.617 7.164 1 88.31 173 VAL A O 1
ATOM 1329 N N . ASN A 1 174 ? -2.791 -9.672 7.332 1 88.25 174 ASN A N 1
ATOM 1330 C CA . ASN A 1 174 ? -2.795 -9.406 5.898 1 88.25 174 ASN A CA 1
ATOM 1331 C C . ASN A 1 174 ? -1.418 -8.969 5.402 1 88.25 174 ASN A C 1
ATOM 1333 O O . ASN A 1 174 ? -1.122 -9.07 4.211 1 88.25 174 ASN A O 1
ATOM 1337 N N . ILE A 1 175 ? -0.654 -8.461 6.293 1 92.06 175 ILE A N 1
ATOM 1338 C CA . ILE A 1 175 ? 0.653 -7.98 5.855 1 92.06 175 ILE A CA 1
ATOM 1339 C C . ILE A 1 175 ? 1.751 -8.852 6.461 1 92.06 175 ILE A C 1
ATOM 1341 O O . ILE A 1 175 ? 2.369 -9.656 5.758 1 92.06 175 ILE A O 1
ATOM 1345 N N . SER A 1 176 ? 1.847 -8.852 7.777 1 92.19 176 SER A N 1
ATOM 1346 C CA . SER A 1 176 ? 2.939 -9.57 8.43 1 92.19 176 SER A CA 1
ATOM 1347 C C . SER A 1 176 ? 2.867 -11.07 8.141 1 92.19 176 SER A C 1
ATOM 1349 O O . SER A 1 176 ? 3.885 -11.695 7.84 1 92.19 176 SER A O 1
ATOM 1351 N N . GLY A 1 177 ? 1.735 -11.602 8.25 1 92.31 177 GLY A N 1
ATOM 1352 C CA . GLY A 1 177 ? 1.563 -13.023 7.988 1 92.31 177 GLY A CA 1
ATOM 1353 C C . GLY A 1 177 ? 1.878 -13.406 6.555 1 92.31 177 GLY A C 1
ATOM 1354 O O . GLY A 1 177 ? 2.578 -14.391 6.305 1 92.31 177 GLY A O 1
ATOM 1355 N N . ILE A 1 178 ? 1.414 -12.641 5.621 1 91.62 178 ILE A N 1
ATOM 1356 C CA . ILE A 1 178 ? 1.585 -12.93 4.199 1 91.62 178 ILE A CA 1
ATOM 1357 C C . ILE A 1 178 ? 3.051 -12.75 3.811 1 91.62 178 ILE A C 1
ATOM 1359 O O . ILE A 1 178 ? 3.598 -13.555 3.049 1 91.62 178 ILE A O 1
ATOM 1363 N N . ILE A 1 179 ? 3.674 -11.734 4.332 1 92.75 179 ILE A N 1
ATOM 1364 C CA . ILE A 1 179 ? 5.086 -11.508 4.047 1 92.75 179 ILE A CA 1
ATOM 1365 C C . ILE A 1 179 ? 5.918 -12.672 4.578 1 92.75 179 ILE A C 1
ATOM 1367 O O . ILE A 1 179 ? 6.828 -13.148 3.902 1 92.75 179 ILE A O 1
ATOM 1371 N N . ALA A 1 180 ? 5.617 -13.086 5.793 1 94.25 180 ALA A N 1
ATOM 1372 C CA . ALA A 1 180 ? 6.352 -14.203 6.387 1 94.25 180 ALA A CA 1
ATOM 1373 C C . ALA A 1 180 ? 6.203 -15.469 5.547 1 94.25 180 ALA A C 1
ATOM 1375 O O . ALA A 1 180 ? 7.184 -16.172 5.289 1 94.25 180 ALA A O 1
ATOM 1376 N N . LEU A 1 181 ? 5.016 -15.68 5.121 1 94.31 181 LEU A N 1
ATOM 1377 C CA . LEU A 1 181 ? 4.699 -16.844 4.293 1 94.31 181 LEU A CA 1
ATOM 1378 C C . LEU A 1 181 ? 5.434 -16.766 2.957 1 94.31 181 LEU A C 1
ATOM 1380 O O . LEU A 1 181 ? 6.133 -17.719 2.578 1 94.31 181 LEU A O 1
ATOM 1384 N N . THR A 1 182 ? 5.336 -15.664 2.299 1 94.38 182 THR A N 1
ATOM 1385 C CA . THR A 1 182 ? 5.836 -15.492 0.939 1 94.38 182 THR A CA 1
ATOM 1386 C C . THR A 1 182 ? 7.363 -15.453 0.925 1 94.38 182 THR A C 1
ATOM 1388 O O . THR A 1 182 ? 7.996 -16.109 0.096 1 94.38 182 THR A O 1
ATOM 1391 N N . MET A 1 183 ? 7.914 -14.758 1.824 1 93.19 183 MET A N 1
ATOM 1392 C CA . MET A 1 183 ? 9.367 -14.633 1.857 1 93.19 183 MET A CA 1
ATOM 1393 C C . MET A 1 183 ? 10.016 -15.961 2.238 1 93.19 183 MET A C 1
ATOM 1395 O O . MET A 1 183 ? 11.094 -16.297 1.738 1 93.19 183 MET A O 1
ATOM 1399 N N . SER A 1 184 ? 9.438 -16.656 3.154 1 94.56 184 SER A N 1
ATOM 1400 C CA . SER A 1 184 ? 9.961 -17.984 3.518 1 94.56 184 SER A CA 1
ATOM 1401 C C . SER A 1 184 ? 9.945 -18.922 2.324 1 94.56 184 SER A C 1
ATOM 1403 O O . SER A 1 184 ? 10.938 -19.625 2.066 1 94.56 184 SER A O 1
ATOM 1405 N N . MET A 1 185 ? 8.859 -18.922 1.61 1 95.25 185 MET A N 1
ATOM 1406 C CA . MET A 1 185 ? 8.758 -19.766 0.428 1 95.25 185 MET A CA 1
ATOM 1407 C C . MET A 1 185 ? 9.742 -19.312 -0.649 1 95.25 185 MET A C 1
ATOM 1409 O O . MET A 1 185 ? 10.391 -20.141 -1.29 1 95.25 185 MET A O 1
ATOM 1413 N N . TYR A 1 186 ? 9.844 -18.016 -0.84 1 94 186 TYR A N 1
ATOM 1414 C CA . TYR A 1 186 ? 10.766 -17.453 -1.82 1 94 186 TYR A CA 1
ATOM 1415 C C . TYR A 1 186 ? 12.195 -17.922 -1.551 1 94 186 TYR A C 1
ATOM 1417 O O . TYR A 1 186 ? 12.914 -18.312 -2.477 1 94 186 TYR A O 1
ATOM 1425 N N . ASP A 1 187 ? 12.562 -17.891 -0.285 1 93.06 187 ASP A N 1
ATOM 1426 C CA . ASP A 1 187 ? 13.922 -18.281 0.085 1 93.06 187 ASP A CA 1
ATOM 1427 C C . ASP A 1 187 ? 14.18 -19.75 -0.255 1 93.06 187 ASP A C 1
ATOM 1429 O O . ASP A 1 187 ? 15.25 -20.094 -0.76 1 93.06 187 ASP A O 1
ATOM 1433 N N . LEU A 1 188 ? 13.258 -20.578 -0.021 1 94.44 188 LEU A N 1
ATOM 1434 C CA . LEU A 1 188 ? 13.391 -21.984 -0.337 1 94.44 188 LEU A CA 1
ATOM 1435 C C . LEU A 1 188 ? 13.453 -22.203 -1.845 1 94.44 188 LEU A C 1
ATOM 1437 O O . LEU A 1 188 ? 14.273 -22.984 -2.332 1 94.44 188 LEU A O 1
ATOM 1441 N N . MET A 1 189 ? 12.656 -21.5 -2.578 1 93.88 189 MET A N 1
ATOM 1442 C CA . MET A 1 189 ? 12.57 -21.641 -4.027 1 93.88 189 MET A CA 1
ATOM 1443 C C . MET A 1 189 ? 13.805 -21.062 -4.707 1 93.88 189 MET A C 1
ATOM 1445 O O . MET A 1 189 ? 14.25 -21.578 -5.734 1 93.88 189 MET A O 1
ATOM 1449 N N . ARG A 1 190 ? 14.242 -20 -4.113 1 92 190 ARG A N 1
ATOM 1450 C CA . ARG A 1 190 ? 15.445 -19.359 -4.648 1 92 190 ARG A CA 1
ATOM 1451 C C . ARG A 1 190 ? 16.625 -20.328 -4.652 1 92 190 ARG A C 1
ATOM 1453 O O . ARG A 1 190 ? 17.391 -20.391 -5.617 1 92 190 ARG A O 1
ATOM 1460 N N . LYS A 1 191 ? 16.75 -21.078 -3.621 1 90.88 191 LYS A N 1
ATOM 1461 C CA . LYS A 1 191 ? 17.828 -22.062 -3.5 1 90.88 191 LYS A CA 1
ATOM 1462 C C . LYS A 1 191 ? 17.703 -23.125 -4.578 1 90.88 191 LYS A C 1
ATOM 1464 O O . LYS A 1 191 ? 18.719 -23.609 -5.094 1 90.88 191 LYS A O 1
ATOM 1469 N N . ARG A 1 192 ? 16.562 -23.469 -4.969 1 91 192 ARG A N 1
ATOM 1470 C CA . ARG A 1 192 ? 16.359 -24.516 -5.957 1 91 192 ARG A CA 1
ATOM 1471 C C . ARG A 1 192 ? 16.156 -23.938 -7.348 1 91 192 ARG A C 1
ATOM 1473 O O . ARG A 1 192 ? 16.016 -24.672 -8.328 1 91 192 ARG A O 1
ATOM 1480 N N . LYS A 1 193 ? 15.984 -22.609 -7.5 1 90.31 193 LYS A N 1
ATOM 1481 C CA . LYS A 1 193 ? 15.852 -21.859 -8.75 1 90.31 193 LYS A CA 1
ATOM 1482 C C . LYS A 1 193 ? 14.578 -22.266 -9.5 1 90.31 193 LYS A C 1
ATOM 1484 O O . LYS A 1 193 ? 14.602 -22.438 -10.719 1 90.31 193 LYS A O 1
ATOM 1489 N N . PHE A 1 194 ? 13.57 -22.547 -8.695 1 90.38 194 PHE A N 1
ATOM 1490 C CA . PHE A 1 194 ? 12.266 -22.844 -9.281 1 90.38 194 PHE A CA 1
ATOM 1491 C C . PHE A 1 194 ? 11.156 -22.625 -8.266 1 90.38 194 PHE A C 1
ATOM 1493 O O . PHE A 1 194 ? 11.297 -22.953 -7.09 1 90.38 194 PHE A O 1
ATOM 1500 N N . GLY A 1 195 ? 10.078 -22.062 -8.758 1 93.62 195 GLY A N 1
ATOM 1501 C CA . GLY A 1 195 ? 8.914 -21.891 -7.898 1 93.62 195 GLY A CA 1
ATOM 1502 C C . GLY A 1 195 ? 7.879 -20.953 -8.484 1 93.62 195 GLY A C 1
ATOM 1503 O O . GLY A 1 195 ? 8.195 -20.125 -9.352 1 93.62 195 GLY A O 1
ATOM 1504 N N . LYS A 1 196 ? 6.664 -21.172 -8.094 1 95.19 196 LYS A N 1
ATOM 1505 C CA . LYS A 1 196 ? 5.535 -20.328 -8.461 1 95.19 196 LYS A CA 1
ATOM 1506 C C . LYS A 1 196 ? 4.781 -19.844 -7.23 1 95.19 196 LYS A C 1
ATOM 1508 O O . LYS A 1 196 ? 4.371 -20.641 -6.391 1 95.19 196 LYS A O 1
ATOM 1513 N N . ILE A 1 197 ? 4.711 -18.578 -7.129 1 96.12 197 ILE A N 1
ATOM 1514 C CA . ILE A 1 197 ? 4.039 -17.984 -5.984 1 96.12 197 ILE A CA 1
ATOM 1515 C C . ILE A 1 197 ? 2.844 -17.156 -6.461 1 96.12 197 ILE A C 1
ATOM 1517 O O . ILE A 1 197 ? 2.961 -16.359 -7.395 1 96.12 197 ILE A O 1
ATOM 1521 N N . CYS A 1 198 ? 1.737 -17.422 -5.938 1 96 198 CYS A N 1
ATOM 1522 C CA . CYS A 1 198 ? 0.529 -16.641 -6.176 1 96 198 CYS A CA 1
ATOM 1523 C C . CYS A 1 198 ? 0.091 -15.914 -4.91 1 96 198 CYS A C 1
ATOM 1525 O O . CYS A 1 198 ? -0.143 -16.547 -3.877 1 96 198 CYS A O 1
ATOM 1527 N N . ILE A 1 199 ? 0.039 -14.617 -5 1 93 199 ILE A N 1
ATOM 1528 C CA . ILE A 1 199 ? -0.357 -13.789 -3.863 1 93 199 ILE A CA 1
ATOM 1529 C C . ILE A 1 199 ? -1.657 -13.055 -4.188 1 93 199 ILE A C 1
ATOM 1531 O O . ILE A 1 199 ? -1.837 -12.562 -5.301 1 93 199 ILE A O 1
ATOM 1535 N N . VAL A 1 200 ? -2.553 -12.953 -3.217 1 86.94 200 VAL A N 1
ATOM 1536 C CA . VAL A 1 200 ? -3.861 -12.352 -3.465 1 86.94 200 VAL A CA 1
ATOM 1537 C C . VAL A 1 200 ? -3.904 -10.945 -2.881 1 86.94 200 VAL A C 1
ATOM 1539 O O . VAL A 1 200 ? -3.877 -10.773 -1.66 1 86.94 200 VAL A O 1
ATOM 1542 N N . GLY A 1 201 ? -3.936 -10.039 -3.742 1 76.38 201 GLY A N 1
ATOM 1543 C CA . GLY A 1 201 ? -4.242 -8.656 -3.4 1 76.38 201 GLY A CA 1
ATOM 1544 C C . GLY A 1 201 ? -5.707 -8.312 -3.566 1 76.38 201 GLY A C 1
ATOM 1545 O O . GLY A 1 201 ? -6.582 -9.039 -3.086 1 76.38 201 GLY A O 1
ATOM 1546 N N . SER A 1 202 ? -6.012 -7.152 -4.113 1 70.31 202 SER A N 1
ATOM 1547 C CA . SER A 1 202 ? -7.383 -6.723 -4.352 1 70.31 202 SER A CA 1
ATOM 1548 C C . SER A 1 202 ? -7.43 -5.488 -5.246 1 70.31 202 SER A C 1
ATOM 1550 O O . SER A 1 202 ? -6.492 -4.688 -5.254 1 70.31 202 SER A O 1
ATOM 1552 N N . VAL A 1 203 ? -8.492 -5.465 -5.945 1 63.47 203 VAL A N 1
ATOM 1553 C CA . VAL A 1 203 ? -8.727 -4.238 -6.695 1 63.47 203 VAL A CA 1
ATOM 1554 C C . VAL A 1 203 ? -8.945 -3.074 -5.734 1 63.47 203 VAL A C 1
ATOM 1556 O O . VAL A 1 203 ? -8.703 -1.918 -6.082 1 63.47 203 VAL A O 1
ATOM 1559 N N . ALA A 1 204 ? -9.359 -3.408 -4.578 1 55.38 204 ALA A N 1
ATOM 1560 C CA . ALA A 1 204 ? -9.586 -2.395 -3.553 1 55.38 204 ALA A CA 1
ATOM 1561 C C . ALA A 1 204 ? -8.281 -1.724 -3.143 1 55.38 204 ALA A C 1
ATOM 1563 O O . ALA A 1 204 ? -8.289 -0.631 -2.568 1 55.38 204 ALA A O 1
ATOM 1564 N N . GLY A 1 205 ? -7.219 -2.309 -3.445 1 63.22 205 GLY A N 1
ATOM 1565 C CA . GLY A 1 205 ? -5.91 -1.728 -3.178 1 63.22 205 GLY A CA 1
ATOM 1566 C C . GLY A 1 205 ? -5.508 -0.674 -4.191 1 63.22 205 GLY A C 1
ATOM 1567 O O . GLY A 1 205 ? -4.566 0.086 -3.963 1 63.22 205 GLY A O 1
ATOM 1568 N N . ILE A 1 206 ? -6.273 -0.664 -5.285 1 59.94 206 ILE A N 1
ATOM 1569 C CA . ILE A 1 206 ? -6.023 0.329 -6.324 1 59.94 206 ILE A CA 1
ATOM 1570 C C . ILE A 1 206 ? -6.863 1.576 -6.062 1 59.94 206 ILE A C 1
ATOM 1572 O O . ILE A 1 206 ? -6.328 2.684 -5.965 1 59.94 206 ILE A O 1
ATOM 1576 N N . TYR A 1 207 ? -8.117 1.307 -5.859 1 58.78 207 TYR A N 1
ATOM 1577 C CA . TYR A 1 207 ? -9.078 2.363 -5.547 1 58.78 207 TYR A CA 1
ATOM 1578 C C . TYR A 1 207 ? -10.242 1.817 -4.738 1 58.78 207 TYR A C 1
ATOM 1580 O O . TYR A 1 207 ? -10.75 0.728 -5.016 1 58.78 207 TYR A O 1
ATOM 1588 N N . GLY A 1 208 ? -10.562 2.443 -3.574 1 55.88 208 GLY A N 1
ATOM 1589 C CA . GLY A 1 208 ? -11.727 2.037 -2.803 1 55.88 208 GLY A CA 1
ATOM 1590 C C . GLY A 1 208 ? -12.32 3.16 -1.971 1 55.88 208 GLY A C 1
ATOM 1591 O O . GLY A 1 208 ? -11.703 4.219 -1.825 1 55.88 208 GLY A O 1
ATOM 1592 N N . PRO A 1 209 ? -13.586 2.85 -1.613 1 56.03 209 PRO A N 1
ATOM 1593 C CA . PRO A 1 209 ? -14.203 3.826 -0.709 1 56.03 209 PRO A CA 1
ATOM 1594 C C . PRO A 1 209 ? -13.398 4.02 0.578 1 56.03 209 PRO A C 1
ATOM 1596 O O . PRO A 1 209 ? -12.742 3.09 1.044 1 56.03 209 PRO A O 1
ATOM 1599 N N . ALA A 1 210 ? -13.453 5.195 1.021 1 66.06 210 ALA A N 1
ATOM 1600 C CA . ALA A 1 210 ? -12.664 5.582 2.188 1 66.06 210 ALA A CA 1
ATOM 1601 C C . ALA A 1 210 ? -13.023 4.73 3.4 1 66.06 210 ALA A C 1
ATOM 1603 O O . ALA A 1 210 ? -12.195 4.539 4.297 1 66.06 210 ALA A O 1
ATOM 1604 N N . ASN A 1 211 ? -14.172 4.215 3.365 1 66.81 211 ASN A N 1
ATOM 1605 C CA . ASN A 1 211 ? -14.609 3.439 4.523 1 66.81 211 ASN A CA 1
ATOM 1606 C C . ASN A 1 211 ? -13.906 2.088 4.59 1 66.81 211 ASN A C 1
ATOM 1608 O O . ASN A 1 211 ? -13.984 1.394 5.605 1 66.81 211 ASN A O 1
ATOM 1612 N N . MET A 1 212 ? -13.211 1.789 3.576 1 68.81 212 MET A N 1
ATOM 1613 C CA . MET A 1 212 ? -12.414 0.568 3.553 1 68.81 212 MET A CA 1
ATOM 1614 C C . MET A 1 212 ? -10.945 0.875 3.818 1 68.81 212 MET A C 1
ATOM 1616 O O . MET A 1 212 ? -10.055 0.207 3.281 1 68.81 212 MET A O 1
ATOM 1620 N N . ILE A 1 213 ? -10.766 1.722 4.664 1 77.5 213 ILE A N 1
ATOM 1621 C CA . ILE A 1 213 ? -9.438 2.295 4.879 1 77.5 213 ILE A CA 1
ATOM 1622 C C . ILE A 1 213 ? -8.453 1.193 5.27 1 77.5 213 ILE A C 1
ATOM 1624 O O . ILE A 1 213 ? -7.367 1.089 4.695 1 77.5 213 ILE A O 1
ATOM 1628 N N . GLY A 1 214 ? -8.812 0.333 6.16 1 79.94 214 GLY A N 1
ATOM 1629 C CA . GLY A 1 214 ? -7.906 -0.713 6.598 1 79.94 214 GLY A CA 1
ATOM 1630 C C . GLY A 1 214 ? -7.629 -1.751 5.527 1 79.94 214 GLY A C 1
ATOM 1631 O O . GLY A 1 214 ? -6.469 -2.029 5.215 1 79.94 214 GLY A O 1
ATOM 1632 N N . TYR A 1 215 ? -8.641 -2.242 4.957 1 79.62 215 TYR A N 1
ATOM 1633 C CA . TYR A 1 215 ? -8.516 -3.293 3.953 1 79.62 215 TYR A CA 1
ATOM 1634 C C . TYR A 1 215 ? -7.809 -2.777 2.707 1 79.62 215 TYR A C 1
ATOM 1636 O O . TYR A 1 215 ? -6.871 -3.408 2.209 1 79.62 215 TYR A O 1
ATOM 1644 N N . ALA A 1 216 ? -8.195 -1.635 2.271 1 81.56 216 ALA A N 1
ATOM 1645 C CA . ALA A 1 216 ? -7.617 -1.053 1.064 1 81.56 216 ALA A CA 1
ATOM 1646 C C . ALA A 1 216 ? -6.129 -0.774 1.25 1 81.56 216 ALA A C 1
ATOM 1648 O O . ALA A 1 216 ? -5.332 -0.982 0.332 1 81.56 216 ALA A O 1
ATOM 1649 N N . SER A 1 217 ? -5.789 -0.347 2.393 1 88 217 SER A N 1
ATOM 1650 C CA . SER A 1 217 ? -4.391 -0.044 2.664 1 88 217 SER A CA 1
ATOM 1651 C C . SER A 1 217 ? -3.541 -1.312 2.674 1 88 217 SER A C 1
ATOM 1653 O O . SER A 1 217 ? -2.447 -1.338 2.105 1 88 217 SER A O 1
ATOM 1655 N N . THR A 1 218 ? -4.035 -2.344 3.289 1 86.88 218 THR A N 1
ATOM 1656 C CA . THR A 1 218 ? -3.301 -3.604 3.334 1 86.88 218 THR A CA 1
ATOM 1657 C C . THR A 1 218 ? -3.133 -4.184 1.932 1 86.88 218 THR A C 1
ATOM 1659 O O . THR A 1 218 ? -2.07 -4.711 1.595 1 86.88 218 THR A O 1
ATOM 1662 N N . LYS A 1 219 ? -4.141 -4.062 1.214 1 82.88 219 LYS A N 1
ATOM 1663 C CA . LYS A 1 219 ? -4.086 -4.641 -0.126 1 82.88 219 LYS A CA 1
ATOM 1664 C C . LYS A 1 219 ? -3.191 -3.816 -1.045 1 82.88 219 LYS A C 1
ATOM 1666 O O . LYS A 1 219 ? -2.533 -4.363 -1.933 1 82.88 219 LYS A O 1
ATOM 1671 N N . SER A 1 220 ? -3.193 -2.531 -0.815 1 85.81 220 SER A N 1
ATOM 1672 C CA . SER A 1 220 ? -2.23 -1.715 -1.549 1 85.81 220 SER A CA 1
ATOM 1673 C C . SER A 1 220 ? -0.8 -2.158 -1.264 1 85.81 220 SER A C 1
ATOM 1675 O O . SER A 1 220 ? 0.033 -2.207 -2.172 1 85.81 220 SER A O 1
ATOM 1677 N N . PHE A 1 221 ? -0.548 -2.477 -0.029 1 89.31 221 PHE A N 1
ATOM 1678 C CA . PHE A 1 221 ? 0.75 -3.018 0.355 1 89.31 221 PHE A CA 1
ATOM 1679 C C . PHE A 1 221 ? 1.052 -4.297 -0.416 1 89.31 221 PHE A C 1
ATOM 1681 O O . PHE A 1 221 ? 2.119 -4.426 -1.02 1 89.31 221 PHE A O 1
ATOM 1688 N N . ILE A 1 222 ? 0.123 -5.137 -0.498 1 89.19 222 ILE A N 1
ATOM 1689 C CA . ILE A 1 222 ? 0.314 -6.457 -1.089 1 89.19 222 ILE A CA 1
ATOM 1690 C C . ILE A 1 222 ? 0.514 -6.324 -2.598 1 89.19 222 ILE A C 1
ATOM 1692 O O . ILE A 1 222 ? 1.354 -7.012 -3.182 1 89.19 222 ILE A O 1
ATOM 1696 N N . ASN A 1 223 ? -0.277 -5.492 -3.189 1 87.75 223 ASN A N 1
ATOM 1697 C CA . ASN A 1 223 ? -0.12 -5.273 -4.621 1 87.75 223 ASN A CA 1
ATOM 1698 C C . ASN A 1 223 ? 1.29 -4.801 -4.965 1 87.75 223 ASN A C 1
ATOM 1700 O O . ASN A 1 223 ? 1.91 -5.312 -5.898 1 87.75 223 ASN A O 1
ATOM 1704 N N . THR A 1 224 ? 1.779 -3.84 -4.203 1 87.25 224 THR A N 1
ATOM 1705 C CA . THR A 1 224 ? 3.109 -3.291 -4.441 1 87.25 224 THR A CA 1
ATOM 1706 C C . THR A 1 224 ? 4.184 -4.332 -4.145 1 87.25 224 THR A C 1
ATOM 1708 O O . THR A 1 224 ? 5.125 -4.5 -4.922 1 87.25 224 THR A O 1
ATOM 1711 N N . PHE A 1 225 ? 4.016 -5.051 -3.066 1 89.5 225 PHE A N 1
ATOM 1712 C CA . PHE A 1 225 ? 4.941 -6.102 -2.666 1 89.5 225 PHE A CA 1
ATOM 1713 C C . PHE A 1 225 ? 5.008 -7.195 -3.727 1 89.5 225 PHE A C 1
ATOM 1715 O O . PHE A 1 225 ? 6.098 -7.586 -4.152 1 89.5 225 PHE A O 1
ATOM 1722 N N . GLY A 1 226 ? 3.891 -7.645 -4.172 1 89.75 226 GLY A N 1
ATOM 1723 C CA . GLY A 1 226 ? 3.822 -8.688 -5.18 1 89.75 226 GLY A CA 1
ATOM 1724 C C . GLY A 1 226 ? 4.492 -8.305 -6.488 1 89.75 226 GLY A C 1
ATOM 1725 O O . GLY A 1 226 ? 5.227 -9.102 -7.074 1 89.75 226 GLY A O 1
ATOM 1726 N N . THR A 1 227 ? 4.223 -7.113 -6.891 1 87.12 227 THR A N 1
ATOM 1727 C CA . THR A 1 227 ? 4.801 -6.617 -8.133 1 87.12 227 THR A CA 1
ATOM 1728 C C . THR A 1 227 ? 6.32 -6.551 -8.039 1 87.12 227 THR A C 1
ATOM 1730 O O . THR A 1 227 ? 7.027 -6.98 -8.953 1 87.12 227 THR A O 1
ATOM 1733 N N . SER A 1 228 ? 6.801 -6.031 -6.953 1 86.19 228 SER A N 1
ATOM 1734 C CA . SER A 1 228 ? 8.242 -5.918 -6.758 1 86.19 228 SER A CA 1
ATOM 1735 C C . SER A 1 228 ? 8.891 -7.293 -6.641 1 86.19 228 SER A C 1
ATOM 1737 O O . SER A 1 228 ? 9.969 -7.527 -7.195 1 86.19 228 SER A O 1
ATOM 1739 N N . LEU A 1 229 ? 8.242 -8.156 -5.941 1 88.88 229 LEU A N 1
ATOM 1740 C CA . LEU A 1 229 ? 8.781 -9.5 -5.758 1 88.88 229 LEU A CA 1
ATOM 1741 C C . LEU A 1 229 ? 8.883 -10.227 -7.094 1 88.88 229 LEU A C 1
ATOM 1743 O O . LEU A 1 229 ? 9.828 -10.984 -7.316 1 88.88 229 LEU A O 1
ATOM 1747 N N . ARG A 1 230 ? 7.93 -10.039 -7.91 1 89.56 230 ARG A N 1
ATOM 1748 C CA . ARG A 1 230 ? 7.926 -10.672 -9.227 1 89.56 230 ARG A CA 1
ATOM 1749 C C . ARG A 1 230 ? 9.203 -10.344 -9.992 1 89.56 230 ARG A C 1
ATOM 1751 O O . ARG A 1 230 ? 9.836 -11.234 -10.555 1 89.56 230 ARG A O 1
ATOM 1758 N N . THR A 1 231 ? 9.555 -9.102 -9.953 1 85.19 231 THR A N 1
ATOM 1759 C CA . THR A 1 231 ? 10.758 -8.656 -10.656 1 85.19 231 THR A CA 1
ATOM 1760 C C . THR A 1 231 ? 12.008 -9.273 -10.031 1 85.19 231 THR A C 1
ATOM 1762 O O . THR A 1 231 ? 12.867 -9.789 -10.75 1 85.19 231 THR A O 1
ATOM 1765 N N . LEU A 1 232 ? 12.078 -9.289 -8.75 1 83.75 232 LEU A N 1
ATOM 1766 C CA . LEU A 1 232 ? 13.25 -9.82 -8.055 1 83.75 232 LEU A CA 1
ATOM 1767 C C . LEU A 1 232 ? 13.344 -11.336 -8.242 1 83.75 232 LEU A C 1
ATOM 1769 O O . LEU A 1 232 ? 14.438 -11.867 -8.422 1 83.75 232 LEU A O 1
ATOM 1773 N N . ALA A 1 233 ? 12.242 -11.961 -8.227 1 88.12 233 ALA A N 1
ATOM 1774 C CA . ALA A 1 233 ? 12.18 -13.414 -8.289 1 88.12 233 ALA A CA 1
ATOM 1775 C C . ALA A 1 233 ? 12.531 -13.922 -9.68 1 88.12 233 ALA A C 1
ATOM 1777 O O . ALA A 1 233 ? 12.992 -15.055 -9.844 1 88.12 233 ALA A O 1
ATOM 1778 N N . SER A 1 234 ? 12.258 -13.07 -10.641 1 84.81 234 SER A N 1
ATOM 1779 C CA . SER A 1 234 ? 12.5 -13.484 -12.023 1 84.81 234 SER A CA 1
ATOM 1780 C C . SER A 1 234 ? 13.969 -13.812 -12.258 1 84.81 234 SER A C 1
ATOM 1782 O O . SER A 1 234 ? 14.297 -14.648 -13.094 1 84.81 234 SER A O 1
ATOM 1784 N N . ALA A 1 235 ? 14.828 -13.211 -11.469 1 82.06 235 ALA A N 1
ATOM 1785 C CA . ALA A 1 235 ? 16.266 -13.461 -11.586 1 82.06 235 ALA A CA 1
ATOM 1786 C C . ALA A 1 235 ? 16.609 -14.875 -11.133 1 82.06 235 ALA A C 1
ATOM 1788 O O . ALA A 1 235 ? 17.672 -15.398 -11.477 1 82.06 235 ALA A O 1
ATOM 1789 N N . ASN A 1 236 ? 15.773 -15.5 -10.383 1 87.31 236 ASN A N 1
ATOM 1790 C CA . ASN A 1 236 ? 16 -16.844 -9.852 1 87.31 236 ASN A CA 1
ATOM 1791 C C . ASN A 1 236 ? 15.023 -17.844 -10.43 1 87.31 236 ASN A C 1
ATOM 1793 O O . ASN A 1 236 ? 14.758 -18.891 -9.812 1 87.31 236 ASN A O 1
ATOM 1797 N N . ASN A 1 237 ? 14.359 -17.516 -11.523 1 89.06 237 ASN A N 1
ATOM 1798 C CA . ASN A 1 237 ? 13.43 -18.391 -12.227 1 89.06 237 ASN A CA 1
ATOM 1799 C C . ASN A 1 237 ? 12.211 -18.703 -11.367 1 89.06 237 ASN A C 1
ATOM 1801 O O . ASN A 1 237 ? 11.75 -19.844 -11.344 1 89.06 237 ASN A O 1
ATOM 1805 N N . ILE A 1 238 ? 11.859 -17.812 -10.547 1 91.88 238 ILE A N 1
ATOM 1806 C CA . ILE A 1 238 ? 10.633 -17.906 -9.75 1 91.88 238 ILE A CA 1
ATOM 1807 C C . ILE A 1 238 ? 9.578 -16.953 -10.32 1 91.88 238 ILE A C 1
ATOM 1809 O O . ILE A 1 238 ? 9.867 -15.789 -10.609 1 91.88 238 ILE A O 1
ATOM 1813 N N . GLU A 1 239 ? 8.398 -17.484 -10.562 1 93.12 239 GLU A N 1
ATOM 1814 C CA . GLU A 1 239 ? 7.297 -16.688 -11.086 1 93.12 239 GLU A CA 1
ATOM 1815 C C . GLU A 1 239 ? 6.355 -16.25 -9.969 1 93.12 239 GLU A C 1
ATOM 1817 O O . GLU A 1 239 ? 6.027 -17.031 -9.086 1 93.12 239 GLU A O 1
ATOM 1822 N N . VAL A 1 240 ? 6.008 -14.984 -9.992 1 93.88 240 VAL A N 1
ATOM 1823 C CA . VAL A 1 240 ? 5.074 -14.438 -9.016 1 93.88 240 VAL A CA 1
ATOM 1824 C C . VAL A 1 240 ? 3.852 -13.867 -9.727 1 93.88 240 VAL A C 1
ATOM 1826 O O . VAL A 1 240 ? 3.984 -13.008 -10.609 1 93.88 240 VAL A O 1
ATOM 1829 N N . VAL A 1 241 ? 2.691 -14.391 -9.398 1 94.25 241 VAL A N 1
ATOM 1830 C CA . VAL A 1 241 ? 1.425 -13.898 -9.93 1 94.25 241 VAL A CA 1
ATOM 1831 C C . VAL A 1 241 ? 0.652 -13.164 -8.836 1 94.25 241 VAL A C 1
ATOM 1833 O O . VAL A 1 241 ? 0.491 -13.68 -7.73 1 94.25 241 VAL A O 1
ATOM 1836 N N . THR A 1 242 ? 0.306 -11.953 -9.125 1 91.94 242 THR A N 1
ATOM 1837 C CA . THR A 1 242 ? -0.536 -11.188 -8.219 1 91.94 242 THR A CA 1
ATOM 1838 C C . THR A 1 242 ? -1.994 -11.227 -8.664 1 91.94 242 THR A C 1
ATOM 1840 O O . THR A 1 242 ? -2.305 -10.938 -9.82 1 91.94 242 THR A O 1
ATOM 1843 N N . VAL A 1 243 ? -2.85 -11.609 -7.746 1 90.31 243 VAL A N 1
ATOM 1844 C CA . VAL A 1 243 ? -4.273 -11.695 -8.047 1 90.31 243 VAL A CA 1
ATOM 1845 C C . VAL A 1 243 ? -5 -10.484 -7.453 1 90.31 243 VAL A C 1
ATOM 1847 O O . VAL A 1 243 ? -4.785 -10.133 -6.293 1 90.31 243 VAL A O 1
ATOM 1850 N N . GLU A 1 244 ? -5.789 -9.875 -8.227 1 84.38 244 GLU A N 1
ATOM 1851 C CA . GLU A 1 244 ? -6.59 -8.734 -7.797 1 84.38 244 GLU A CA 1
ATOM 1852 C C . GLU A 1 244 ? -8.078 -9 -7.996 1 84.38 244 GLU A C 1
ATOM 1854 O O . GLU A 1 244 ? -8.664 -8.57 -9 1 84.38 244 GLU A O 1
ATOM 1859 N N . PRO A 1 245 ? -8.633 -9.578 -6.988 1 76.56 245 PRO A N 1
ATOM 1860 C CA . PRO A 1 245 ? -10.062 -9.875 -7.094 1 76.56 245 PRO A CA 1
ATOM 1861 C C . PRO A 1 245 ? -10.93 -8.617 -7.02 1 76.56 245 PRO A C 1
ATOM 1863 O O . PRO A 1 245 ? -10.625 -7.695 -6.266 1 76.56 245 PRO A O 1
ATOM 1866 N N . GLY A 1 246 ? -11.867 -8.617 -7.871 1 71.38 246 GLY A N 1
ATOM 1867 C CA . GLY A 1 246 ? -12.93 -7.645 -7.691 1 71.38 246 GLY A CA 1
ATOM 1868 C C . GLY A 1 246 ? -13.953 -8.062 -6.648 1 71.38 246 GLY A C 1
ATOM 1869 O O . GLY A 1 246 ? -13.602 -8.695 -5.652 1 71.38 246 GLY A O 1
ATOM 1870 N N . PHE A 1 247 ? -15.125 -7.531 -6.734 1 61.62 247 PHE A N 1
ATOM 1871 C CA . PHE A 1 247 ? -16.188 -7.891 -5.805 1 61.62 247 PHE A CA 1
ATOM 1872 C C . PHE A 1 247 ? -16.719 -9.289 -6.098 1 61.62 247 PHE A C 1
ATOM 1874 O O . PHE A 1 247 ? -17.547 -9.477 -6.984 1 61.62 247 PHE A O 1
ATOM 1881 N N . ILE A 1 248 ? -15.953 -10.188 -5.59 1 58.59 248 ILE A N 1
ATOM 1882 C CA . ILE A 1 248 ? -16.312 -11.586 -5.789 1 58.59 248 ILE A CA 1
ATOM 1883 C C . ILE A 1 248 ? -17.234 -12.047 -4.672 1 58.59 248 ILE A C 1
ATOM 1885 O O . ILE A 1 248 ? -17.156 -11.547 -3.545 1 58.59 248 ILE A O 1
ATOM 1889 N N . ASP A 1 249 ? -18.422 -12.523 -4.973 1 53.66 249 ASP A N 1
ATOM 1890 C CA . ASP A 1 249 ? -19.438 -12.984 -4.043 1 53.66 249 ASP A CA 1
ATOM 1891 C C . ASP A 1 249 ? -18.812 -13.797 -2.904 1 53.66 249 ASP A C 1
ATOM 1893 O O . ASP A 1 249 ? -18.875 -15.031 -2.91 1 53.66 249 ASP A O 1
ATOM 1897 N N . SER A 1 250 ? -17.672 -13.18 -2.418 1 53.69 250 SER A N 1
ATOM 1898 C CA . SER A 1 250 ? -17.266 -13.844 -1.182 1 53.69 250 SER A CA 1
ATOM 1899 C C . SER A 1 250 ? -18 -13.25 0.022 1 53.69 250 SER A C 1
ATOM 1901 O O . SER A 1 250 ? -18.703 -12.25 -0.104 1 53.69 250 SER A O 1
ATOM 1903 N N . ARG A 1 251 ? -18.188 -14.062 1.024 1 50.03 251 ARG A N 1
ATOM 1904 C CA . ARG A 1 251 ? -18.766 -13.656 2.301 1 50.03 251 ARG A CA 1
ATOM 1905 C C . ARG A 1 251 ? -18.5 -12.18 2.574 1 50.03 251 ARG A C 1
ATOM 1907 O O . ARG A 1 251 ? -19.359 -11.469 3.082 1 50.03 251 ARG A O 1
ATOM 1914 N N . MET A 1 252 ? -17.453 -11.719 1.92 1 51.38 252 MET A N 1
ATOM 1915 C CA . MET A 1 252 ? -17.109 -10.32 2.18 1 51.38 252 MET A CA 1
ATOM 1916 C C . MET A 1 252 ? -18.078 -9.375 1.48 1 51.38 252 MET A C 1
ATOM 1918 O O . MET A 1 252 ? -18.547 -8.414 2.08 1 51.38 252 MET A O 1
ATOM 1922 N N . THR A 1 253 ? -18.375 -9.688 0.245 1 52.31 253 THR A N 1
ATOM 1923 C CA . THR A 1 253 ? -19.281 -8.844 -0.521 1 52.31 253 THR A CA 1
ATOM 1924 C C . THR A 1 253 ? -20.703 -8.93 0.042 1 52.31 253 THR A C 1
ATOM 1926 O O . THR A 1 253 ? -21.406 -7.918 0.126 1 52.31 253 THR A O 1
ATOM 1929 N N . ARG A 1 254 ? -21 -10.156 0.402 1 51.19 254 ARG A N 1
ATOM 1930 C CA . ARG A 1 254 ? -22.328 -10.328 0.98 1 51.19 254 ARG A CA 1
ATOM 1931 C C . ARG A 1 254 ? -22.469 -9.531 2.275 1 51.19 254 ARG A C 1
ATOM 1933 O O . ARG A 1 254 ? -23.5 -8.93 2.529 1 51.19 254 ARG A O 1
ATOM 1940 N N . MET A 1 255 ? -21.438 -9.594 2.836 1 48.53 255 MET A N 1
ATOM 1941 C CA . MET A 1 255 ? -21.453 -8.922 4.133 1 48.53 255 MET A CA 1
ATOM 1942 C C . MET A 1 255 ? -21.469 -7.402 3.959 1 48.53 255 MET A C 1
ATOM 1944 O O . MET A 1 255 ? -22.156 -6.691 4.699 1 48.53 255 MET A O 1
ATOM 1948 N N . MET A 1 256 ? -20.766 -7.012 2.953 1 52.56 256 MET A N 1
ATOM 1949 C CA . MET A 1 256 ? -20.797 -5.582 2.648 1 52.56 256 MET A CA 1
ATOM 1950 C C . MET A 1 256 ? -22.203 -5.125 2.275 1 52.56 256 MET A C 1
ATOM 1952 O O . MET A 1 256 ? -22.625 -4.043 2.67 1 52.56 256 MET A O 1
ATOM 1956 N N . ARG A 1 257 ? -22.859 -5.961 1.536 1 50.69 257 ARG A N 1
ATOM 1957 C CA . ARG A 1 257 ? -24.234 -5.672 1.165 1 50.69 257 ARG A CA 1
ATOM 1958 C C . ARG A 1 257 ? -25.141 -5.652 2.393 1 50.69 257 ARG A C 1
ATOM 1960 O O . ARG A 1 257 ? -26.047 -4.82 2.488 1 50.69 257 ARG A O 1
ATOM 1967 N N . GLY A 1 258 ? -24.797 -6.629 3.211 1 47.12 258 GLY A N 1
ATOM 1968 C CA . GLY A 1 258 ? -25.594 -6.672 4.426 1 47.12 258 GLY A CA 1
ATOM 1969 C C . GLY A 1 258 ? -25.422 -5.438 5.293 1 47.12 258 GLY A C 1
ATOM 1970 O O . GLY A 1 258 ? -26.25 -5.168 6.168 1 47.12 258 GLY A O 1
ATOM 1971 N N . GLN A 1 259 ? -24.359 -4.836 5.051 1 45.94 259 GLN A N 1
ATOM 1972 C CA . GLN A 1 259 ? -24.094 -3.652 5.863 1 45.94 259 GLN A CA 1
ATOM 1973 C C . GLN A 1 259 ? -24.484 -2.379 5.117 1 45.94 259 GLN A C 1
ATOM 1975 O O . GLN A 1 259 ? -23.984 -1.298 5.422 1 45.94 259 GLN A O 1
ATOM 1980 N N . GLY A 1 260 ? -25.312 -2.453 4.066 1 45.5 260 GLY A N 1
ATOM 1981 C CA . GLY A 1 260 ? -25.953 -1.318 3.428 1 45.5 260 GLY A CA 1
ATOM 1982 C C . GLY A 1 260 ? -25.203 -0.809 2.213 1 45.5 260 GLY A C 1
ATOM 1983 O O . GLY A 1 260 ? -25.344 0.357 1.836 1 45.5 260 GLY A O 1
ATOM 1984 N N . SER A 1 261 ? -24.328 -1.614 1.808 1 50.94 261 SER A N 1
ATOM 1985 C CA . SER A 1 261 ? -23.656 -1.188 0.582 1 50.94 261 SER A CA 1
ATOM 1986 C C . SER A 1 261 ? -24.641 -1.059 -0.57 1 50.94 261 SER A C 1
ATOM 1988 O O . SER A 1 261 ? -25.562 -1.877 -0.707 1 50.94 261 SER A O 1
ATOM 1990 N N . SER A 1 262 ? -24.797 0.178 -1.139 1 45.19 262 SER A N 1
ATOM 1991 C CA . SER A 1 262 ? -25.656 0.394 -2.301 1 45.19 262 SER A CA 1
ATOM 1992 C C . SER A 1 262 ? -24.938 0.036 -3.594 1 45.19 262 SER A C 1
ATOM 1994 O O . SER A 1 262 ? -25.375 0.397 -4.684 1 45.19 262 SER A O 1
ATOM 1996 N N . ALA A 1 263 ? -23.797 -0.544 -3.34 1 52.75 263 ALA A N 1
ATOM 1997 C CA . ALA A 1 263 ? -23.078 -0.866 -4.574 1 52.75 263 ALA A CA 1
ATOM 1998 C C . ALA A 1 263 ? -23.938 -1.723 -5.496 1 52.75 263 ALA A C 1
ATOM 2000 O O . ALA A 1 263 ? -24.641 -2.627 -5.039 1 52.75 263 ALA A O 1
ATOM 2001 N N . PRO A 1 264 ? -24.094 -1.164 -6.785 1 46.88 264 PRO A N 1
ATOM 2002 C CA . PRO A 1 264 ? -24.953 -1.938 -7.688 1 46.88 264 PRO A CA 1
ATOM 2003 C C . PRO A 1 264 ? -24.625 -3.43 -7.676 1 46.88 264 PRO A C 1
ATOM 2005 O O . PRO A 1 264 ? -23.469 -3.812 -7.438 1 46.88 264 PRO A O 1
ATOM 2008 N N . ASP A 1 265 ? -25.578 -4.234 -7.391 1 45.09 265 ASP A N 1
ATOM 2009 C CA . ASP A 1 265 ? -25.547 -5.688 -7.527 1 45.09 265 ASP A CA 1
ATOM 2010 C C . ASP A 1 265 ? -24.734 -6.105 -8.742 1 45.09 265 ASP A C 1
ATOM 2012 O O . ASP A 1 265 ? -25.281 -6.527 -9.758 1 45.09 265 ASP A O 1
ATOM 2016 N N . SER A 1 266 ? -23.844 -5.312 -9.062 1 46.19 266 SER A N 1
ATOM 2017 C CA . SER A 1 266 ? -23.266 -5.828 -10.297 1 46.19 266 SER A CA 1
ATOM 2018 C C . SER A 1 266 ? -22.766 -7.258 -10.117 1 46.19 266 SER A C 1
ATOM 2020 O O . SER A 1 266 ? -22.672 -7.75 -8.984 1 46.19 266 SER A O 1
ATOM 2022 N N . ASN A 1 267 ? -22.281 -7.902 -11.164 1 47.56 267 ASN A N 1
ATOM 2023 C CA . ASN A 1 267 ? -21.969 -9.289 -11.477 1 47.56 267 ASN A CA 1
ATOM 2024 C C . ASN A 1 267 ? -20.953 -9.875 -10.492 1 47.56 267 ASN A C 1
ATOM 2026 O O . ASN A 1 267 ? -19.766 -9.562 -10.555 1 47.56 267 ASN A O 1
ATOM 2030 N N . PHE A 1 268 ? -21.562 -10.203 -9.336 1 52.47 268 PHE A N 1
ATOM 2031 C CA . PHE A 1 268 ? -20.75 -11.039 -8.453 1 52.47 268 PHE A CA 1
ATOM 2032 C C . PHE A 1 268 ? -20.125 -12.195 -9.227 1 52.47 268 PHE A C 1
ATOM 2034 O O . PHE A 1 268 ? -20.812 -12.914 -9.945 1 52.47 268 PHE A O 1
ATOM 2041 N N . ALA A 1 269 ? -18.812 -12 -9.422 1 61.34 269 ALA A N 1
ATOM 2042 C CA . ALA A 1 269 ? -18.078 -13.062 -10.094 1 61.34 269 ALA A CA 1
ATOM 2043 C C . ALA A 1 269 ? -17.875 -14.258 -9.164 1 61.34 269 ALA A C 1
ATOM 2045 O O . ALA A 1 269 ? -17.953 -14.125 -7.938 1 61.34 269 ALA A O 1
ATOM 2046 N N . ASP A 1 270 ? -17.922 -15.469 -9.695 1 78.94 270 ASP A N 1
ATOM 2047 C CA . ASP A 1 270 ? -17.859 -16.734 -8.961 1 78.94 270 ASP A CA 1
ATOM 2048 C C . ASP A 1 270 ? -16.422 -17.047 -8.539 1 78.94 270 ASP A C 1
ATOM 2050 O O . ASP A 1 270 ? -15.477 -16.781 -9.289 1 78.94 270 ASP A O 1
ATOM 2054 N N . ALA A 1 271 ? -16.297 -17.344 -7.301 1 83.62 271 ALA A N 1
ATOM 2055 C CA . ALA A 1 271 ? -15.023 -17.812 -6.738 1 83.62 271 ALA A CA 1
ATOM 2056 C C . ALA A 1 271 ? -14.406 -18.906 -7.602 1 83.62 271 ALA A C 1
ATOM 2058 O O . ALA A 1 271 ? -13.18 -18.984 -7.727 1 83.62 271 ALA A O 1
ATOM 2059 N N . GLU A 1 272 ? -15.242 -19.641 -8.273 1 89.19 272 GLU A N 1
ATOM 2060 C CA . GLU A 1 272 ? -14.781 -20.719 -9.133 1 89.19 272 GLU A CA 1
ATOM 2061 C C . GLU A 1 272 ? -14.062 -20.172 -10.367 1 89.19 272 GLU A C 1
ATOM 2063 O O . GLU A 1 272 ? -12.992 -20.672 -10.734 1 89.19 272 GLU A O 1
ATOM 2068 N N . ASP A 1 273 ? -14.609 -19.156 -10.93 1 89.94 273 ASP A N 1
ATOM 2069 C CA . ASP A 1 273 ? -14 -18.547 -12.109 1 89.94 273 ASP A CA 1
ATOM 2070 C C . ASP A 1 273 ? -12.664 -17.891 -11.758 1 89.94 273 ASP A C 1
ATOM 2072 O O . ASP A 1 273 ? -11.695 -18.016 -12.523 1 89.94 273 ASP A O 1
ATOM 2076 N N . MET A 1 274 ? -12.625 -17.281 -10.648 1 90.31 274 MET A N 1
ATOM 2077 C CA . MET A 1 274 ? -11.383 -16.688 -10.188 1 90.31 274 MET A CA 1
ATOM 2078 C C . MET A 1 274 ? -10.297 -17.734 -9.992 1 90.31 274 MET A C 1
ATOM 2080 O O . MET A 1 274 ? -9.164 -17.562 -10.445 1 90.31 274 MET A O 1
ATOM 2084 N N . ALA A 1 275 ? -10.711 -18.812 -9.375 1 93.31 275 ALA A N 1
ATOM 2085 C CA . ALA A 1 275 ? -9.773 -19.891 -9.086 1 93.31 275 ALA A CA 1
ATOM 2086 C C . ALA A 1 275 ? -9.211 -20.5 -10.375 1 93.31 275 ALA A C 1
ATOM 2088 O O . ALA A 1 275 ? -8.016 -20.781 -10.469 1 93.31 275 ALA A O 1
ATOM 2089 N N . ALA A 1 276 ? -10.07 -20.688 -11.344 1 94.19 276 ALA A N 1
ATOM 2090 C CA . ALA A 1 276 ? -9.648 -21.234 -12.633 1 94.19 276 ALA A CA 1
ATOM 2091 C C . ALA A 1 276 ? -8.633 -20.312 -13.312 1 94.19 276 ALA A C 1
ATOM 2093 O O . ALA A 1 276 ? -7.637 -20.781 -13.867 1 94.19 276 ALA A O 1
ATOM 2094 N N . ARG A 1 277 ? -8.852 -19.062 -13.227 1 92.5 277 ARG A N 1
ATOM 2095 C CA . ARG A 1 277 ? -7.957 -18.078 -13.828 1 92.5 277 ARG A CA 1
ATOM 2096 C C . ARG A 1 277 ? -6.629 -18.016 -13.086 1 92.5 277 ARG A C 1
ATOM 2098 O O . ARG A 1 277 ? -5.578 -17.844 -13.695 1 92.5 277 ARG A O 1
ATOM 2105 N N . MET A 1 278 ? -6.746 -18.141 -11.789 1 94 278 MET A N 1
ATOM 2106 C CA . MET A 1 278 ? -5.527 -18.172 -10.984 1 94 278 MET A CA 1
ATOM 2107 C C . MET A 1 278 ? -4.637 -19.344 -11.398 1 94 278 MET A C 1
ATOM 2109 O O . MET A 1 278 ? -3.447 -19.156 -11.656 1 94 278 MET A O 1
ATOM 2113 N N . LYS A 1 279 ? -5.227 -20.516 -11.477 1 95.56 279 LYS A N 1
ATOM 2114 C CA . LYS A 1 279 ? -4.457 -21.688 -11.867 1 95.56 279 LYS A CA 1
ATOM 2115 C C . LYS A 1 279 ? -3.887 -21.531 -13.273 1 95.56 279 LYS A C 1
ATOM 2117 O O . LYS A 1 279 ? -2.717 -21.828 -13.516 1 95.56 279 LYS A O 1
ATOM 2122 N N . GLN A 1 280 ? -4.668 -21.062 -14.188 1 92.94 280 GLN A N 1
ATOM 2123 C CA . GLN A 1 280 ? -4.211 -20.859 -15.555 1 92.94 280 GLN A CA 1
ATOM 2124 C C . GLN A 1 280 ? -3.021 -19.906 -15.602 1 92.94 280 GLN A C 1
ATOM 2126 O O . GLN A 1 280 ? -2.039 -20.172 -16.297 1 92.94 280 GLN A O 1
ATOM 2131 N N . GLY A 1 281 ? -3.119 -18.828 -14.867 1 91.5 281 GLY A N 1
ATOM 2132 C CA . GLY A 1 281 ? -2.037 -17.859 -14.828 1 91.5 281 GLY A CA 1
ATOM 2133 C C . GLY A 1 281 ? -0.751 -18.422 -14.25 1 91.5 281 GLY A C 1
ATOM 2134 O O . GLY A 1 281 ? 0.333 -18.188 -14.789 1 91.5 281 GLY A O 1
ATOM 2135 N N . VAL A 1 282 ? -0.932 -19.156 -13.227 1 92.69 282 VAL A N 1
ATOM 2136 C CA . VAL A 1 282 ? 0.224 -19.734 -12.539 1 92.69 282 VAL A CA 1
ATOM 2137 C C . VAL A 1 282 ? 0.855 -20.812 -13.414 1 92.69 282 VAL A C 1
ATOM 2139 O O . VAL A 1 282 ? 2.08 -20.875 -13.547 1 92.69 282 VAL A O 1
ATOM 2142 N N . GLU A 1 283 ? 0.073 -21.656 -14.078 1 91.44 283 GLU A N 1
ATOM 2143 C CA . GLU A 1 283 ? 0.57 -22.812 -14.812 1 91.44 283 GLU A CA 1
ATOM 2144 C C . GLU A 1 283 ? 1.088 -22.422 -16.188 1 91.44 283 GLU A C 1
ATOM 2146 O O . GLU A 1 283 ? 2.088 -22.969 -16.656 1 91.44 283 GLU A O 1
ATOM 2151 N N . LYS A 1 284 ? 0.446 -21.547 -16.859 1 86.25 284 LYS A N 1
ATOM 2152 C CA . LYS A 1 284 ? 0.79 -21.219 -18.234 1 86.25 284 LYS A CA 1
ATOM 2153 C C . LYS A 1 284 ? 1.93 -20.203 -18.297 1 86.25 284 LYS A C 1
ATOM 2155 O O . LYS A 1 284 ? 2.691 -20.172 -19.266 1 86.25 284 LYS A O 1
ATOM 2160 N N . GLY A 1 285 ? 1.994 -19.422 -17.297 1 85.94 285 GLY A N 1
ATOM 2161 C CA . GLY A 1 285 ? 2.986 -18.359 -17.344 1 85.94 285 GLY A CA 1
ATOM 2162 C C . GLY A 1 285 ? 2.592 -17.219 -18.25 1 85.94 285 GLY A C 1
ATOM 2163 O O . GLY A 1 285 ? 1.619 -17.328 -19 1 85.94 285 GLY A O 1
ATOM 2164 N N . GLY A 1 286 ? 3.273 -16.094 -18.188 1 87.69 286 GLY A N 1
ATOM 2165 C CA . GLY A 1 286 ? 3.023 -14.938 -19.047 1 87.69 286 GLY A CA 1
ATOM 2166 C C . GLY A 1 286 ? 1.942 -14.023 -18.5 1 87.69 286 GLY A C 1
ATOM 2167 O O . GLY A 1 286 ? 1.479 -13.125 -19.203 1 87.69 286 GLY A O 1
ATOM 2168 N N . VAL A 1 287 ? 1.503 -14.352 -17.328 1 90.69 287 VAL A N 1
ATOM 2169 C CA . VAL A 1 287 ? 0.498 -13.531 -16.656 1 90.69 287 VAL A CA 1
ATOM 2170 C C . VAL A 1 287 ? 1.04 -13.023 -15.328 1 90.69 287 VAL A C 1
ATOM 2172 O O . VAL A 1 287 ? 1.413 -13.82 -14.461 1 90.69 287 VAL A O 1
ATOM 2175 N N . ALA A 1 288 ? 1.141 -11.758 -15.227 1 90.19 288 ALA A N 1
ATOM 2176 C CA . ALA A 1 288 ? 1.674 -11.164 -14 1 90.19 288 ALA A CA 1
ATOM 2177 C C . ALA A 1 288 ? 0.555 -10.844 -13.016 1 90.19 288 ALA A C 1
ATOM 2179 O O . ALA A 1 288 ? 0.721 -11.008 -11.805 1 90.19 288 ALA A O 1
ATOM 2180 N N . VAL A 1 289 ? -0.564 -10.383 -13.578 1 90.88 289 VAL A N 1
ATOM 2181 C CA . VAL A 1 289 ? -1.689 -9.953 -12.758 1 90.88 289 VAL A CA 1
ATOM 2182 C C . VAL A 1 289 ? -2.971 -10.625 -13.242 1 90.88 289 VAL A C 1
ATOM 2184 O O . VAL A 1 289 ? -3.342 -10.492 -14.414 1 90.88 289 VAL A O 1
ATOM 2187 N N . VAL A 1 290 ? -3.611 -11.359 -12.328 1 89.94 290 VAL A N 1
ATOM 2188 C CA . VAL A 1 290 ? -4.887 -12 -12.633 1 89.94 290 VAL A CA 1
ATOM 2189 C C . VAL A 1 290 ? -6.031 -11.195 -12.008 1 89.94 290 VAL A C 1
ATOM 2191 O O . VAL A 1 290 ? -5.98 -10.852 -10.828 1 89.94 290 VAL A O 1
ATOM 2194 N N . THR A 1 291 ? -6.922 -10.875 -12.812 1 87.06 291 THR A N 1
ATOM 2195 C CA . THR A 1 291 ? -8.07 -10.125 -12.32 1 87.06 291 THR A CA 1
ATOM 2196 C C . THR A 1 291 ? -9.375 -10.781 -12.758 1 87.06 291 THR A C 1
ATOM 2198 O O . THR A 1 291 ? -9.445 -11.383 -13.828 1 87.06 291 THR A O 1
ATOM 2201 N N . TRP A 1 292 ? -10.312 -10.625 -11.82 1 84 292 TRP A N 1
ATOM 2202 C CA . TRP A 1 292 ? -11.672 -11.062 -12.117 1 84 292 TRP A CA 1
ATOM 2203 C C . TRP A 1 292 ? -12.672 -10.391 -11.188 1 84 292 TRP A C 1
ATOM 2205 O O . TRP A 1 292 ? -12.445 -10.312 -9.977 1 84 292 TRP A O 1
ATOM 2215 N N . PRO A 1 293 ? -13.844 -9.875 -11.773 1 82.5 293 PRO A N 1
ATOM 2216 C CA . PRO A 1 293 ? -14.203 -9.75 -13.188 1 82.5 293 PRO A CA 1
ATOM 2217 C C . PRO A 1 293 ? -13.352 -8.727 -13.93 1 82.5 293 PRO A C 1
ATOM 2219 O O . PRO A 1 293 ? -12.961 -7.707 -13.344 1 82.5 293 PRO A O 1
ATOM 2222 N N . VAL A 1 294 ? -13.211 -8.906 -15.18 1 82 294 VAL A N 1
ATOM 2223 C CA . VAL A 1 294 ? -12.297 -8.102 -15.984 1 82 294 VAL A CA 1
ATOM 2224 C C . VAL A 1 294 ? -12.797 -6.664 -16.047 1 82 294 VAL A C 1
ATOM 2226 O O . VAL A 1 294 ? -12 -5.719 -15.977 1 82 294 VAL A O 1
ATOM 2229 N N . GLY A 1 295 ? -14.156 -6.5 -16.125 1 81.44 295 GLY A N 1
ATOM 2230 C CA . GLY A 1 295 ? -14.711 -5.156 -16.188 1 81.44 295 GLY A CA 1
ATOM 2231 C C . GLY A 1 295 ? -14.391 -4.32 -14.969 1 81.44 295 GLY A C 1
ATOM 2232 O O . GLY A 1 295 ? -14.055 -3.141 -15.086 1 81.44 295 GLY A O 1
ATOM 2233 N N . GLN A 1 296 ? -14.469 -4.906 -13.859 1 77.75 296 GLN A N 1
ATOM 2234 C CA . GLN A 1 296 ? -14.164 -4.207 -12.617 1 77.75 296 GLN A CA 1
ATOM 2235 C C . GLN A 1 296 ? -12.68 -3.861 -12.523 1 77.75 296 GLN A C 1
ATOM 2237 O O . GLN A 1 296 ? -12.312 -2.803 -12.016 1 77.75 296 GLN A O 1
ATOM 2242 N N . SER A 1 297 ? -11.977 -4.758 -13.031 1 78.75 297 SER A N 1
ATOM 2243 C CA . SER A 1 297 ? -10.539 -4.516 -13.016 1 78.75 297 SER A CA 1
ATOM 2244 C C . SER A 1 297 ? -10.172 -3.33 -13.898 1 78.75 297 SER A C 1
ATOM 2246 O O . SER A 1 297 ? -9.352 -2.49 -13.516 1 78.75 297 SER A O 1
ATOM 2248 N N . ILE A 1 298 ? -10.766 -3.297 -15.031 1 84 298 ILE A N 1
ATOM 2249 C CA . ILE A 1 298 ? -10.508 -2.197 -15.961 1 84 298 ILE A CA 1
ATOM 2250 C C . ILE A 1 298 ? -10.938 -0.878 -15.32 1 84 298 ILE A C 1
ATOM 2252 O O . ILE A 1 298 ? -10.203 0.109 -15.367 1 84 298 ILE A O 1
ATOM 2256 N N . GLN A 1 299 ? -12.039 -0.94 -14.695 1 80.44 299 GLN A N 1
ATOM 2257 C CA . GLN A 1 299 ? -12.562 0.26 -14.055 1 80.44 299 GLN A CA 1
ATOM 2258 C C . GLN A 1 299 ? -11.641 0.743 -12.945 1 80.44 299 GLN A C 1
ATOM 2260 O O . GLN A 1 299 ? -11.297 1.925 -12.883 1 80.44 299 GLN A O 1
ATOM 2265 N N . MET A 1 300 ? -11.25 -0.154 -12.148 1 81.31 300 MET A N 1
ATOM 2266 C CA . MET A 1 300 ? -10.438 0.22 -11 1 81.31 300 MET A CA 1
ATOM 2267 C C . MET A 1 300 ? -9.055 0.7 -11.438 1 81.31 300 MET A C 1
ATOM 2269 O O . MET A 1 300 ? -8.516 1.647 -10.867 1 81.31 300 MET A O 1
ATOM 2273 N N . ASN A 1 301 ? -8.539 0.048 -12.414 1 83 301 ASN A N 1
ATOM 2274 C CA . ASN A 1 301 ? -7.262 0.506 -12.953 1 83 301 ASN A CA 1
ATOM 2275 C C . ASN A 1 301 ? -7.391 1.878 -13.609 1 83 301 ASN A C 1
ATOM 2277 O O . ASN A 1 301 ? -6.473 2.697 -13.531 1 83 301 ASN A O 1
ATOM 2281 N N . ALA A 1 302 ? -8.484 2.049 -14.227 1 86.62 302 ALA A N 1
ATOM 2282 C CA . ALA A 1 302 ? -8.719 3.342 -14.867 1 86.62 302 ALA A CA 1
ATOM 2283 C C . ALA A 1 302 ? -8.734 4.469 -13.836 1 86.62 302 ALA A C 1
ATOM 2285 O O . ALA A 1 302 ? -8.227 5.562 -14.102 1 86.62 302 ALA A O 1
ATOM 2286 N N . LEU A 1 303 ? -9.227 4.156 -12.719 1 85.5 303 LEU A N 1
ATOM 2287 C CA . LEU A 1 303 ? -9.375 5.172 -11.68 1 85.5 303 LEU A CA 1
ATOM 2288 C C . LEU A 1 303 ? -8.008 5.598 -11.141 1 85.5 303 LEU A C 1
ATOM 2290 O O . LEU A 1 303 ? -7.895 6.645 -10.5 1 85.5 303 LEU A O 1
ATOM 2294 N N . LYS A 1 304 ? -6.98 4.879 -11.438 1 82.25 304 LYS A N 1
ATOM 2295 C CA . LYS A 1 304 ? -5.621 5.312 -11.125 1 82.25 304 LYS A CA 1
ATOM 2296 C C . LYS A 1 304 ? -5.262 6.586 -11.883 1 82.25 304 LYS A C 1
ATOM 2298 O O . LYS A 1 304 ? -4.305 7.277 -11.531 1 82.25 304 LYS A O 1
ATOM 2303 N N . GLY A 1 305 ? -6.004 6.801 -12.883 1 87.56 305 GLY A N 1
ATOM 2304 C CA . GLY A 1 305 ? -5.719 7.957 -13.719 1 87.56 305 GLY A CA 1
ATOM 2305 C C . GLY A 1 305 ? -6.195 9.266 -13.109 1 87.56 305 GLY A C 1
ATOM 2306 O O . GLY A 1 305 ? -5.891 10.336 -13.625 1 87.56 305 GLY A O 1
ATOM 2307 N N . LEU A 1 306 ? -6.887 9.141 -11.992 1 89.38 306 LEU A N 1
ATOM 2308 C CA . LEU A 1 306 ? -7.359 10.352 -11.328 1 89.38 306 LEU A CA 1
ATOM 2309 C C . LEU A 1 306 ? -6.199 11.109 -10.695 1 89.38 306 LEU A C 1
ATOM 2311 O O . LEU A 1 306 ? -5.312 10.508 -10.086 1 89.38 306 LEU A O 1
ATOM 2315 N N . ASN A 1 307 ? -6.234 12.406 -10.945 1 90.5 307 ASN A N 1
ATOM 2316 C CA . ASN A 1 307 ? -5.301 13.195 -10.148 1 90.5 307 ASN A CA 1
ATOM 2317 C C . ASN A 1 307 ? -5.758 13.312 -8.695 1 90.5 307 ASN A C 1
ATOM 2319 O O . ASN A 1 307 ? -6.895 12.961 -8.375 1 90.5 307 ASN A O 1
ATOM 2323 N N . PRO A 1 308 ? -4.898 13.781 -7.828 1 87.75 308 PRO A N 1
ATOM 2324 C CA . PRO A 1 308 ? -5.199 13.766 -6.395 1 87.75 308 PRO A CA 1
ATOM 2325 C C . PRO A 1 308 ? -6.461 14.555 -6.047 1 87.75 308 PRO A C 1
ATOM 2327 O O . PRO A 1 308 ? -7.23 14.141 -5.18 1 87.75 308 PRO A O 1
ATOM 2330 N N . ILE A 1 309 ? -6.742 15.68 -6.625 1 91.62 309 ILE A N 1
ATOM 2331 C CA . ILE A 1 309 ? -7.93 16.484 -6.344 1 91.62 309 ILE A CA 1
ATOM 2332 C C . ILE A 1 309 ? -9.188 15.68 -6.688 1 91.62 309 ILE A C 1
ATOM 2334 O O . ILE A 1 309 ? -10.109 15.586 -5.879 1 91.62 309 ILE A O 1
ATOM 2338 N N . CYS A 1 310 ? -9.141 15.094 -7.852 1 90.19 310 CYS A N 1
ATOM 2339 C CA . CYS A 1 310 ? -10.289 14.328 -8.312 1 90.19 310 CYS A CA 1
ATOM 2340 C C . CYS A 1 310 ? -10.438 13.031 -7.516 1 90.19 310 CYS A C 1
ATOM 2342 O O . CYS A 1 310 ? -11.547 12.555 -7.289 1 90.19 310 CYS A O 1
ATOM 2344 N N . ASP A 1 311 ? -9.344 12.461 -7.188 1 87 311 ASP A N 1
ATOM 2345 C CA . ASP A 1 311 ? -9.367 11.273 -6.344 1 87 311 ASP A CA 1
ATOM 2346 C C . ASP A 1 311 ? -10.047 11.555 -5.008 1 87 311 ASP A C 1
ATOM 2348 O O . ASP A 1 311 ? -10.93 10.812 -4.586 1 87 311 ASP A O 1
ATOM 2352 N N . ASP A 1 312 ? -9.68 12.617 -4.383 1 85.44 312 ASP A N 1
ATOM 2353 C CA . ASP A 1 312 ? -10.273 13.016 -3.111 1 85.44 312 ASP A CA 1
ATOM 2354 C C . ASP A 1 312 ? -11.773 13.266 -3.26 1 85.44 312 ASP A C 1
ATOM 2356 O O . ASP A 1 312 ? -12.562 12.836 -2.418 1 85.44 312 ASP A O 1
ATOM 2360 N N . LEU A 1 313 ? -12.094 13.953 -4.293 1 83.44 313 LEU A N 1
ATOM 2361 C CA . LEU A 1 313 ? -13.5 14.242 -4.547 1 83.44 313 LEU A CA 1
ATOM 2362 C C . LEU A 1 313 ? -14.289 12.961 -4.77 1 83.44 313 LEU A C 1
ATOM 2364 O O . LEU A 1 313 ? -15.398 12.812 -4.246 1 83.44 313 LEU A O 1
ATOM 2368 N N . GLY A 1 314 ? -13.734 12.102 -5.547 1 81.06 314 GLY A N 1
ATOM 2369 C CA . GLY A 1 314 ? -14.391 10.828 -5.797 1 81.06 314 GLY A CA 1
ATOM 2370 C C . GLY A 1 314 ? -14.625 10.016 -4.539 1 81.06 314 GLY A C 1
ATOM 2371 O O . GLY A 1 314 ? -15.703 9.445 -4.348 1 81.06 314 GLY A O 1
ATOM 2372 N N . ARG A 1 315 ? -13.68 9.953 -3.729 1 77.75 315 ARG A N 1
ATOM 2373 C CA . ARG A 1 315 ? -13.805 9.211 -2.475 1 77.75 315 ARG A CA 1
ATOM 2374 C C . ARG A 1 315 ? -14.844 9.859 -1.562 1 77.75 315 ARG A C 1
ATOM 2376 O O . ARG A 1 315 ? -15.602 9.164 -0.882 1 77.75 315 ARG A O 1
ATOM 2383 N N . TRP A 1 316 ? -14.797 11.125 -1.567 1 76.75 316 TRP A N 1
ATOM 2384 C CA . TRP A 1 316 ? -15.781 11.852 -0.772 1 76.75 316 TRP A CA 1
ATOM 2385 C C . TRP A 1 316 ? -17.203 11.562 -1.258 1 76.75 316 TRP A C 1
ATOM 2387 O O . TRP A 1 316 ? -18.078 11.242 -0.458 1 76.75 316 TRP A O 1
ATOM 2397 N N . VAL A 1 317 ? -17.344 11.625 -2.562 1 76 317 VAL A N 1
ATOM 2398 C CA . VAL A 1 317 ? -18.641 11.359 -3.154 1 76 317 VAL A CA 1
ATOM 2399 C C . VAL A 1 317 ? -19.078 9.93 -2.85 1 76 317 VAL A C 1
ATOM 2401 O O . VAL A 1 317 ? -20.234 9.68 -2.498 1 76 317 VAL A O 1
ATOM 2404 N N . SER A 1 318 ? -18.141 9.086 -2.936 1 72.5 318 SER A N 1
ATOM 2405 C CA . SER A 1 318 ? -18.422 7.684 -2.672 1 72.5 318 SER A CA 1
ATOM 2406 C C . SER A 1 318 ? -18.828 7.465 -1.216 1 72.5 318 SER A C 1
ATOM 2408 O O . SER A 1 318 ? -19.688 6.633 -0.921 1 72.5 318 SER A O 1
ATOM 2410 N N . THR A 1 319 ? -18.234 8.172 -0.402 1 67 319 THR A N 1
ATOM 2411 C CA . THR A 1 319 ? -18.547 8.062 1.021 1 67 319 THR A CA 1
ATOM 2412 C C . THR A 1 319 ? -19.922 8.656 1.325 1 67 319 THR A C 1
ATOM 2414 O O . THR A 1 319 ? -20.688 8.086 2.1 1 67 319 THR A O 1
ATOM 2417 N N . GLN A 1 320 ? -20.156 9.766 0.673 1 67.69 320 GLN A N 1
ATOM 2418 C CA . GLN A 1 320 ? -21.453 10.414 0.887 1 67.69 320 GLN A CA 1
ATOM 2419 C C . GLN A 1 320 ? -22.594 9.547 0.367 1 67.69 320 GLN A C 1
ATOM 2421 O O . GLN A 1 320 ? -23.672 9.531 0.949 1 67.69 320 GLN A O 1
ATOM 2426 N N . LEU A 1 321 ? -22.219 8.844 -0.684 1 62 321 LEU A N 1
ATOM 2427 C CA . LEU A 1 321 ? -23.234 8.008 -1.307 1 62 321 LEU A CA 1
ATOM 2428 C C . LEU A 1 321 ? -23.328 6.648 -0.618 1 62 321 LEU A C 1
ATOM 2430 O O . LEU A 1 321 ? -24.188 5.832 -0.95 1 62 321 LEU A O 1
ATOM 2434 N N . ARG A 1 322 ? -22.547 6.418 0.433 1 57.62 322 ARG A N 1
ATOM 2435 C CA . ARG A 1 322 ? -22.531 5.191 1.223 1 57.62 322 ARG A CA 1
ATOM 2436 C C . ARG A 1 322 ? -22.328 3.971 0.33 1 57.62 322 ARG A C 1
ATOM 2438 O O . ARG A 1 322 ? -23 2.951 0.509 1 57.62 322 ARG A O 1
ATOM 2445 N N . LEU A 1 323 ? -21.578 4.156 -0.724 1 48.47 323 LEU A N 1
ATOM 2446 C CA . LEU A 1 323 ? -21.391 3.076 -1.687 1 48.47 323 LEU A CA 1
ATOM 2447 C C . LEU A 1 323 ? -20.828 1.833 -1.003 1 48.47 323 LEU A C 1
ATOM 2449 O O . LEU A 1 323 ? -21.109 0.709 -1.422 1 48.47 323 LEU A O 1
ATOM 2453 N N . SER A 1 324 ? -20.031 2.014 -0.023 1 47.5 324 SER A N 1
ATOM 2454 C CA . SER A 1 324 ? -19.484 0.86 0.679 1 47.5 324 SER A CA 1
ATOM 2455 C C . SER A 1 324 ? -20.172 0.646 2.02 1 47.5 324 SER A C 1
ATOM 2457 O O . SER A 1 324 ? -19.641 -0.027 2.902 1 47.5 324 SER A O 1
ATOM 2459 N N . GLY A 1 325 ? -21.25 1.085 2.168 1 47.91 325 GLY A N 1
ATOM 2460 C CA . GLY A 1 325 ? -21.984 0.958 3.42 1 47.91 325 GLY A CA 1
ATOM 2461 C C . GLY A 1 325 ? -21.609 2.014 4.441 1 47.91 325 GLY A C 1
ATOM 2462 O O . GLY A 1 325 ? -20.844 2.934 4.137 1 47.91 325 GLY A O 1
ATOM 2463 N N . LYS A 1 326 ? -22.328 2.055 5.504 1 48.84 326 LYS A N 1
ATOM 2464 C CA . LYS A 1 326 ? -22.141 3.031 6.578 1 48.84 326 LYS A CA 1
ATOM 2465 C C . LYS A 1 326 ? -20.922 2.691 7.422 1 48.84 326 LYS A C 1
ATOM 2467 O O . LYS A 1 326 ? -20.359 3.564 8.086 1 48.84 326 LYS A O 1
ATOM 2472 N N . LYS A 1 327 ? -20.438 1.416 7.199 1 47.06 327 LYS A N 1
ATOM 2473 C CA . LYS A 1 327 ? -19.438 0.959 8.148 1 47.06 327 LYS A CA 1
ATOM 2474 C C . LYS A 1 327 ? -18.031 1.331 7.68 1 47.06 327 LYS A C 1
ATOM 2476 O O . LYS A 1 327 ? -17.719 1.206 6.496 1 47.06 327 LYS A O 1
ATOM 2481 N N . ILE A 1 328 ? -17.406 2.047 8.555 1 50.91 328 ILE A N 1
ATOM 2482 C CA . ILE A 1 328 ? -15.992 2.35 8.352 1 50.91 328 ILE A CA 1
ATOM 2483 C C . ILE A 1 328 ? -15.148 1.146 8.75 1 50.91 328 ILE A C 1
ATOM 2485 O O . ILE A 1 328 ? -15.281 0.629 9.859 1 50.91 328 ILE A O 1
ATOM 2489 N N . THR A 1 329 ? -14.469 0.342 7.777 1 53.28 329 THR A N 1
ATOM 2490 C CA . THR A 1 329 ? -13.648 -0.824 8.078 1 53.28 329 THR A CA 1
ATOM 2491 C C . THR A 1 329 ? -12.227 -0.402 8.445 1 53.28 329 THR A C 1
ATOM 2493 O O . THR A 1 329 ? -11.742 0.636 7.984 1 53.28 329 THR A O 1
ATOM 2496 N N . MET B 1 1 ? 10.25 -17.797 -23.516 1 52.47 1 MET B N 1
ATOM 2497 C CA . MET B 1 1 ? 8.953 -17.766 -24.188 1 52.47 1 MET B CA 1
ATOM 2498 C C . MET B 1 1 ? 7.812 -17.703 -23.188 1 52.47 1 MET B C 1
ATOM 2500 O O . MET B 1 1 ? 6.816 -17.016 -23.391 1 52.47 1 MET B O 1
ATOM 2504 N N . ARG B 1 2 ? 8.016 -18.266 -21.969 1 62.81 2 ARG B N 1
ATOM 2505 C CA . ARG B 1 2 ? 7.012 -18.281 -20.906 1 62.81 2 ARG B CA 1
ATOM 2506 C C . ARG B 1 2 ? 6.797 -16.891 -20.344 1 62.81 2 ARG B C 1
ATOM 2508 O O . ARG B 1 2 ? 5.758 -16.609 -19.734 1 62.81 2 ARG B O 1
ATOM 2515 N N . THR B 1 3 ? 7.582 -16.031 -20.875 1 78.12 3 THR B N 1
ATOM 2516 C CA . THR B 1 3 ? 7.52 -14.688 -20.312 1 78.12 3 THR B CA 1
ATOM 2517 C C . THR B 1 3 ? 6.676 -13.766 -21.188 1 78.12 3 THR B C 1
ATOM 2519 O O . THR B 1 3 ? 6.301 -12.672 -20.766 1 78.12 3 THR B O 1
ATOM 2522 N N . ILE B 1 4 ? 6.383 -14.328 -22.422 1 85.94 4 ILE B N 1
ATOM 2523 C CA . ILE B 1 4 ? 5.543 -13.531 -23.312 1 85.94 4 ILE B CA 1
ATOM 2524 C C . ILE B 1 4 ? 4.109 -13.516 -22.781 1 85.94 4 ILE B C 1
ATOM 2526 O O . ILE B 1 4 ? 3.527 -14.57 -22.516 1 85.94 4 ILE B O 1
ATOM 2530 N N . PRO B 1 5 ? 3.588 -12.328 -22.672 1 92 5 PRO B N 1
ATOM 2531 C CA . PRO B 1 5 ? 2.221 -12.242 -22.141 1 92 5 PRO B CA 1
ATOM 2532 C C . PRO B 1 5 ? 1.208 -12.977 -23.016 1 92 5 PRO B C 1
ATOM 2534 O O . PRO B 1 5 ? 1.357 -13.016 -24.25 1 92 5 PRO B O 1
ATOM 2537 N N . THR B 1 6 ? 0.227 -13.602 -22.438 1 91.19 6 THR B N 1
ATOM 2538 C CA . THR B 1 6 ? -0.852 -14.258 -23.172 1 91.19 6 THR B CA 1
ATOM 2539 C C . THR B 1 6 ? -1.713 -13.234 -23.891 1 91.19 6 THR B C 1
ATOM 2541 O O . THR B 1 6 ? -1.688 -12.047 -23.562 1 91.19 6 THR B O 1
ATOM 2544 N N . LEU B 1 7 ? -2.463 -13.727 -24.844 1 91.81 7 LEU B N 1
ATOM 2545 C CA . LEU B 1 7 ? -3.318 -12.836 -25.625 1 91.81 7 LEU B CA 1
ATOM 2546 C C . LEU B 1 7 ? -4.383 -12.195 -24.75 1 91.81 7 LEU B C 1
ATOM 2548 O O . LEU B 1 7 ? -4.621 -10.984 -24.844 1 91.81 7 LEU B O 1
ATOM 2552 N N . SER B 1 8 ? -4.996 -12.977 -23.922 1 90.75 8 SER B N 1
ATOM 2553 C CA . SER B 1 8 ? -6.035 -12.453 -23.031 1 90.75 8 SER B CA 1
ATOM 2554 C C . SER B 1 8 ? -5.477 -11.406 -22.078 1 90.75 8 SER B C 1
ATOM 2556 O O . SER B 1 8 ? -6.105 -10.367 -21.859 1 90.75 8 SER B O 1
ATOM 2558 N N . TYR B 1 9 ? -4.375 -11.672 -21.562 1 91.19 9 TYR B N 1
ATOM 2559 C CA . TYR B 1 9 ? -3.729 -10.734 -20.656 1 91.19 9 TYR B CA 1
ATOM 2560 C C . TYR B 1 9 ? -3.344 -9.453 -21.375 1 91.19 9 TYR B C 1
ATOM 2562 O O . TYR B 1 9 ? -3.479 -8.352 -20.828 1 91.19 9 TYR B O 1
ATOM 2570 N N . THR B 1 10 ? -2.9 -9.578 -22.578 1 93.81 10 THR B N 1
ATOM 2571 C CA . THR B 1 10 ? -2.512 -8.43 -23.391 1 93.81 10 THR B CA 1
ATOM 2572 C C . THR B 1 10 ? -3.723 -7.551 -23.703 1 93.81 10 THR B C 1
ATOM 2574 O O . THR B 1 10 ? -3.664 -6.328 -23.562 1 93.81 10 THR B O 1
ATOM 2577 N N . ILE B 1 11 ? -4.789 -8.172 -24.062 1 93.75 11 ILE B N 1
ATOM 2578 C CA . ILE B 1 11 ? -6.016 -7.438 -24.375 1 93.75 11 ILE B CA 1
ATOM 2579 C C . ILE B 1 11 ? -6.5 -6.699 -23.125 1 93.75 11 ILE B C 1
ATOM 2581 O O . ILE B 1 11 ? -6.914 -5.543 -23.203 1 93.75 11 ILE B O 1
ATOM 2585 N N . GLN B 1 12 ? -6.457 -7.375 -22.031 1 91.44 12 GLN B N 1
ATOM 2586 C CA . GLN B 1 12 ? -6.816 -6.75 -20.766 1 91.44 12 GLN B CA 1
ATOM 2587 C C . GLN B 1 12 ? -6 -5.488 -20.516 1 91.44 12 GLN B C 1
ATOM 2589 O O . GLN B 1 12 ? -6.543 -4.461 -20.109 1 91.44 12 GLN B O 1
ATOM 2594 N N . ASN B 1 13 ? -4.785 -5.562 -20.781 1 94.25 13 ASN B N 1
ATOM 2595 C CA . ASN B 1 13 ? -3.898 -4.426 -20.547 1 94.25 13 ASN B CA 1
ATOM 2596 C C . ASN B 1 13 ? -4.188 -3.285 -21.516 1 94.25 13 ASN B C 1
ATOM 2598 O O . ASN B 1 13 ? -4.047 -2.113 -21.172 1 94.25 13 ASN B O 1
ATOM 2602 N N . ILE B 1 14 ? -4.531 -3.629 -22.703 1 94.69 14 ILE B N 1
ATOM 2603 C CA . ILE B 1 14 ? -4.922 -2.619 -23.688 1 94.69 14 ILE B CA 1
ATOM 2604 C C . ILE B 1 14 ? -6.145 -1.857 -23.188 1 94.69 14 ILE B C 1
ATOM 2606 O O . ILE B 1 14 ? -6.16 -0.624 -23.188 1 94.69 14 ILE B O 1
ATOM 2610 N N . LEU B 1 15 ? -7.086 -2.572 -22.719 1 93.56 15 LEU B N 1
ATOM 2611 C CA . LEU B 1 15 ? -8.312 -1.964 -22.219 1 93.56 15 LEU B CA 1
ATOM 2612 C C . LEU B 1 15 ? -8.039 -1.126 -20.969 1 93.56 15 LEU B C 1
ATOM 2614 O O . LEU B 1 15 ? -8.633 -0.062 -20.797 1 93.56 15 LEU B O 1
ATOM 2618 N N . MET B 1 16 ? -7.176 -1.588 -20.141 1 90.94 16 MET B N 1
ATOM 2619 C CA . MET B 1 16 ? -6.797 -0.838 -18.953 1 90.94 16 MET B CA 1
ATOM 2620 C C . MET B 1 16 ? -6.16 0.498 -19.328 1 90.94 16 MET B C 1
ATOM 2622 O O . MET B 1 16 ? -6.469 1.526 -18.719 1 90.94 16 MET B O 1
ATOM 2626 N N . SER B 1 17 ? -5.297 0.444 -20.312 1 93.75 17 SER B N 1
ATOM 2627 C CA . SER B 1 17 ? -4.652 1.676 -20.75 1 93.75 17 SER B CA 1
ATOM 2628 C C . SER B 1 17 ? -5.668 2.662 -21.312 1 93.75 17 SER B C 1
ATOM 2630 O O . SER B 1 17 ? -5.609 3.859 -21.016 1 93.75 17 SER B O 1
ATOM 2632 N N . MET B 1 18 ? -6.543 2.166 -22.094 1 94.19 18 MET B N 1
ATOM 2633 C CA . MET B 1 18 ? -7.582 3.021 -22.672 1 94.19 18 MET B CA 1
ATOM 2634 C C . MET B 1 18 ? -8.43 3.65 -21.562 1 94.19 18 MET B C 1
ATOM 2636 O O . MET B 1 18 ? -8.742 4.844 -21.625 1 94.19 18 MET B O 1
ATOM 2640 N N . GLY B 1 19 ? -8.797 2.844 -20.609 1 92.5 19 GLY B N 1
ATOM 2641 C CA . GLY B 1 19 ? -9.547 3.361 -19.469 1 92.5 19 GLY B CA 1
ATOM 2642 C C . GLY B 1 19 ? -8.805 4.438 -18.703 1 92.5 19 GLY B C 1
ATOM 2643 O O . GLY B 1 19 ? -9.391 5.461 -18.344 1 92.5 19 GLY B O 1
ATOM 2644 N N . THR B 1 20 ? -7.578 4.211 -18.5 1 91.75 20 THR B N 1
ATOM 2645 C CA . THR B 1 20 ? -6.762 5.156 -17.75 1 91.75 20 THR B CA 1
ATOM 2646 C C . THR B 1 20 ? -6.633 6.477 -18.5 1 91.75 20 THR B C 1
ATOM 2648 O O . THR B 1 20 ? -6.688 7.551 -17.906 1 91.75 20 THR B O 1
ATOM 2651 N N . ILE B 1 21 ? -6.457 6.387 -19.812 1 94.25 21 ILE B N 1
ATOM 2652 C CA . ILE B 1 21 ? -6.387 7.59 -20.641 1 94.25 21 ILE B CA 1
ATOM 2653 C C . ILE B 1 21 ? -7.68 8.383 -20.5 1 94.25 21 ILE B C 1
ATOM 2655 O O . ILE B 1 21 ? -7.648 9.602 -20.281 1 94.25 21 ILE B O 1
ATOM 2659 N N . PHE B 1 22 ? -8.734 7.699 -20.578 1 94.06 22 PHE B N 1
ATOM 2660 C CA . PHE B 1 22 ? -10.031 8.352 -20.516 1 94.06 22 PHE B CA 1
ATOM 2661 C C . PHE B 1 22 ? -10.234 9.023 -19.172 1 94.06 22 PHE B C 1
ATOM 2663 O O . PHE B 1 22 ? -10.641 10.188 -19.094 1 94.06 22 PHE B O 1
ATOM 2670 N N . VAL B 1 23 ? -10 8.344 -18.141 1 92.25 23 VAL B N 1
ATOM 2671 C CA . VAL B 1 23 ? -10.227 8.859 -16.797 1 92.25 23 VAL B CA 1
ATOM 2672 C C . VAL B 1 23 ? -9.281 10.023 -16.516 1 92.25 23 VAL B C 1
ATOM 2674 O O . VAL B 1 23 ? -9.68 11.031 -15.922 1 92.25 23 VAL B O 1
ATOM 2677 N N . SER B 1 24 ? -8.07 9.852 -16.922 1 93.56 24 SER B N 1
ATOM 2678 C CA . SER B 1 24 ? -7.109 10.93 -16.703 1 93.56 24 SER B CA 1
ATOM 2679 C C . SER B 1 24 ? -7.5 12.18 -17.484 1 93.56 24 SER B C 1
ATOM 2681 O O . SER B 1 24 ? -7.336 13.297 -17 1 93.56 24 SER B O 1
ATOM 2683 N N . PHE B 1 25 ? -7.973 11.961 -18.656 1 94.69 25 PHE B N 1
ATOM 2684 C CA . PHE B 1 25 ? -8.445 13.086 -19.469 1 94.69 25 PHE B CA 1
ATOM 2685 C C . PHE B 1 25 ? -9.633 13.766 -18.797 1 94.69 25 PHE B C 1
ATOM 2687 O O . PHE B 1 25 ? -9.703 15 -18.75 1 94.69 25 PHE B O 1
ATOM 2694 N N . SER B 1 26 ? -10.555 13.016 -18.312 1 94.19 26 SER B N 1
ATOM 2695 C CA . SER B 1 26 ? -11.703 13.562 -17.609 1 94.19 26 SER B CA 1
ATOM 2696 C C . SER B 1 26 ? -11.273 14.336 -16.359 1 94.19 26 SER B C 1
ATOM 2698 O O . SER B 1 26 ? -11.82 15.398 -16.062 1 94.19 26 SER B O 1
ATOM 2700 N N . SER B 1 27 ? -10.352 13.773 -15.68 1 93.75 27 SER B N 1
ATOM 2701 C CA . SER B 1 27 ? -9.789 14.438 -14.508 1 93.75 27 SER B CA 1
ATOM 2702 C C . SER B 1 27 ? -9.148 15.773 -14.883 1 93.75 27 SER B C 1
ATOM 2704 O O . SER B 1 27 ? -9.305 16.766 -14.164 1 93.75 27 SER B O 1
ATOM 2706 N N . LEU B 1 28 ? -8.438 15.781 -15.953 1 95.12 28 LEU B N 1
ATOM 2707 C CA . LEU B 1 28 ? -7.797 17 -16.453 1 95.12 28 LEU B CA 1
ATOM 2708 C C . LEU B 1 28 ? -8.836 18.047 -16.797 1 95.12 28 LEU B C 1
ATOM 2710 O O . LEU B 1 28 ? -8.711 19.203 -16.375 1 95.12 28 LEU B O 1
ATOM 2714 N N . MET B 1 29 ? -9.82 17.625 -17.484 1 96.25 29 MET B N 1
ATOM 2715 C CA . MET B 1 29 ? -10.859 18.562 -17.922 1 96.25 29 MET B CA 1
ATOM 2716 C C . MET B 1 29 ? -11.602 19.141 -16.719 1 96.25 29 MET B C 1
ATOM 2718 O O . MET B 1 29 ? -11.859 20.344 -16.672 1 96.25 29 MET B O 1
ATOM 2722 N N . PHE B 1 30 ? -11.938 18.312 -15.797 1 95.06 30 PHE B N 1
ATOM 2723 C CA . PHE B 1 30 ? -12.617 18.766 -14.594 1 95.06 30 PHE B CA 1
ATOM 2724 C C . PHE B 1 30 ? -11.75 19.766 -13.828 1 95.06 30 PHE B C 1
ATOM 2726 O O . PHE B 1 30 ? -12.234 20.781 -13.352 1 95.06 30 PHE B O 1
ATOM 2733 N N . THR B 1 31 ? -10.508 19.469 -13.695 1 94.62 31 THR B N 1
ATOM 2734 C CA . THR B 1 31 ? -9.586 20.328 -12.961 1 94.62 31 THR B CA 1
ATOM 2735 C C . THR B 1 31 ? -9.414 21.672 -13.672 1 94.62 31 THR B C 1
ATOM 2737 O O . THR B 1 31 ? -9.375 22.719 -13.023 1 94.62 31 THR B O 1
ATOM 2740 N N . LEU B 1 32 ? -9.383 21.641 -14.977 1 95.62 32 LEU B N 1
ATOM 2741 C CA . LEU B 1 32 ? -9.195 22.844 -15.773 1 95.62 32 LEU B CA 1
ATOM 2742 C C . LEU B 1 32 ? -10.461 23.703 -15.773 1 95.62 32 LEU B C 1
ATOM 2744 O O . LEU B 1 32 ? -10.383 24.922 -15.664 1 95.62 32 LEU B O 1
ATOM 2748 N N . MET B 1 33 ? -11.602 23.047 -15.82 1 95.75 33 MET B N 1
ATOM 2749 C CA . MET B 1 33 ? -12.844 23.766 -16.094 1 95.75 33 MET B CA 1
ATOM 2750 C C . MET B 1 33 ? -13.555 24.141 -14.805 1 95.75 33 MET B C 1
ATOM 2752 O O . MET B 1 33 ? -14.273 25.141 -14.758 1 95.75 33 MET B O 1
ATOM 2756 N N . VAL B 1 34 ? -13.336 23.406 -13.758 1 94.5 34 VAL B N 1
ATOM 2757 C CA . VAL B 1 34 ? -14.102 23.625 -12.539 1 94.5 34 VAL B CA 1
ATOM 2758 C C . VAL B 1 34 ? -13.164 24.078 -11.414 1 94.5 34 VAL B C 1
ATOM 2760 O O . VAL B 1 34 ? -13.352 25.125 -10.812 1 94.5 34 VAL B O 1
ATOM 2763 N N . VAL B 1 35 ? -12.094 23.391 -11.18 1 94.25 35 VAL B N 1
ATOM 2764 C CA . VAL B 1 35 ? -11.25 23.609 -10.016 1 94.25 35 VAL B CA 1
ATOM 2765 C C . VAL B 1 35 ? -10.383 24.844 -10.234 1 94.25 35 VAL B C 1
ATOM 2767 O O . VAL B 1 35 ? -10.227 25.672 -9.328 1 94.25 35 VAL B O 1
ATOM 2770 N N . LEU B 1 36 ? -9.812 24.938 -11.43 1 94.75 36 LEU B N 1
ATOM 2771 C CA . LEU B 1 36 ? -8.875 26.016 -11.711 1 94.75 36 LEU B CA 1
ATOM 2772 C C . LEU B 1 36 ? -9.531 27.375 -11.531 1 94.75 36 LEU B C 1
ATOM 2774 O O . LEU B 1 36 ? -9.008 28.234 -10.828 1 94.75 36 LEU B O 1
ATOM 2778 N N . PRO B 1 37 ? -10.734 27.609 -12.078 1 93.88 37 PRO B N 1
ATOM 2779 C CA . PRO B 1 37 ? -11.391 28.891 -11.836 1 93.88 37 PRO B CA 1
ATOM 2780 C C . PRO B 1 37 ? -11.656 29.156 -10.352 1 93.88 37 PRO B C 1
ATOM 2782 O O . PRO B 1 37 ? -11.516 30.281 -9.883 1 93.88 37 PRO B O 1
ATOM 2785 N N . LEU B 1 38 ? -11.992 28.156 -9.578 1 92.31 38 LEU B N 1
ATOM 2786 C CA . LEU B 1 38 ? -12.227 28.297 -8.148 1 92.31 38 LEU B CA 1
ATOM 2787 C C . LEU B 1 38 ? -10.938 28.625 -7.406 1 92.31 38 LEU B C 1
ATOM 2789 O O . LEU B 1 38 ? -10.945 29.438 -6.473 1 92.31 38 LEU B O 1
ATOM 2793 N N . SER B 1 39 ? -9.906 28 -7.801 1 92.56 39 SER B N 1
ATOM 2794 C CA . SER B 1 39 ? -8.609 28.234 -7.168 1 92.56 39 SER B CA 1
ATOM 2795 C C . SER B 1 39 ? -8.125 29.656 -7.434 1 92.56 39 SER B C 1
ATOM 2797 O O . SER B 1 39 ? -7.5 30.281 -6.566 1 92.56 39 SER B O 1
ATOM 2799 N N . ILE B 1 40 ? -8.367 30.109 -8.648 1 92.62 40 ILE B N 1
ATOM 2800 C CA . ILE B 1 40 ? -8.016 31.484 -8.984 1 92.62 40 ILE B CA 1
ATOM 2801 C C . ILE B 1 40 ? -8.836 32.469 -8.141 1 92.62 40 ILE B C 1
ATOM 2803 O O . ILE B 1 40 ? -8.297 33.438 -7.598 1 92.62 40 ILE B O 1
ATOM 2807 N N . ALA B 1 41 ? -10.102 32.219 -7.969 1 89.81 41 ALA B N 1
ATOM 2808 C CA . ALA B 1 41 ? -10.977 33.031 -7.145 1 89.81 41 ALA B CA 1
ATOM 2809 C C . ALA B 1 41 ? -10.508 33.062 -5.691 1 89.81 41 ALA B C 1
ATOM 2811 O O . ALA B 1 41 ? -10.547 34.094 -5.031 1 89.81 41 ALA B O 1
ATOM 2812 N N . ARG B 1 42 ? -10.094 31.875 -5.207 1 88.62 42 ARG B N 1
ATOM 2813 C CA . ARG B 1 42 ? -9.57 31.781 -3.85 1 88.62 42 ARG B CA 1
ATOM 2814 C C . ARG B 1 42 ? -8.359 32.688 -3.66 1 88.62 42 ARG B C 1
ATOM 2816 O O . ARG B 1 42 ? -8.219 33.344 -2.615 1 88.62 42 ARG B O 1
ATOM 2823 N N . GLY B 1 43 ? -7.504 32.656 -4.633 1 84.69 43 GLY B N 1
ATOM 2824 C CA . GLY B 1 43 ? -6.301 33.469 -4.555 1 84.69 43 GLY B CA 1
ATOM 2825 C C . GLY B 1 43 ? -6.59 34.969 -4.527 1 84.69 43 GLY B C 1
ATOM 2826 O O . GLY B 1 43 ? -5.773 35.75 -4.039 1 84.69 43 GLY B O 1
ATOM 2827 N N . MET B 1 44 ? -7.777 35.344 -4.969 1 83.5 44 MET B N 1
ATOM 2828 C CA . MET B 1 44 ? -8.141 36.75 -5.047 1 83.5 44 MET B CA 1
ATOM 2829 C C . MET B 1 44 ? -8.875 37.188 -3.781 1 83.5 44 MET B C 1
ATOM 2831 O O . MET B 1 44 ? -9.062 38.375 -3.557 1 83.5 44 MET B O 1
ATOM 2835 N N . MET B 1 45 ? -9.25 36.219 -2.994 1 77.31 45 MET B N 1
ATOM 2836 C CA . MET B 1 45 ? -9.984 36.562 -1.777 1 77.31 45 MET B CA 1
ATOM 2837 C C . MET B 1 45 ? -9.039 36.969 -0.66 1 77.31 45 MET B C 1
ATOM 2839 O O . MET B 1 45 ? -7.918 36.469 -0.567 1 77.31 45 MET B O 1
ATOM 2843 N N . PRO B 1 46 ? -9.531 37.844 0.214 1 67.44 46 PRO B N 1
ATOM 2844 C CA . PRO B 1 46 ? -8.695 38.281 1.339 1 67.44 46 PRO B CA 1
ATOM 2845 C C . PRO B 1 46 ? -8.391 37.156 2.316 1 67.44 46 PRO B C 1
ATOM 2847 O O . PRO B 1 46 ? -9.242 36.281 2.545 1 67.44 46 PRO B O 1
ATOM 2850 N N . ARG B 1 47 ? -7.207 37 2.719 1 63.41 47 ARG B N 1
ATOM 2851 C CA . ARG B 1 47 ? -6.668 35.938 3.576 1 63.41 47 ARG B CA 1
ATOM 2852 C C . ARG B 1 47 ? -7.535 35.75 4.812 1 63.41 47 ARG B C 1
ATOM 2854 O O . ARG B 1 47 ? -7.676 34.625 5.309 1 63.41 47 ARG B O 1
ATOM 2861 N N . ASP B 1 48 ? -8.133 36.844 5.301 1 56.78 48 ASP B N 1
ATOM 2862 C CA . ASP B 1 48 ? -8.914 36.812 6.539 1 56.78 48 ASP B CA 1
ATOM 2863 C C . ASP B 1 48 ? -10.195 36 6.375 1 56.78 48 ASP B C 1
ATOM 2865 O O . ASP B 1 48 ? -10.68 35.406 7.34 1 56.78 48 ASP B O 1
ATOM 2869 N N . MET B 1 49 ? -10.719 35.969 5.234 1 52.66 49 MET B N 1
ATOM 2870 C CA . MET B 1 49 ? -11.953 35.219 4.973 1 52.66 49 MET B CA 1
ATOM 2871 C C . MET B 1 49 ? -11.688 33.719 4.902 1 52.66 49 MET B C 1
ATOM 2873 O O . MET B 1 49 ? -12.57 32.938 5.215 1 52.66 49 MET B O 1
ATOM 2877 N N . LEU B 1 50 ? -10.547 33.375 4.469 1 51.12 50 LEU B N 1
ATOM 2878 C CA . LEU B 1 50 ? -10.195 31.984 4.254 1 51.12 50 LEU B CA 1
ATOM 2879 C C . LEU B 1 50 ? -9.82 31.312 5.57 1 51.12 50 LEU B C 1
ATOM 2881 O O . LEU B 1 50 ? -9.977 30.109 5.723 1 51.12 50 LEU B O 1
ATOM 2885 N N . MET B 1 51 ? -9.242 32.094 6.465 1 48.53 51 MET B N 1
ATOM 2886 C CA . MET B 1 51 ? -8.758 31.578 7.742 1 48.53 51 MET B CA 1
ATOM 2887 C C . MET B 1 51 ? -9.898 31.438 8.742 1 48.53 51 MET B C 1
ATOM 2889 O O . MET B 1 51 ? -9.688 31 9.875 1 48.53 51 MET B O 1
ATOM 2893 N N . LYS B 1 52 ? -11.172 31.828 8.492 1 48.12 52 LYS B N 1
ATOM 2894 C CA . LYS B 1 52 ? -12.25 31.766 9.477 1 48.12 52 LYS B CA 1
ATOM 2895 C C . LYS B 1 52 ? -12.594 30.312 9.828 1 48.12 52 LYS B C 1
ATOM 2897 O O . LYS B 1 52 ? -13.375 29.672 9.125 1 48.12 52 LYS B O 1
ATOM 2902 N N . VAL B 1 53 ? -11.641 29.469 10.102 1 49.62 53 VAL B N 1
ATOM 2903 C CA . VAL B 1 53 ? -11.984 28.188 10.719 1 49.62 53 VAL B CA 1
ATOM 2904 C C . VAL B 1 53 ? -12.789 28.438 11.992 1 49.62 53 VAL B C 1
ATOM 2906 O O . VAL B 1 53 ? -12.445 29.312 12.789 1 49.62 53 VAL B O 1
ATOM 2909 N N . PRO B 1 54 ? -14.023 28.062 12.086 1 44.09 54 PRO B N 1
ATOM 2910 C CA . PRO B 1 54 ? -14.617 28.203 13.414 1 44.09 54 PRO B CA 1
ATOM 2911 C C . PRO B 1 54 ? -13.656 27.797 14.531 1 44.09 54 PRO B C 1
ATOM 2913 O O . PRO B 1 54 ? -13.289 26.625 14.641 1 44.09 54 PRO B O 1
ATOM 2916 N N . THR B 1 55 ? -12.5 28.375 14.594 1 43.72 55 THR B N 1
ATOM 2917 C CA . THR B 1 55 ? -11.703 28.031 15.766 1 43.72 55 THR B CA 1
ATOM 2918 C C . THR B 1 55 ? -12.562 28.047 17.031 1 43.72 55 THR B C 1
ATOM 2920 O O . THR B 1 55 ? -13.219 29.047 17.312 1 43.72 55 THR B O 1
ATOM 2923 N N . ASN B 1 56 ? -13.164 26.984 17.328 1 44.19 56 ASN B N 1
ATOM 2924 C CA . ASN B 1 56 ? -13.758 27.062 18.656 1 44.19 56 ASN B CA 1
ATOM 2925 C C . ASN B 1 56 ? -13.031 28.062 19.531 1 44.19 56 ASN B C 1
ATOM 2927 O O . ASN B 1 56 ? -11.805 28.156 19.516 1 44.19 56 ASN B O 1
ATOM 2931 N N . MET B 1 57 ? -13.625 29.156 19.859 1 44.53 57 MET B N 1
ATOM 2932 C CA . MET B 1 57 ? -13.195 30.219 20.75 1 44.53 57 MET B CA 1
ATOM 2933 C C . MET B 1 57 ? -12.172 29.719 21.766 1 44.53 57 MET B C 1
ATOM 2935 O O . MET B 1 57 ? -11.305 30.469 22.219 1 44.53 57 MET B O 1
ATOM 2939 N N . ALA B 1 58 ? -12.344 28.562 22.219 1 46.5 58 ALA B N 1
ATOM 2940 C CA . ALA B 1 58 ? -11.492 28.047 23.297 1 46.5 58 ALA B CA 1
ATOM 2941 C C . ALA B 1 58 ? -10.07 27.812 22.797 1 46.5 58 ALA B C 1
ATOM 2943 O O . ALA B 1 58 ? -9.117 27.922 23.578 1 46.5 58 ALA B O 1
ATOM 2944 N N . MET B 1 59 ? -9.828 27.391 21.469 1 49.72 59 MET B N 1
ATOM 2945 C CA . MET B 1 59 ? -8.5 27.125 20.922 1 49.72 59 MET B CA 1
ATOM 2946 C C . MET B 1 59 ? -7.789 28.438 20.578 1 49.72 59 MET B C 1
ATOM 2948 O O . MET B 1 59 ? -6.57 28.453 20.406 1 49.72 59 MET B O 1
ATOM 2952 N N . ARG B 1 60 ? -8.484 29.531 20.203 1 51.12 60 ARG B N 1
ATOM 2953 C CA . ARG B 1 60 ? -7.883 30.828 19.938 1 51.12 60 ARG B CA 1
ATOM 2954 C C . ARG B 1 60 ? -7.039 31.312 21.109 1 51.12 60 ARG B C 1
ATOM 2956 O O . ARG B 1 60 ? -6.012 31.953 20.922 1 51.12 60 ARG B O 1
ATOM 2963 N N . SER B 1 61 ? -7.668 30.938 22.25 1 52.28 61 SER B N 1
ATOM 2964 C CA . SER B 1 61 ? -6.918 31.516 23.359 1 52.28 61 SER B CA 1
ATOM 2965 C C . SER B 1 61 ? -5.676 30.688 23.672 1 52.28 61 SER B C 1
ATOM 2967 O O . SER B 1 61 ? -4.703 31.203 24.219 1 52.28 61 SER B O 1
ATOM 2969 N N . ARG B 1 62 ? -5.723 29.328 23.391 1 63.12 62 ARG B N 1
ATOM 2970 C CA . ARG B 1 62 ? -4.547 28.531 23.703 1 63.12 62 ARG B CA 1
ATOM 2971 C C . ARG B 1 62 ? -3.695 28.297 22.453 1 63.12 62 ARG B C 1
ATOM 2973 O O . ARG B 1 62 ? -4.223 28.109 21.359 1 63.12 62 ARG B O 1
ATOM 2980 N N . GLY B 1 63 ? -2.6 28.844 22.312 1 85.38 63 GLY B N 1
ATOM 2981 C CA . GLY B 1 63 ? -1.571 28.719 21.297 1 85.38 63 GLY B CA 1
ATOM 2982 C C . GLY B 1 63 ? -1.575 27.359 20.609 1 85.38 63 GLY B C 1
ATOM 2983 O O . GLY B 1 63 ? -2.227 26.422 21.062 1 85.38 63 GLY B O 1
ATOM 2984 N N . LYS B 1 64 ? -1.133 27.281 19.391 1 91.81 64 LYS B N 1
ATOM 2985 C CA . LYS B 1 64 ? -0.985 26.047 18.609 1 91.81 64 LYS B CA 1
ATOM 2986 C C . LYS B 1 64 ? -0.076 25.062 19.328 1 91.81 64 LYS B C 1
ATOM 2988 O O . LYS B 1 64 ? 0.944 25.438 19.906 1 91.81 64 LYS B O 1
ATOM 2993 N N . VAL B 1 65 ? -0.555 23.812 19.484 1 96.75 65 VAL B N 1
ATOM 2994 C CA . VAL B 1 65 ? 0.306 22.75 19.984 1 96.75 65 VAL B CA 1
ATOM 2995 C C . VAL B 1 65 ? 0.623 21.766 18.859 1 96.75 65 VAL B C 1
ATOM 2997 O O . VAL B 1 65 ? -0.273 21.094 18.344 1 96.75 65 VAL B O 1
ATOM 3000 N N . VAL B 1 66 ? 1.891 21.672 18.484 1 97.56 66 VAL B N 1
ATOM 3001 C CA . VAL B 1 66 ? 2.338 20.891 17.328 1 97.56 66 VAL B CA 1
ATOM 3002 C C . VAL B 1 66 ? 3.16 19.703 17.797 1 97.56 66 VAL B C 1
ATOM 3004 O O . VAL B 1 66 ? 4.219 19.859 18.406 1 97.56 66 VAL B O 1
ATOM 3007 N N . LEU B 1 67 ? 2.66 18.516 17.562 1 97.69 67 LEU B N 1
ATOM 3008 C CA . LEU B 1 67 ? 3.4 17.297 17.828 1 97.69 67 LEU B CA 1
ATOM 3009 C C . LEU B 1 67 ? 4.16 16.828 16.594 1 97.69 67 LEU B C 1
ATOM 3011 O O . LEU B 1 67 ? 3.559 16.594 15.547 1 97.69 67 LEU B O 1
ATOM 3015 N N . ILE B 1 68 ? 5.457 16.75 16.688 1 96.56 68 ILE B N 1
ATOM 3016 C CA . ILE B 1 68 ? 6.305 16.281 15.602 1 96.56 68 ILE B CA 1
ATOM 3017 C C . ILE B 1 68 ? 6.992 14.977 16 1 96.56 68 ILE B C 1
ATOM 3019 O O . ILE B 1 68 ? 7.891 14.977 16.844 1 96.56 68 ILE B O 1
ATOM 3023 N N . VAL B 1 69 ? 6.52 13.914 15.445 1 94.5 69 VAL B N 1
ATOM 3024 C CA . VAL B 1 69 ? 7.156 12.625 15.68 1 94.5 69 VAL B CA 1
ATOM 3025 C C . VAL B 1 69 ? 8.211 12.367 14.602 1 94.5 69 VAL B C 1
ATOM 3027 O O . VAL B 1 69 ? 7.898 12.344 13.414 1 94.5 69 VAL B O 1
ATOM 3030 N N . GLY B 1 70 ? 9.445 12.078 14.953 1 89.19 70 GLY B N 1
ATOM 3031 C CA . GLY B 1 70 ? 10.578 12.008 14.047 1 89.19 70 GLY B CA 1
ATOM 3032 C C . GLY B 1 70 ? 11.281 13.344 13.867 1 89.19 70 GLY B C 1
ATOM 3033 O O . GLY B 1 70 ? 11.625 13.727 12.75 1 89.19 70 GLY B O 1
ATOM 3034 N N . ALA B 1 71 ? 11.516 14.031 14.93 1 87.44 71 ALA B N 1
ATOM 3035 C CA . ALA B 1 71 ? 11.977 15.422 14.898 1 87.44 71 ALA B CA 1
ATOM 3036 C C . ALA B 1 71 ? 13.5 15.492 14.938 1 87.44 71 ALA B C 1
ATOM 3038 O O . ALA B 1 71 ? 14.078 16.578 14.812 1 87.44 71 ALA B O 1
ATOM 3039 N N . SER B 1 72 ? 14.227 14.391 15.016 1 80.06 72 SER B N 1
ATOM 3040 C CA . SER B 1 72 ? 15.648 14.414 15.328 1 80.06 72 SER B CA 1
ATOM 3041 C C . SER B 1 72 ? 16.484 14.758 14.094 1 80.06 72 SER B C 1
ATOM 3043 O O . SER B 1 72 ? 17.609 15.242 14.211 1 80.06 72 SER B O 1
ATOM 3045 N N . ARG B 1 73 ? 16.016 14.445 12.906 1 75.75 73 ARG B N 1
ATOM 3046 C CA . ARG B 1 73 ? 16.812 14.695 11.711 1 75.75 73 ARG B CA 1
ATOM 3047 C C . ARG B 1 73 ? 15.93 14.867 10.484 1 75.75 73 ARG B C 1
ATOM 3049 O O . ARG B 1 73 ? 14.719 14.648 10.547 1 75.75 73 ARG B O 1
ATOM 3056 N N . GLY B 1 74 ? 16.516 15.484 9.492 1 81.12 74 GLY B N 1
ATOM 3057 C CA . GLY B 1 74 ? 15.898 15.531 8.18 1 81.12 74 GLY B CA 1
ATOM 3058 C C . GLY B 1 74 ? 14.688 16.438 8.125 1 81.12 74 GLY B C 1
ATOM 3059 O O . GLY B 1 74 ? 14.75 17.594 8.555 1 81.12 74 GLY B O 1
ATOM 3060 N N . ILE B 1 75 ? 13.633 15.891 7.582 1 86 75 ILE B N 1
ATOM 3061 C CA . ILE B 1 75 ? 12.414 16.656 7.352 1 86 75 ILE B CA 1
ATOM 3062 C C . ILE B 1 75 ? 11.797 17.047 8.688 1 86 75 ILE B C 1
ATOM 3064 O O . ILE B 1 75 ? 11.328 18.188 8.852 1 86 75 ILE B O 1
ATOM 3068 N N . GLY B 1 76 ? 11.891 16.188 9.703 1 89.94 76 GLY B N 1
ATOM 3069 C CA . GLY B 1 76 ? 11.297 16.469 11 1 89.94 76 GLY B CA 1
ATOM 3070 C C . GLY B 1 76 ? 11.93 17.641 11.711 1 89.94 76 GLY B C 1
ATOM 3071 O O . GLY B 1 76 ? 11.227 18.5 12.258 1 89.94 76 GLY B O 1
ATOM 3072 N N . MET B 1 77 ? 13.203 17.672 11.633 1 89.19 77 MET B N 1
ATOM 3073 C CA . MET B 1 77 ? 13.93 18.781 12.234 1 89.19 77 MET B CA 1
ATOM 3074 C C . MET B 1 77 ? 13.602 20.094 11.531 1 89.19 77 MET B C 1
ATOM 3076 O O . MET B 1 77 ? 13.414 21.125 12.18 1 89.19 77 MET B O 1
ATOM 3080 N N . GLU B 1 78 ? 13.531 20.016 10.242 1 90.88 78 GLU B N 1
ATOM 3081 C CA . GLU B 1 78 ? 13.234 21.203 9.461 1 90.88 78 GLU B CA 1
ATOM 3082 C C . GLU B 1 78 ? 11.812 21.688 9.719 1 90.88 78 GLU B C 1
ATOM 3084 O O . GLU B 1 78 ? 11.547 22.906 9.719 1 90.88 78 GLU B O 1
ATOM 3089 N N . VAL B 1 79 ? 10.883 20.781 9.938 1 93.94 79 VAL B N 1
ATOM 3090 C CA . VAL B 1 79 ? 9.523 21.172 10.289 1 93.94 79 VAL B CA 1
ATOM 3091 C C . VAL B 1 79 ? 9.516 21.859 11.648 1 93.94 79 VAL B C 1
ATOM 3093 O O . VAL B 1 79 ? 8.852 22.875 11.836 1 93.94 79 VAL B O 1
ATOM 3096 N N . LEU B 1 80 ? 10.273 21.266 12.586 1 94.62 80 LEU B N 1
ATOM 3097 C CA . LEU B 1 80 ? 10.422 21.891 13.891 1 94.62 80 LEU B CA 1
ATOM 3098 C C . LEU B 1 80 ? 10.906 23.328 13.758 1 94.62 80 LEU B C 1
ATOM 3100 O O . LEU B 1 80 ? 10.328 24.234 14.359 1 94.62 80 LEU B O 1
ATOM 3104 N N . LYS B 1 81 ? 11.852 23.562 12.93 1 93.69 81 LYS B N 1
ATOM 3105 C CA . LYS B 1 81 ? 12.445 24.891 12.727 1 93.69 81 LYS B CA 1
ATOM 3106 C C . LYS B 1 81 ? 11.422 25.859 12.133 1 93.69 81 LYS B C 1
ATOM 3108 O O . LYS B 1 81 ? 11.539 27.062 12.312 1 93.69 81 LYS B O 1
ATOM 3113 N N . GLN B 1 82 ? 10.43 25.328 11.391 1 94.62 82 GLN B N 1
ATOM 3114 C CA . GLN B 1 82 ? 9.391 26.172 10.805 1 94.62 82 GLN B CA 1
ATOM 3115 C C . GLN B 1 82 ? 8.469 26.734 11.875 1 94.62 82 GLN B C 1
ATOM 3117 O O . GLN B 1 82 ? 7.891 27.812 11.695 1 94.62 82 GLN B O 1
ATOM 3122 N N . TYR B 1 83 ? 8.344 26.062 13 1 95.69 83 TYR B N 1
ATOM 3123 C CA . TYR B 1 83 ? 7.352 26.453 13.992 1 95.69 83 TYR B CA 1
ATOM 3124 C C . TYR B 1 83 ? 8 27.188 15.156 1 95.69 83 TYR B C 1
ATOM 3126 O O . TYR B 1 83 ? 7.328 27.922 15.883 1 95.69 83 TYR B O 1
ATOM 3134 N N . VAL B 1 84 ? 9.281 27.062 15.406 1 94.38 84 VAL B N 1
ATOM 3135 C CA . VAL B 1 84 ? 9.969 27.562 16.594 1 94.38 84 VAL B CA 1
ATOM 3136 C C . VAL B 1 84 ? 9.914 29.094 16.594 1 94.38 84 VAL B C 1
ATOM 3138 O O . VAL B 1 84 ? 9.953 29.719 17.656 1 94.38 84 VAL B O 1
ATOM 3141 N N . PRO B 1 85 ? 9.781 29.797 15.43 1 93.38 85 PRO B N 1
ATOM 3142 C CA . PRO B 1 85 ? 9.727 31.266 15.461 1 93.38 85 PRO B CA 1
ATOM 3143 C C . PRO B 1 85 ? 8.352 31.797 15.875 1 93.38 85 PRO B C 1
ATOM 3145 O O . PRO B 1 85 ? 8.188 33 16.047 1 93.38 85 PRO B O 1
ATOM 3148 N N . GLU B 1 86 ? 7.324 31.031 16.047 1 93.06 86 GLU B N 1
ATOM 3149 C CA . GLU B 1 86 ? 5.961 31.453 16.344 1 93.06 86 GLU B CA 1
ATOM 3150 C C . GLU B 1 86 ? 5.734 31.562 17.844 1 93.06 86 GLU B C 1
ATOM 3152 O O . GLU B 1 86 ? 5.699 30.547 18.547 1 93.06 86 GLU B O 1
ATOM 3157 N N . PRO B 1 87 ? 5.359 32.812 18.156 1 89.19 87 PRO B N 1
ATOM 3158 C CA . PRO B 1 87 ? 5.078 32.938 19.594 1 89.19 87 PRO B CA 1
ATOM 3159 C C . PRO B 1 87 ? 3.781 32.25 20 1 89.19 87 PRO B C 1
ATOM 3161 O O . PRO B 1 87 ? 2.881 32.094 19.188 1 89.19 87 PRO B O 1
ATOM 3164 N N . THR B 1 88 ? 3.582 31.609 21.047 1 90.44 88 THR B N 1
ATOM 3165 C CA . THR B 1 88 ? 2.398 31 21.641 1 90.44 88 THR B CA 1
ATOM 3166 C C . THR B 1 88 ? 2.264 29.547 21.203 1 90.44 88 THR B C 1
ATOM 3168 O O . THR B 1 88 ? 1.315 28.859 21.594 1 90.44 88 THR B O 1
ATOM 3171 N N . THR B 1 89 ? 3.189 29.219 20.234 1 94.69 89 THR B N 1
ATOM 3172 C CA . THR B 1 89 ? 3.168 27.828 19.781 1 94.69 89 THR B CA 1
ATOM 3173 C C . THR B 1 89 ? 3.965 26.938 20.719 1 94.69 89 THR B C 1
ATOM 3175 O O . THR B 1 89 ? 5.039 27.312 21.188 1 94.69 89 THR B O 1
ATOM 3178 N N . THR B 1 90 ? 3.438 25.844 21.078 1 96.25 90 THR B N 1
ATOM 3179 C CA . THR B 1 90 ? 4.148 24.766 21.766 1 96.25 90 THR B CA 1
ATOM 3180 C C . THR B 1 90 ? 4.48 23.625 20.812 1 96.25 90 THR B C 1
ATOM 3182 O O . THR B 1 90 ? 3.584 23.062 20.188 1 96.25 90 THR B O 1
ATOM 3185 N N . VAL B 1 91 ? 5.777 23.344 20.703 1 97 91 VAL B N 1
ATOM 3186 C CA . VAL B 1 91 ? 6.227 22.25 19.844 1 97 91 VAL B CA 1
ATOM 3187 C C . VAL B 1 91 ? 6.664 21.062 20.703 1 97 91 VAL B C 1
ATOM 3189 O O . VAL B 1 91 ? 7.551 21.203 21.547 1 97 91 VAL B O 1
ATOM 3192 N N . ILE B 1 92 ? 5.984 19.953 20.562 1 96.94 92 ILE B N 1
ATOM 3193 C CA . ILE B 1 92 ? 6.406 18.688 21.172 1 96.94 92 ILE B CA 1
ATOM 3194 C C . ILE B 1 92 ? 7.25 17.891 20.188 1 96.94 92 ILE B C 1
ATOM 3196 O O . ILE B 1 92 ? 6.719 17.281 19.266 1 96.94 92 ILE B O 1
ATOM 3200 N N . ALA B 1 93 ? 8.547 17.906 20.391 1 95.81 93 ALA B N 1
ATOM 3201 C CA . ALA B 1 93 ? 9.484 17.203 19.531 1 95.81 93 ALA B CA 1
ATOM 3202 C C . ALA B 1 93 ? 9.766 15.797 20.047 1 95.81 93 ALA B C 1
ATOM 3204 O O . ALA B 1 93 ? 10.258 15.625 21.156 1 95.81 93 ALA B O 1
ATOM 3205 N N . VAL B 1 94 ? 9.438 14.852 19.188 1 94.06 94 VAL B N 1
ATOM 3206 C CA . VAL B 1 94 ? 9.57 13.461 19.594 1 94.06 94 VAL B CA 1
ATOM 3207 C C . VAL B 1 94 ? 10.641 12.773 18.766 1 94.06 94 VAL B C 1
ATOM 3209 O O . VAL B 1 94 ? 10.672 12.922 17.531 1 94.06 94 VAL B O 1
ATOM 3212 N N . ALA B 1 95 ? 11.539 12.047 19.391 1 86.81 95 ALA B N 1
ATOM 3213 C CA . ALA B 1 95 ? 12.547 11.211 18.734 1 86.81 95 ALA B CA 1
ATOM 3214 C C . ALA B 1 95 ? 12.766 9.914 19.5 1 86.81 95 ALA B C 1
ATOM 3216 O O . ALA B 1 95 ? 12.414 9.82 20.688 1 86.81 95 ALA B O 1
ATOM 3217 N N . LYS B 1 96 ? 13.258 8.961 18.703 1 79.12 96 LYS B N 1
ATOM 3218 C CA . LYS B 1 96 ? 13.625 7.719 19.375 1 79.12 96 LYS B CA 1
ATOM 3219 C C . LYS B 1 96 ? 14.766 7.941 20.359 1 79.12 96 LYS B C 1
ATOM 3221 O O . LYS B 1 96 ? 14.742 7.406 21.469 1 79.12 96 LYS B O 1
ATOM 3226 N N . ASP B 1 97 ? 15.773 8.766 19.859 1 78.69 97 ASP B N 1
ATOM 3227 C CA . ASP B 1 97 ? 16.906 9.141 20.703 1 78.69 97 ASP B CA 1
ATOM 3228 C C . ASP B 1 97 ? 16.828 10.617 21.094 1 78.69 97 ASP B C 1
ATOM 3230 O O . ASP B 1 97 ? 17.156 11.492 20.297 1 78.69 97 ASP B O 1
ATOM 3234 N N . PRO B 1 98 ? 16.5 10.867 22.297 1 83.12 98 PRO B N 1
ATOM 3235 C CA . PRO B 1 98 ? 16.281 12.258 22.719 1 83.12 98 PRO B CA 1
ATOM 3236 C C . PRO B 1 98 ? 17.578 13.062 22.797 1 83.12 98 PRO B C 1
ATOM 3238 O O . PRO B 1 98 ? 17.547 14.289 22.703 1 83.12 98 PRO B O 1
ATOM 3241 N N . ASP B 1 99 ? 18.703 12.328 22.875 1 84.62 99 ASP B N 1
ATOM 3242 C CA . ASP B 1 99 ? 19.953 13.062 23.078 1 84.62 99 ASP B CA 1
ATOM 3243 C C . ASP B 1 99 ? 20.328 13.859 21.844 1 84.62 99 ASP B C 1
ATOM 3245 O O . ASP B 1 99 ? 20.719 15.031 21.938 1 84.62 99 ASP B O 1
ATOM 3249 N N . ASN B 1 100 ? 20.172 13.258 20.734 1 80.19 100 ASN B N 1
ATOM 3250 C CA . ASN B 1 100 ? 20.453 13.969 19.5 1 80.19 100 ASN B CA 1
ATOM 3251 C C . ASN B 1 100 ? 19.5 15.141 19.281 1 80.19 100 ASN B C 1
ATOM 3253 O O . ASN B 1 100 ? 19.922 16.203 18.828 1 80.19 100 ASN B O 1
ATOM 3257 N N . LEU B 1 101 ? 18.328 14.961 19.672 1 86.44 101 LEU B N 1
ATOM 3258 C CA . LEU B 1 101 ? 17.312 16 19.547 1 86.44 101 LEU B CA 1
ATOM 3259 C C . LEU B 1 101 ? 17.594 17.156 20.5 1 86.44 101 LEU B C 1
ATOM 3261 O O . LEU B 1 101 ? 17.469 18.312 20.125 1 86.44 101 LEU B O 1
ATOM 3265 N N . ARG B 1 102 ? 18.047 16.859 21.672 1 89.38 102 ARG B N 1
ATOM 3266 C CA . ARG B 1 102 ? 18.375 17.859 22.672 1 89.38 102 ARG B CA 1
ATOM 3267 C C . ARG B 1 102 ? 19.531 18.75 22.203 1 89.38 102 ARG B C 1
ATOM 3269 O O . ARG B 1 102 ? 19.469 19.969 22.312 1 89.38 102 ARG B O 1
ATOM 3276 N N . ASN B 1 103 ? 20.469 18.078 21.672 1 86.19 103 ASN B N 1
ATOM 3277 C CA . ASN B 1 103 ? 21.625 18.812 21.172 1 86.19 103 ASN B CA 1
ATOM 3278 C C . ASN B 1 103 ? 21.219 19.766 20.031 1 86.19 103 ASN B C 1
ATOM 3280 O O . ASN B 1 103 ? 21.688 20.891 19.984 1 86.19 103 ASN B O 1
ATOM 3284 N N . ALA B 1 104 ? 20.375 19.266 19.219 1 82.88 104 ALA B N 1
ATOM 3285 C CA . ALA B 1 104 ? 19.922 20.078 18.094 1 82.88 104 ALA B CA 1
ATOM 3286 C C . ALA B 1 104 ? 19.125 21.281 18.578 1 82.88 104 ALA B C 1
ATOM 3288 O O . ALA B 1 104 ? 19.266 22.391 18.047 1 82.88 104 ALA B O 1
ATOM 3289 N N . ILE B 1 105 ? 18.344 21.078 19.562 1 87.06 105 ILE B N 1
ATOM 3290 C CA . ILE B 1 105 ? 17.484 22.141 20.078 1 87.06 105 ILE B CA 1
ATOM 3291 C C . ILE B 1 105 ? 18.328 23.188 20.812 1 87.06 105 ILE B C 1
ATOM 3293 O O . ILE B 1 105 ? 18.062 24.391 20.719 1 87.06 105 ILE B O 1
ATOM 3297 N N . ILE B 1 106 ? 19.359 22.719 21.5 1 86.31 106 ILE B N 1
ATOM 3298 C CA . ILE B 1 106 ? 20.266 23.609 22.188 1 86.31 106 ILE B CA 1
ATOM 3299 C C . ILE B 1 106 ? 20.953 24.531 21.172 1 86.31 106 ILE B C 1
ATOM 3301 O O . ILE B 1 106 ? 21.125 25.734 21.422 1 86.31 106 ILE B O 1
ATOM 3305 N N . HIS B 1 107 ? 21.234 23.922 20.094 1 86.31 107 HIS B N 1
ATOM 3306 C CA . HIS B 1 107 ? 21.906 24.688 19.047 1 86.31 107 HIS B CA 1
ATOM 3307 C C . HIS B 1 107 ? 21 25.734 18.438 1 86.31 107 HIS B C 1
ATOM 3309 O O . HIS B 1 107 ? 21.469 26.75 17.922 1 86.31 107 HIS B O 1
ATOM 3315 N N . LEU B 1 108 ? 19.719 25.5 18.453 1 86.44 108 LEU B N 1
ATOM 3316 C CA . LEU B 1 108 ? 18.766 26.453 17.938 1 86.44 108 LEU B CA 1
ATOM 3317 C C . LEU B 1 108 ? 18.688 27.703 18.828 1 86.44 108 LEU B C 1
ATOM 3319 O O . LEU B 1 108 ? 18.328 28.781 18.359 1 86.44 108 LEU B O 1
ATOM 3323 N N . GLY B 1 109 ? 19.094 27.641 20.094 1 85.31 109 GLY B N 1
ATOM 3324 C CA . GLY B 1 109 ? 19.062 28.75 21.031 1 85.31 109 GLY B CA 1
ATOM 3325 C C . GLY B 1 109 ? 17.672 29.078 21.531 1 85.31 109 GLY B C 1
ATOM 3326 O O . GLY B 1 109 ? 16.797 28.203 21.578 1 85.31 109 GLY B O 1
ATOM 3327 N N . ASP B 1 110 ? 17.453 30.328 21.938 1 86.69 110 ASP B N 1
ATOM 3328 C CA . ASP B 1 110 ? 16.156 30.781 22.438 1 86.69 110 ASP B CA 1
ATOM 3329 C C . ASP B 1 110 ? 15.148 30.906 21.312 1 86.69 110 ASP B C 1
ATOM 3331 O O . ASP B 1 110 ? 15.445 31.484 20.266 1 86.69 110 ASP B O 1
ATOM 3335 N N . THR B 1 111 ? 14.062 30.25 21.531 1 89.81 111 THR B N 1
ATOM 3336 C CA . THR B 1 111 ? 13.008 30.266 20.531 1 89.81 111 THR B CA 1
ATOM 3337 C C . THR B 1 111 ? 11.727 30.891 21.094 1 89.81 111 THR B C 1
ATOM 3339 O O . THR B 1 111 ? 11.406 30.688 22.266 1 89.81 111 THR B O 1
ATOM 3342 N N . PRO B 1 112 ? 10.992 31.641 20.328 1 93.44 112 PRO B N 1
ATOM 3343 C CA . PRO B 1 112 ? 9.703 32.156 20.766 1 93.44 112 PRO B CA 1
ATOM 3344 C C . PRO B 1 112 ? 8.703 31.078 21.141 1 93.44 112 PRO B C 1
ATOM 3346 O O . PRO B 1 112 ? 7.941 31.219 22.094 1 93.44 112 PRO B O 1
ATOM 3349 N N . ALA B 1 113 ? 8.789 29.953 20.469 1 94.5 113 ALA B N 1
ATOM 3350 C CA . ALA B 1 113 ? 7.918 28.828 20.797 1 94.5 113 ALA B CA 1
ATOM 3351 C C . ALA B 1 113 ? 8.469 28.031 21.969 1 94.5 113 ALA B C 1
ATOM 3353 O O . ALA B 1 113 ? 9.664 28.062 22.25 1 94.5 113 ALA B O 1
ATOM 3354 N N . THR B 1 114 ? 7.621 27.438 22.719 1 94.38 114 THR B N 1
ATOM 3355 C CA . THR B 1 114 ? 8.023 26.469 23.734 1 94.38 114 THR B CA 1
ATOM 3356 C C . THR B 1 114 ? 8.305 25.109 23.094 1 94.38 114 THR B C 1
ATOM 3358 O O . THR B 1 114 ? 7.48 24.578 22.344 1 94.38 114 THR B O 1
ATOM 3361 N N . VAL B 1 115 ? 9.484 24.609 23.359 1 95.19 115 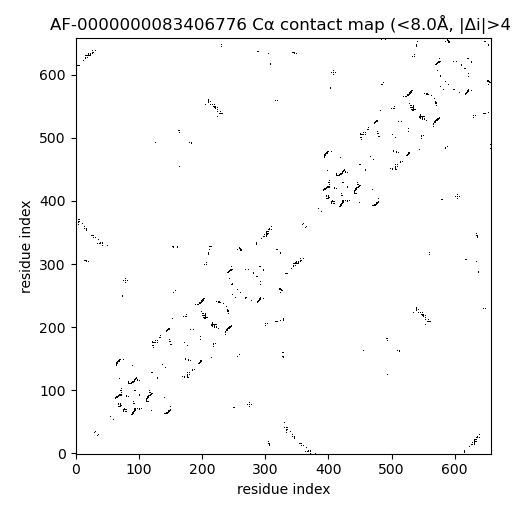VAL B N 1
ATOM 3362 C CA . VAL B 1 115 ? 9.852 23.328 22.781 1 95.19 115 VAL B CA 1
ATOM 3363 C C . VAL B 1 115 ? 9.977 22.281 23.891 1 95.19 115 VAL B C 1
ATOM 3365 O O . VAL B 1 115 ? 10.719 22.469 24.859 1 95.19 115 VAL B O 1
ATOM 3368 N N . GLN B 1 116 ? 9.188 21.25 23.781 1 94.75 116 GLN B N 1
ATOM 3369 C CA . GLN B 1 116 ? 9.242 20.109 24.688 1 94.75 116 GLN B CA 1
ATOM 3370 C C . GLN B 1 116 ? 9.82 18.891 23.984 1 94.75 116 GLN B C 1
ATOM 3372 O O . GLN B 1 116 ? 9.438 18.562 22.859 1 94.75 116 GLN B O 1
ATOM 3377 N N . ILE B 1 117 ? 10.789 18.219 24.656 1 94.94 117 ILE B N 1
ATOM 3378 C CA . ILE B 1 117 ? 11.414 17.031 24.109 1 94.94 117 ILE B CA 1
ATOM 3379 C C . ILE B 1 117 ? 10.812 15.789 24.766 1 94.94 117 ILE B C 1
ATOM 3381 O O . ILE B 1 117 ? 10.789 15.672 25.984 1 94.94 117 ILE B O 1
ATOM 3385 N N . GLU B 1 118 ? 10.32 14.93 23.969 1 94.56 118 GLU B N 1
ATOM 3386 C CA . GLU B 1 118 ? 9.688 13.711 24.453 1 94.56 118 GLU B CA 1
ATOM 3387 C C . GLU B 1 118 ? 10.133 12.5 23.625 1 94.56 118 GLU B C 1
ATOM 3389 O O . GLU B 1 118 ? 10.844 12.648 22.625 1 94.56 118 GLU B O 1
ATOM 3394 N N . THR B 1 119 ? 9.766 11.305 24.141 1 92.56 119 THR B N 1
ATOM 3395 C CA . THR B 1 119 ? 10.141 10.078 23.453 1 92.56 119 THR B CA 1
ATOM 3396 C C . THR B 1 119 ? 8.93 9.164 23.266 1 92.56 119 THR B C 1
ATOM 3398 O O . THR B 1 119 ? 8.141 8.977 24.188 1 92.56 119 THR B O 1
ATOM 3401 N N . ILE B 1 120 ? 8.75 8.703 22.062 1 90.56 120 ILE B N 1
ATOM 3402 C CA . ILE B 1 120 ? 7.805 7.645 21.734 1 90.56 120 ILE B CA 1
ATOM 3403 C C . ILE B 1 120 ? 8.516 6.555 20.938 1 90.56 120 ILE B C 1
ATOM 3405 O O . ILE B 1 120 ? 9.18 6.84 19.938 1 90.56 120 ILE B O 1
ATOM 3409 N N . ASP B 1 121 ? 8.438 5.383 21.391 1 89 121 ASP B N 1
ATOM 3410 C CA . ASP B 1 121 ? 8.992 4.25 20.641 1 89 121 ASP B CA 1
ATOM 3411 C C . ASP B 1 121 ? 7.973 3.684 19.656 1 89 121 ASP B C 1
ATOM 3413 O O . ASP B 1 121 ? 7.066 2.943 20.047 1 89 121 ASP B O 1
ATOM 3417 N N . LEU B 1 122 ? 8.211 3.953 18.391 1 88.31 122 LEU B N 1
ATOM 3418 C CA . LEU B 1 122 ? 7.254 3.529 17.375 1 88.31 122 LEU B CA 1
ATOM 3419 C C . LEU B 1 122 ? 7.383 2.033 17.109 1 88.31 122 LEU B C 1
ATOM 3421 O O . LEU B 1 122 ? 6.566 1.461 16.375 1 88.31 122 LEU B O 1
ATOM 3425 N N . SER B 1 123 ? 8.375 1.41 17.641 1 86.38 123 SER B N 1
ATOM 3426 C CA . SER B 1 123 ? 8.516 -0.035 17.5 1 86.38 123 SER B CA 1
ATOM 3427 C C . SER B 1 123 ? 7.789 -0.777 18.609 1 86.38 123 SER B C 1
ATOM 3429 O O . SER B 1 123 ? 7.727 -2.008 18.609 1 86.38 123 SER B O 1
ATOM 3431 N N . GLY B 1 124 ? 7.277 -0.032 19.516 1 87.81 124 GLY B N 1
ATOM 3432 C CA . GLY B 1 124 ? 6.539 -0.634 20.609 1 87.81 124 GLY B CA 1
ATOM 3433 C C . GLY B 1 124 ? 5.148 -1.095 20.219 1 87.81 124 GLY B C 1
ATOM 3434 O O . GLY B 1 124 ? 4.801 -1.085 19.031 1 87.81 124 GLY B O 1
ATOM 3435 N N . SER B 1 125 ? 4.371 -1.517 21.203 1 91.19 125 SER B N 1
ATOM 3436 C CA . SER B 1 125 ? 3.006 -1.959 20.938 1 91.19 125 SER B CA 1
ATOM 3437 C C . SER B 1 125 ? 2.096 -0.778 20.625 1 91.19 125 SER B C 1
ATOM 3439 O O . SER B 1 125 ? 2.281 0.319 21.156 1 91.19 125 SER B O 1
ATOM 3441 N N . PRO B 1 126 ? 1.155 -1.026 19.75 1 91.81 126 PRO B N 1
ATOM 3442 C CA . PRO B 1 126 ? 0.21 0.042 19.422 1 91.81 126 PRO B CA 1
ATOM 3443 C C . PRO B 1 126 ? -0.448 0.6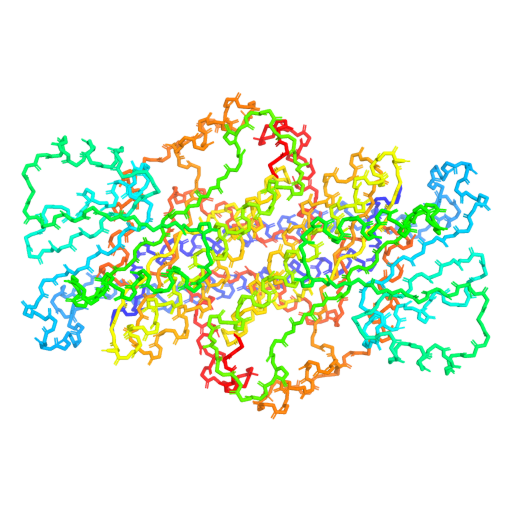53 20.656 1 91.81 126 PRO B C 1
ATOM 3445 O O . PRO B 1 126 ? -0.671 1.866 20.703 1 91.81 126 PRO B O 1
ATOM 3448 N N . LYS B 1 127 ? -0.68 -0.172 21.641 1 92.44 127 LYS B N 1
ATOM 3449 C CA . LYS B 1 127 ? -1.316 0.318 22.859 1 92.44 127 LYS B CA 1
ATOM 3450 C C . LYS B 1 127 ? -0.398 1.275 23.609 1 92.44 127 LYS B C 1
ATOM 3452 O O . LYS B 1 127 ? -0.855 2.281 24.156 1 92.44 127 LYS B O 1
ATOM 3457 N N . GLU B 1 128 ? 0.826 0.959 23.625 1 94.75 128 GLU B N 1
ATOM 3458 C CA . GLU B 1 128 ? 1.803 1.819 24.281 1 94.75 128 GLU B CA 1
ATOM 3459 C C . GLU B 1 128 ? 1.934 3.16 23.562 1 94.75 128 GLU B C 1
ATOM 3461 O O . GLU B 1 128 ? 2.031 4.207 24.203 1 94.75 128 GLU B O 1
ATOM 3466 N N . ILE B 1 129 ? 1.886 3.1 22.297 1 94.81 129 ILE B N 1
ATOM 3467 C CA . ILE B 1 129 ? 1.983 4.316 21.5 1 94.81 129 ILE B CA 1
ATOM 3468 C C . ILE B 1 129 ? 0.745 5.18 21.719 1 94.81 129 ILE B C 1
ATOM 3470 O O . ILE B 1 129 ? 0.854 6.395 21.922 1 94.81 129 ILE B O 1
ATOM 3474 N N . ALA B 1 130 ? -0.374 4.531 21.734 1 95 130 ALA B N 1
ATOM 3475 C CA . ALA B 1 130 ? -1.623 5.25 21.984 1 95 130 ALA B CA 1
ATOM 3476 C C . ALA B 1 130 ? -1.611 5.934 23.344 1 95 130 ALA B C 1
ATOM 3478 O O . ALA B 1 130 ? -2 7.098 23.469 1 95 130 ALA B O 1
ATOM 3479 N N . ARG B 1 131 ? -1.125 5.234 24.328 1 95.88 131 ARG B N 1
ATOM 3480 C CA . ARG B 1 131 ? -1.039 5.789 25.688 1 95.88 131 ARG B CA 1
ATOM 3481 C C . ARG B 1 131 ? -0.094 6.984 25.719 1 95.88 131 ARG B C 1
ATOM 3483 O O . ARG B 1 131 ? -0.373 7.98 26.391 1 95.88 131 ARG B O 1
ATOM 3490 N N . ALA B 1 132 ? 0.973 6.859 25.031 1 95.88 132 ALA B N 1
ATOM 3491 C CA . ALA B 1 132 ? 1.942 7.949 24.984 1 95.88 132 ALA B CA 1
ATOM 3492 C C . ALA B 1 132 ? 1.33 9.203 24.359 1 95.88 132 ALA B C 1
ATOM 3494 O O . ALA B 1 132 ? 1.534 10.312 24.859 1 95.88 132 ALA B O 1
ATOM 3495 N N . VAL B 1 133 ? 0.568 9.047 23.312 1 96.19 133 VAL B N 1
ATOM 3496 C CA . VAL B 1 133 ? -0.08 10.164 22.625 1 96.19 133 VAL B CA 1
ATOM 3497 C C . VAL B 1 133 ? -1.094 10.82 23.562 1 96.19 133 VAL B C 1
ATOM 3499 O O . VAL B 1 133 ? -1.144 12.047 23.672 1 96.19 133 VAL B O 1
ATOM 3502 N N . GLU B 1 134 ? -1.818 10.008 24.203 1 96.69 134 GLU B N 1
ATOM 3503 C CA . GLU B 1 134 ? -2.811 10.516 25.141 1 96.69 134 GLU B CA 1
ATOM 3504 C C . GLU B 1 134 ? -2.146 11.297 26.281 1 96.69 134 GLU B C 1
ATOM 3506 O O . GLU B 1 134 ? -2.648 12.344 26.688 1 96.69 134 GLU B O 1
ATOM 3511 N N . GLU B 1 135 ? -1.107 10.766 26.719 1 97.12 135 GLU B N 1
ATOM 3512 C CA . GLU B 1 135 ? -0.375 11.43 27.797 1 97.12 135 GLU B CA 1
ATOM 3513 C C . GLU B 1 135 ? 0.166 12.789 27.344 1 97.12 135 GLU B C 1
ATOM 3515 O O . GLU B 1 135 ? 0.082 13.773 28.078 1 97.12 135 GLU B O 1
ATOM 3520 N N . LEU B 1 136 ? 0.704 12.836 26.156 1 97.12 136 LEU B N 1
ATOM 3521 C CA . LEU B 1 136 ? 1.211 14.094 25.625 1 97.12 136 LEU B CA 1
ATOM 3522 C C . LEU B 1 136 ? 0.084 15.109 25.453 1 97.12 136 LEU B C 1
ATOM 3524 O O . LEU B 1 136 ? 0.268 16.297 25.719 1 97.12 136 LEU B O 1
ATOM 3528 N N . ASP B 1 137 ? -1.036 14.617 24.938 1 97 137 ASP B N 1
ATOM 3529 C CA . ASP B 1 137 ? -2.191 15.492 24.75 1 97 137 ASP B CA 1
ATOM 3530 C C . ASP B 1 137 ? -2.689 16.047 26.078 1 97 137 ASP B C 1
ATOM 3532 O O . ASP B 1 137 ? -3.072 17.219 26.172 1 97 137 ASP B O 1
ATOM 3536 N N . ARG B 1 138 ? -2.688 15.211 27.141 1 96.12 138 ARG B N 1
ATOM 3537 C CA . ARG B 1 138 ? -3.113 15.625 28.469 1 96.12 138 ARG B CA 1
ATOM 3538 C C . ARG B 1 138 ? -2.137 16.641 29.062 1 96.12 138 ARG B C 1
ATOM 3540 O O . ARG B 1 138 ? -2.553 17.625 29.672 1 96.12 138 ARG B O 1
ATOM 3547 N N . GLN B 1 139 ? -0.929 16.453 28.844 1 96.31 139 GLN B N 1
ATOM 3548 C CA . GLN B 1 139 ? 0.117 17.234 29.5 1 96.31 139 GLN B CA 1
ATOM 3549 C C . GLN B 1 139 ? 0.296 18.594 28.812 1 96.31 139 GLN B C 1
ATOM 3551 O O . GLN B 1 139 ? 0.484 19.609 29.469 1 96.31 139 GLN B O 1
ATOM 3556 N N . TYR B 1 140 ? 0.229 18.594 27.469 1 94.69 140 TYR B N 1
ATOM 3557 C CA . TYR B 1 140 ? 0.609 19.797 26.734 1 94.69 140 TYR B CA 1
ATOM 3558 C C . TYR B 1 140 ? -0.554 20.312 25.891 1 94.69 140 TYR B C 1
ATOM 3560 O O . TYR B 1 140 ? -0.514 21.438 25.391 1 94.69 140 TYR B O 1
ATOM 3568 N N . GLY B 1 141 ? -1.573 19.547 25.719 1 88.94 141 GLY B N 1
ATOM 3569 C CA . GLY B 1 141 ? -2.611 19.812 24.734 1 88.94 141 GLY B CA 1
ATOM 3570 C C . GLY B 1 141 ? -3.621 20.844 25.188 1 88.94 141 GLY B C 1
ATOM 3571 O O . GLY B 1 141 ? -3.369 21.594 26.141 1 88.94 141 GLY B O 1
ATOM 3572 N N . PRO B 1 142 ? -4.562 20.781 24.328 1 94.44 142 PRO B N 1
ATOM 3573 C CA . PRO B 1 142 ? -4.926 19.891 23.234 1 94.44 142 PRO B CA 1
ATOM 3574 C C . PRO B 1 142 ? -3.994 20.031 22.031 1 94.44 142 PRO B C 1
ATOM 3576 O O . PRO B 1 142 ? -3.752 21.156 21.562 1 94.44 142 PRO B O 1
ATOM 3579 N N . ILE B 1 143 ? -3.553 18.906 21.469 1 96.69 143 ILE B N 1
ATOM 3580 C CA . ILE B 1 143 ? -2.691 18.906 20.297 1 96.69 143 ILE B CA 1
ATOM 3581 C C . ILE B 1 143 ? -3.516 19.234 19.047 1 96.69 143 ILE B C 1
ATOM 3583 O O . ILE B 1 143 ? -4.473 18.516 18.734 1 96.69 143 ILE B O 1
ATOM 3587 N N . SER B 1 144 ? -3.1 20.281 18.438 1 95.31 144 SER B N 1
ATOM 3588 C CA . SER B 1 144 ? -3.877 20.734 17.281 1 95.31 144 SER B CA 1
ATOM 3589 C C . SER B 1 144 ? -3.281 20.234 15.977 1 95.31 144 SER B C 1
ATOM 3591 O O . SER B 1 144 ? -3.99 20.094 14.977 1 95.31 144 SER B O 1
ATOM 3593 N N . HIS B 1 145 ? -1.929 20.047 15.945 1 96.56 145 HIS B N 1
ATOM 3594 C CA . HIS B 1 145 ? -1.198 19.594 14.766 1 96.56 145 HIS B CA 1
ATOM 3595 C C . HIS B 1 145 ? -0.346 18.375 15.07 1 96.56 145 HIS B C 1
ATOM 3597 O O . HIS B 1 145 ? 0.314 18.312 16.109 1 96.56 145 HIS B O 1
ATOM 3603 N N . MET B 1 146 ? -0.417 17.469 14.219 1 97.19 146 MET B N 1
ATOM 3604 C CA . MET B 1 146 ? 0.497 16.344 14.336 1 97.19 146 MET B CA 1
ATOM 3605 C C . MET B 1 146 ? 1.21 16.078 13.016 1 97.19 146 MET B C 1
ATOM 3607 O O . MET B 1 146 ? 0.569 15.984 11.969 1 97.19 146 MET B O 1
ATOM 3611 N N . TYR B 1 147 ? 2.506 16.016 13.086 1 96.56 147 TYR B N 1
ATOM 3612 C CA . TYR B 1 147 ? 3.355 15.586 11.977 1 96.56 147 TYR B CA 1
ATOM 3613 C C . TYR B 1 147 ? 3.961 14.219 12.25 1 96.56 147 TYR B C 1
ATOM 3615 O O . TYR B 1 147 ? 4.84 14.078 13.109 1 96.56 147 TYR B O 1
ATOM 3623 N N . ALA B 1 148 ? 3.455 13.258 11.586 1 94.56 148 ALA B N 1
ATOM 3624 C CA . ALA B 1 148 ? 4.023 11.914 11.656 1 94.56 148 ALA B CA 1
ATOM 3625 C C . ALA B 1 148 ? 5.094 11.711 10.594 1 94.56 148 ALA B C 1
ATOM 3627 O O . ALA B 1 148 ? 4.797 11.266 9.484 1 94.56 148 ALA B O 1
ATOM 3628 N N . ILE B 1 149 ? 6.348 12.023 10.867 1 88.38 149 ILE B N 1
ATOM 3629 C CA . ILE B 1 149 ? 7.438 12.031 9.898 1 88.38 149 ILE B CA 1
ATOM 3630 C C . ILE B 1 149 ? 8.352 10.836 10.133 1 88.38 149 ILE B C 1
ATOM 3632 O O . ILE B 1 149 ? 9.047 10.383 9.227 1 88.38 149 ILE B O 1
ATOM 3636 N N . SER B 1 150 ? 8.109 10.039 11.086 1 72.81 150 SER B N 1
ATOM 3637 C CA . SER B 1 150 ? 8.984 8.922 11.422 1 72.81 150 SER B CA 1
ATOM 3638 C C . SER B 1 150 ? 8.867 7.793 10.398 1 72.81 150 SER B C 1
ATOM 3640 O O . SER B 1 150 ? 7.855 7.68 9.711 1 72.81 150 SER B O 1
ATOM 3642 N N . GLY B 1 151 ? 9.891 7.195 10.031 1 66.56 151 GLY B N 1
ATOM 3643 C CA . GLY B 1 151 ? 9.961 6.031 9.164 1 66.56 151 GLY B CA 1
ATOM 3644 C C . GLY B 1 151 ? 11.375 5.496 9 1 66.56 151 GLY B C 1
ATOM 3645 O O . GLY B 1 151 ? 12.344 6.203 9.281 1 66.56 151 GLY B O 1
ATOM 3646 N N . ILE B 1 152 ? 11.484 4.289 9.031 1 60.56 152 ILE B N 1
ATOM 3647 C CA . ILE B 1 152 ? 12.805 3.682 8.852 1 60.56 152 ILE B CA 1
ATOM 3648 C C . ILE B 1 152 ? 12.891 3.029 7.477 1 60.56 152 ILE B C 1
ATOM 3650 O O . ILE B 1 152 ? 11.867 2.658 6.895 1 60.56 152 ILE B O 1
ATOM 3654 N N . SER B 1 153 ? 13.945 3.273 6.746 1 57.81 153 SER B N 1
ATOM 3655 C CA . SER B 1 153 ? 14.258 2.502 5.547 1 57.81 153 SER B CA 1
ATOM 3656 C C . SER B 1 153 ? 15.539 1.687 5.73 1 57.81 153 SER B C 1
ATOM 3658 O O . SER B 1 153 ? 16.422 2.078 6.488 1 57.81 153 SER B O 1
ATOM 3660 N N . ASN B 1 154 ? 15.516 0.385 5.824 1 52.97 154 ASN B N 1
ATOM 3661 C CA . ASN B 1 154 ? 16.703 -0.441 6.02 1 52.97 154 ASN B CA 1
ATOM 3662 C C . ASN B 1 154 ? 17.781 -0.115 4.996 1 52.97 154 ASN B C 1
ATOM 3664 O O . ASN B 1 154 ? 18.781 -0.841 4.879 1 52.97 154 ASN B O 1
ATOM 3668 N N . HIS B 1 155 ? 17.609 0.776 4.047 1 50.47 155 HIS B N 1
ATOM 3669 C CA . HIS B 1 155 ? 18.75 1.011 3.156 1 50.47 155 HIS B CA 1
ATOM 3670 C C . HIS B 1 155 ? 20.016 1.31 3.947 1 50.47 155 HIS B C 1
ATOM 3672 O O . HIS B 1 155 ? 21.109 1.284 3.393 1 50.47 155 HIS B O 1
ATOM 3678 N N . LEU B 1 156 ? 19.812 1.643 5.23 1 44.44 156 LEU B N 1
ATOM 3679 C CA . LEU B 1 156 ? 20.922 2.264 5.957 1 44.44 156 LEU B CA 1
ATOM 3680 C C . LEU B 1 156 ? 21.953 1.223 6.363 1 44.44 156 LEU B C 1
ATOM 3682 O O . LEU B 1 156 ? 23.062 1.572 6.781 1 44.44 156 LEU B O 1
ATOM 3686 N N . LYS B 1 157 ? 21.484 -0.067 6.535 1 46.69 157 LYS B N 1
ATOM 3687 C CA . LYS B 1 157 ? 22.562 -0.956 6.961 1 46.69 157 LYS B CA 1
ATOM 3688 C C . LYS B 1 157 ? 23.109 -1.772 5.789 1 46.69 157 LYS B C 1
ATOM 3690 O O . LYS B 1 157 ? 22.375 -2.584 5.211 1 46.69 157 LYS B O 1
ATOM 3695 N N . ASN B 1 158 ? 24.172 -1.253 5.23 1 47.16 158 ASN B N 1
ATOM 3696 C CA . ASN B 1 158 ? 24.906 -1.795 4.086 1 47.16 158 ASN B CA 1
ATOM 3697 C C . ASN B 1 158 ? 24.672 -3.297 3.939 1 47.16 158 ASN B C 1
ATOM 3699 O O . ASN B 1 158 ? 24.469 -3.793 2.83 1 47.16 158 ASN B O 1
ATOM 3703 N N . GLU B 1 159 ? 25.031 -4.066 5.02 1 47.44 159 GLU B N 1
ATOM 3704 C CA . GLU B 1 159 ? 25.328 -5.488 4.891 1 47.44 159 GLU B CA 1
ATOM 3705 C C . GLU B 1 159 ? 24.062 -6.328 4.973 1 47.44 159 GLU B C 1
ATOM 3707 O O . GLU B 1 159 ? 24.125 -7.559 4.918 1 47.44 159 GLU B O 1
ATOM 3712 N N . THR B 1 160 ? 22.953 -5.707 5.195 1 52.69 160 THR B N 1
ATOM 3713 C CA . THR B 1 160 ? 21.922 -6.668 5.574 1 52.69 160 THR B CA 1
ATOM 3714 C C . THR B 1 160 ? 21.062 -7.047 4.371 1 52.69 160 THR B C 1
ATOM 3716 O O . THR B 1 160 ? 20.516 -6.176 3.693 1 52.69 160 THR B O 1
ATOM 3719 N N . ALA B 1 161 ? 21.141 -8.273 3.918 1 59.47 161 ALA B N 1
ATOM 3720 C CA . ALA B 1 161 ? 20.359 -8.93 2.873 1 59.47 161 ALA B CA 1
ATOM 3721 C C . ALA B 1 161 ? 18.859 -8.773 3.123 1 59.47 161 ALA B C 1
ATOM 3723 O O . ALA B 1 161 ? 18.422 -8.594 4.266 1 59.47 161 ALA B O 1
ATOM 3724 N N . PHE B 1 162 ? 18.141 -8.5 2.047 1 70.88 162 PHE B N 1
ATOM 3725 C CA . PHE B 1 162 ? 16.688 -8.555 2.076 1 70.88 162 PHE B CA 1
ATOM 3726 C C . PHE B 1 162 ? 16.203 -9.844 2.729 1 70.88 162 PHE B C 1
ATOM 3728 O O . PHE B 1 162 ? 16.484 -10.938 2.236 1 70.88 162 PHE B O 1
ATOM 3735 N N . ASN B 1 163 ? 15.711 -9.672 4.023 1 80.44 163 ASN B N 1
ATOM 3736 C CA . ASN B 1 163 ? 15.195 -10.859 4.699 1 80.44 163 ASN B CA 1
ATOM 3737 C C . ASN B 1 163 ? 13.945 -10.547 5.508 1 80.44 163 ASN B C 1
ATOM 3739 O O . ASN B 1 163 ? 13.508 -9.398 5.562 1 80.44 163 ASN B O 1
ATOM 3743 N N . LEU B 1 164 ? 13.43 -11.531 6.055 1 86.19 164 LEU B N 1
ATOM 3744 C CA . LEU B 1 164 ? 12.172 -11.461 6.785 1 86.19 164 LEU B CA 1
ATOM 3745 C C . LEU B 1 164 ? 12.289 -10.523 7.98 1 86.19 164 LEU B C 1
ATOM 3747 O O . LEU B 1 164 ? 11.359 -9.766 8.273 1 86.19 164 LEU B O 1
ATOM 3751 N N . GLU B 1 165 ? 13.359 -10.539 8.617 1 85.38 165 GLU B N 1
ATOM 3752 C CA . GLU B 1 165 ? 13.555 -9.719 9.812 1 85.38 165 GLU B CA 1
ATOM 3753 C C . GLU B 1 165 ? 13.508 -8.227 9.469 1 85.38 165 GLU B C 1
ATOM 3755 O O . GLU B 1 165 ? 12.898 -7.441 10.188 1 85.38 165 GLU B O 1
ATOM 3760 N N . VAL B 1 166 ? 14.133 -7.902 8.375 1 82.69 166 VAL B N 1
ATOM 3761 C CA . VAL B 1 166 ? 14.164 -6.512 7.926 1 82.69 166 VAL B CA 1
ATOM 3762 C C . VAL B 1 166 ? 12.758 -6.055 7.551 1 82.69 166 VAL B C 1
ATOM 3764 O O . VAL B 1 166 ? 12.352 -4.945 7.902 1 82.69 166 VAL B O 1
ATOM 3767 N N . MET B 1 167 ? 12.039 -6.859 6.902 1 86.25 167 MET B N 1
ATOM 3768 C CA . MET B 1 167 ? 10.672 -6.535 6.496 1 86.25 167 MET B CA 1
ATOM 3769 C C . MET B 1 167 ? 9.773 -6.352 7.715 1 86.25 167 MET B C 1
ATOM 3771 O O . MET B 1 167 ? 8.953 -5.434 7.758 1 86.25 167 MET B O 1
ATOM 3775 N N . GLU B 1 168 ? 10 -7.199 8.641 1 87.69 168 GLU B N 1
ATOM 3776 C CA . GLU B 1 168 ? 9.188 -7.125 9.859 1 87.69 168 GLU B CA 1
ATOM 3777 C C . GLU B 1 168 ? 9.43 -5.816 10.602 1 87.69 168 GLU B C 1
ATOM 3779 O O . GLU B 1 168 ? 8.492 -5.195 11.102 1 87.69 168 GLU B O 1
ATOM 3784 N N . LYS B 1 169 ? 10.578 -5.48 10.719 1 86.06 169 LYS B N 1
ATOM 3785 C CA . LYS B 1 169 ? 10.93 -4.234 11.398 1 86.06 169 LYS B CA 1
ATOM 3786 C C . LYS B 1 169 ? 10.32 -3.031 10.68 1 86.06 169 LYS B C 1
ATOM 3788 O O . LYS B 1 169 ? 9.805 -2.115 11.328 1 86.06 169 LYS B O 1
ATOM 3793 N N . MET B 1 170 ? 10.352 -3.049 9.406 1 86.69 170 MET B N 1
ATOM 3794 C CA . MET B 1 170 ? 9.805 -1.949 8.609 1 86.69 170 MET B CA 1
ATOM 3795 C C . MET B 1 170 ? 8.289 -1.856 8.773 1 86.69 170 MET B C 1
ATOM 3797 O O . MET B 1 170 ? 7.746 -0.762 8.914 1 86.69 170 MET B O 1
ATOM 3801 N N . VAL B 1 171 ? 7.68 -2.994 8.758 1 90 171 VAL B N 1
ATOM 3802 C CA . VAL B 1 171 ? 6.23 -3.021 8.922 1 90 171 VAL B CA 1
ATOM 3803 C C . VAL B 1 171 ? 5.859 -2.518 10.32 1 90 171 VAL B C 1
ATOM 3805 O O . VAL B 1 171 ? 4.918 -1.739 10.469 1 90 171 VAL B O 1
ATOM 3808 N N . LYS B 1 172 ? 6.586 -2.912 11.266 1 89.94 172 LYS B N 1
ATOM 3809 C CA . LYS B 1 172 ? 6.312 -2.547 12.648 1 89.94 172 LYS B CA 1
ATOM 3810 C C . LYS B 1 172 ? 6.418 -1.038 12.852 1 89.94 172 LYS B C 1
ATOM 3812 O O . LYS B 1 172 ? 5.531 -0.422 13.445 1 89.94 172 LYS B O 1
ATOM 3817 N N . VAL B 1 173 ? 7.355 -0.445 12.328 1 88.25 173 VAL B N 1
ATOM 3818 C CA . VAL B 1 173 ? 7.625 0.969 12.562 1 88.25 173 VAL B CA 1
ATOM 3819 C C . VAL B 1 173 ? 6.812 1.819 11.586 1 88.25 173 VAL B C 1
ATOM 3821 O O . VAL B 1 173 ? 6.078 2.719 12 1 88.25 173 VAL B O 1
ATOM 3824 N N . ASN B 1 174 ? 6.914 1.472 10.281 1 88.19 174 ASN B N 1
ATOM 3825 C CA . ASN B 1 174 ? 6.375 2.33 9.227 1 88.19 174 ASN B CA 1
ATOM 3826 C C . ASN B 1 174 ? 4.863 2.184 9.109 1 88.19 174 ASN B C 1
ATOM 3828 O O . ASN B 1 174 ? 4.191 3.068 8.578 1 88.19 174 ASN B O 1
ATOM 3832 N N . ILE B 1 175 ? 4.379 1.076 9.531 1 92 175 ILE B N 1
ATOM 3833 C CA . ILE B 1 175 ? 2.943 0.865 9.375 1 92 175 ILE B CA 1
ATOM 3834 C C . ILE B 1 175 ? 2.277 0.839 10.75 1 92 175 ILE B C 1
ATOM 3836 O O . ILE B 1 175 ? 1.591 1.791 11.133 1 92 175 ILE B O 1
ATOM 3840 N N . SER B 1 176 ? 2.65 -0.13 11.57 1 92.12 176 SER B N 1
ATOM 3841 C CA . SER B 1 176 ? 1.979 -0.292 12.852 1 92.12 176 SER B CA 1
ATOM 3842 C C . SER B 1 176 ? 2.184 0.93 13.742 1 92.12 176 SER B C 1
ATOM 3844 O O . SER B 1 176 ? 1.241 1.409 14.375 1 92.12 176 SER B O 1
ATOM 3846 N N . GLY B 1 177 ? 3.359 1.382 13.805 1 92.31 177 GLY B N 1
ATOM 3847 C CA . GLY B 1 177 ? 3.656 2.551 14.617 1 92.31 177 GLY B CA 1
ATOM 3848 C C . GLY B 1 177 ? 2.93 3.801 14.156 1 92.31 177 GLY B C 1
ATOM 3849 O O . GLY B 1 177 ? 2.355 4.527 14.969 1 92.31 177 GLY B O 1
ATOM 3850 N N . ILE B 1 178 ? 2.908 4.031 12.883 1 91.56 178 ILE B N 1
ATOM 3851 C CA . ILE B 1 178 ? 2.303 5.23 12.312 1 91.56 178 ILE B CA 1
ATOM 3852 C C . ILE B 1 178 ? 0.786 5.164 12.469 1 91.56 178 ILE B C 1
ATOM 3854 O O . ILE B 1 178 ? 0.144 6.168 12.781 1 91.56 178 ILE B O 1
ATOM 3858 N N . ILE B 1 179 ? 0.225 4.008 12.258 1 92.62 179 ILE B N 1
ATOM 3859 C CA . ILE B 1 179 ? -1.215 3.834 12.414 1 92.62 179 ILE B CA 1
ATOM 3860 C C . ILE B 1 179 ? -1.612 4.098 13.859 1 92.62 179 ILE B C 1
ATOM 3862 O O . ILE B 1 179 ? -2.615 4.766 14.125 1 92.62 179 ILE B O 1
ATOM 3866 N N . ALA B 1 180 ? -0.844 3.549 14.781 1 94.19 180 ALA B N 1
ATOM 3867 C CA . ALA B 1 180 ? -1.139 3.75 16.188 1 94.19 180 ALA B CA 1
ATOM 3868 C C . ALA B 1 180 ? -1.087 5.23 16.562 1 94.19 180 ALA B C 1
ATOM 3870 O O . ALA B 1 180 ? -1.969 5.734 17.266 1 94.19 180 ALA B O 1
ATOM 3871 N N . LEU B 1 181 ? -0.106 5.863 16.047 1 94.25 181 LEU B N 1
ATOM 3872 C CA . LEU B 1 181 ? 0.086 7.289 16.281 1 94.25 181 LEU B CA 1
ATOM 3873 C C . LEU B 1 181 ? -1.066 8.102 15.703 1 94.25 181 LEU B C 1
ATOM 3875 O O . LEU B 1 181 ? -1.692 8.898 16.406 1 94.25 181 LEU B O 1
ATOM 3879 N N . THR B 1 182 ? -1.376 7.852 14.477 1 94.31 182 THR B N 1
ATOM 3880 C CA . THR B 1 182 ? -2.338 8.641 13.719 1 94.31 182 THR B CA 1
ATOM 3881 C C . THR B 1 182 ? -3.758 8.391 14.211 1 94.31 182 THR B C 1
ATOM 3883 O O . THR B 1 182 ? -4.527 9.328 14.414 1 94.31 182 THR B O 1
ATOM 3886 N N . MET B 1 183 ? -4.074 7.184 14.43 1 93.12 183 MET B N 1
ATOM 3887 C CA . MET B 1 183 ? -5.426 6.852 14.867 1 93.12 183 MET B CA 1
ATOM 3888 C C . MET B 1 183 ? -5.68 7.359 16.281 1 93.12 183 MET B C 1
ATOM 3890 O O . MET B 1 183 ? -6.793 7.777 16.609 1 93.12 183 MET B O 1
ATOM 3894 N N . SER B 1 184 ? -4.703 7.25 17.125 1 94.5 184 SER B N 1
ATOM 3895 C CA . SER B 1 184 ? -4.852 7.785 18.484 1 94.5 184 SER B CA 1
ATOM 3896 C C . SER B 1 184 ? -5.105 9.289 18.453 1 94.5 184 SER B C 1
ATOM 3898 O O . SER B 1 184 ? -5.996 9.781 19.156 1 94.5 184 SER B O 1
ATOM 3900 N N . MET B 1 185 ? -4.352 9.961 17.641 1 95.19 185 MET B N 1
ATOM 3901 C CA . MET B 1 185 ? -4.535 11.406 17.516 1 95.19 185 MET B CA 1
ATOM 3902 C C . MET B 1 185 ? -5.891 11.734 16.891 1 95.19 185 MET B C 1
ATOM 3904 O O . MET B 1 185 ? -6.578 12.656 17.344 1 95.19 185 MET B O 1
ATOM 3908 N N . TYR B 1 186 ? -6.254 10.984 15.875 1 93.88 186 TYR B N 1
ATOM 3909 C CA . TYR B 1 186 ? -7.539 11.172 15.211 1 93.88 186 TYR B CA 1
ATOM 3910 C C . TYR B 1 186 ? -8.688 11.062 16.203 1 93.88 186 TYR B C 1
ATOM 3912 O O . TYR B 1 186 ? -9.609 11.883 16.188 1 93.88 186 TYR B O 1
ATOM 3920 N N . ASP B 1 187 ? -8.602 10.07 17.047 1 93 187 ASP B N 1
ATOM 3921 C CA . ASP B 1 187 ? -9.664 9.852 18.031 1 93 187 ASP B CA 1
ATOM 3922 C C . ASP B 1 187 ? -9.789 11.039 18.984 1 93 187 ASP B C 1
ATOM 3924 O O . ASP B 1 187 ? -10.898 11.469 19.297 1 93 187 ASP B O 1
ATOM 3928 N N . LEU B 1 188 ? -8.719 11.57 19.406 1 94.31 188 LEU B N 1
ATOM 3929 C CA . LEU B 1 188 ? -8.719 12.734 20.281 1 94.31 188 LEU B CA 1
ATOM 3930 C C . LEU B 1 188 ? -9.273 13.961 19.562 1 94.31 188 LEU B C 1
ATOM 3932 O O . LEU B 1 188 ? -10.078 14.703 20.125 1 94.31 188 LEU B O 1
ATOM 3936 N N . MET B 1 189 ? -8.898 14.133 18.344 1 93.75 189 MET B N 1
ATOM 3937 C CA . MET B 1 189 ? -9.297 15.297 17.547 1 93.75 189 MET B CA 1
ATOM 3938 C C . MET B 1 189 ? -10.773 15.203 17.172 1 93.75 189 MET B C 1
ATOM 3940 O O . MET B 1 189 ? -11.461 16.219 17.078 1 93.75 189 MET B O 1
ATOM 3944 N N . ARG B 1 190 ? -11.141 13.992 16.891 1 91.88 190 ARG B N 1
ATOM 3945 C CA . ARG B 1 190 ? -12.539 13.766 16.531 1 91.88 190 ARG B CA 1
ATOM 3946 C C . ARG B 1 190 ? -13.477 14.234 17.641 1 91.88 190 ARG B C 1
ATOM 3948 O O . ARG B 1 190 ? -14.508 14.852 17.375 1 91.88 190 ARG B O 1
ATOM 3955 N N . LYS B 1 191 ? -13.117 13.961 18.844 1 90.69 191 LYS B N 1
ATOM 3956 C CA . LYS B 1 191 ? -13.914 14.359 20 1 90.69 191 LYS B CA 1
ATOM 3957 C C . LYS B 1 191 ? -14.008 15.883 20.094 1 90.69 191 LYS B C 1
ATOM 3959 O O . LYS B 1 191 ? -15.047 16.422 20.484 1 90.69 191 LYS B O 1
ATOM 3964 N N . ARG B 1 192 ? -13.031 16.578 19.703 1 90.81 192 ARG B N 1
ATOM 3965 C CA . ARG B 1 192 ? -13.008 18.031 19.797 1 90.81 192 ARG B CA 1
ATOM 3966 C C . ARG B 1 192 ? -13.398 18.672 18.469 1 90.81 192 ARG B C 1
ATOM 3968 O O . ARG B 1 192 ? -13.492 19.906 18.375 1 90.81 192 ARG B O 1
ATOM 3975 N N . LYS B 1 193 ? -13.508 17.922 17.359 1 90.12 193 LYS B N 1
ATOM 3976 C CA . LYS B 1 193 ? -13.93 18.344 16.031 1 90.12 193 LYS B CA 1
ATOM 3977 C C . LYS B 1 193 ? -12.961 19.359 15.438 1 90.12 193 LYS B C 1
ATOM 3979 O O . LYS B 1 193 ? -13.375 20.359 14.852 1 90.12 193 LYS B O 1
ATOM 3984 N N . PHE B 1 194 ? -11.719 19.125 15.766 1 90.19 194 PHE B N 1
ATOM 3985 C CA . PHE B 1 194 ? -10.664 19.953 15.18 1 90.19 194 PHE B CA 1
ATOM 3986 C C . PHE B 1 194 ? -9.32 19.234 15.227 1 90.19 194 PHE B C 1
ATOM 3988 O O . PHE B 1 194 ? -9 18.578 16.219 1 90.19 194 PHE B O 1
ATOM 3995 N N . GLY B 1 195 ? -8.57 19.375 14.164 1 93.38 195 GLY B N 1
ATOM 3996 C CA . GLY B 1 195 ? -7.23 18.828 14.141 1 93.38 195 GLY B CA 1
ATOM 3997 C C . GLY B 1 195 ? -6.625 18.781 12.75 1 93.38 195 GLY B C 1
ATOM 3998 O O . GLY B 1 195 ? -7.348 18.812 11.758 1 93.38 195 GLY B O 1
ATOM 3999 N N . LYS B 1 196 ? -5.344 18.844 12.734 1 95.12 196 LYS B N 1
ATOM 4000 C CA . LYS B 1 196 ? -4.566 18.734 11.508 1 95.12 196 LYS B CA 1
ATOM 4001 C C . LYS B 1 196 ? -3.518 17.625 11.617 1 95.12 196 LYS B C 1
ATOM 4003 O O . LYS B 1 196 ? -2.713 17.625 12.555 1 95.12 196 LYS B O 1
ATOM 4008 N N . ILE B 1 197 ? -3.609 16.719 10.75 1 96.12 197 ILE B N 1
ATOM 4009 C CA . ILE B 1 197 ? -2.688 15.594 10.758 1 96.12 197 ILE B CA 1
ATOM 4010 C C . ILE B 1 197 ? -1.877 15.578 9.461 1 96.12 197 ILE B C 1
ATOM 4012 O O . ILE B 1 197 ? -2.438 15.711 8.375 1 96.12 197 ILE B O 1
ATOM 4016 N N . CYS B 1 198 ? -0.64 15.562 9.586 1 96 198 CYS B N 1
ATOM 4017 C CA . CYS B 1 198 ? 0.269 15.398 8.453 1 96 198 CYS B CA 1
ATOM 4018 C C . CYS B 1 198 ? 1.004 14.07 8.523 1 96 198 CYS B C 1
ATOM 4020 O O . CYS B 1 198 ? 1.678 13.781 9.516 1 96 198 CYS B O 1
ATOM 4022 N N . ILE B 1 199 ? 0.821 13.273 7.516 1 92.94 199 ILE B N 1
ATOM 4023 C CA . ILE B 1 199 ? 1.455 11.961 7.449 1 92.94 199 ILE B CA 1
ATOM 4024 C C . ILE B 1 199 ? 2.428 11.914 6.273 1 92.94 199 ILE B C 1
ATOM 4026 O O . ILE B 1 199 ? 2.127 12.422 5.191 1 92.94 199 ILE B O 1
ATOM 4030 N N . VAL B 1 200 ? 3.572 11.281 6.461 1 86.62 200 VAL B N 1
ATOM 4031 C CA . VAL B 1 200 ? 4.598 11.266 5.426 1 86.62 200 VAL B CA 1
ATOM 4032 C C . VAL B 1 200 ? 4.609 9.906 4.734 1 86.62 200 VAL B C 1
ATOM 4034 O O . VAL B 1 200 ? 4.977 8.898 5.344 1 86.62 200 VAL B O 1
ATOM 4037 N N . GLY B 1 201 ? 4.199 9.93 3.561 1 76.19 201 GLY B N 1
ATOM 4038 C CA . GLY B 1 201 ? 4.367 8.805 2.656 1 76.19 201 GLY B CA 1
ATOM 4039 C C . GLY B 1 201 ? 5.609 8.922 1.791 1 76.19 201 GLY B C 1
ATOM 4040 O O . GLY B 1 201 ? 6.703 9.18 2.295 1 76.19 201 GLY B O 1
ATOM 4041 N N . SER B 1 202 ? 5.504 8.586 0.529 1 69.88 202 SER B N 1
ATOM 4042 C CA . SER B 1 202 ? 6.621 8.68 -0.405 1 69.88 202 SER B CA 1
ATOM 4043 C C . SER B 1 202 ? 6.152 8.5 -1.846 1 69.88 202 SER B C 1
ATOM 4045 O O . SER B 1 202 ? 5.156 7.824 -2.1 1 69.88 202 SER B O 1
ATOM 4047 N N . VAL B 1 203 ? 6.895 9.164 -2.645 1 62.69 203 VAL B N 1
ATOM 4048 C CA . VAL B 1 203 ? 6.645 8.922 -4.062 1 62.69 203 VAL B CA 1
ATOM 4049 C C . VAL B 1 203 ? 7.004 7.48 -4.41 1 62.69 203 VAL B C 1
ATOM 4051 O O . VAL B 1 203 ? 6.469 6.914 -5.367 1 62.69 203 VAL B O 1
ATOM 4054 N N . ALA B 1 204 ? 7.84 6.926 -3.629 1 54.41 204 ALA B N 1
ATOM 4055 C CA . ALA B 1 204 ? 8.25 5.539 -3.834 1 54.41 204 ALA B CA 1
ATOM 4056 C C . ALA B 1 204 ? 7.078 4.586 -3.619 1 54.41 204 ALA B C 1
ATOM 4058 O O . ALA B 1 204 ? 7.109 3.439 -4.078 1 54.41 204 ALA B O 1
ATOM 4059 N N . GLY B 1 205 ? 6.082 5.031 -3.004 1 62.53 205 GLY B N 1
ATOM 4060 C CA . GLY B 1 205 ? 4.875 4.242 -2.812 1 62.53 205 GLY B CA 1
ATOM 4061 C C . GLY B 1 205 ? 3.984 4.207 -4.039 1 62.53 205 GLY B C 1
ATOM 4062 O O . GLY B 1 205 ? 3.07 3.383 -4.129 1 62.53 205 GLY B O 1
ATOM 4063 N N . ILE B 1 206 ? 4.312 5.109 -4.965 1 59.28 206 ILE B N 1
ATOM 4064 C CA . ILE B 1 206 ? 3.562 5.16 -6.215 1 59.28 206 ILE B CA 1
ATOM 4065 C C . ILE B 1 206 ? 4.234 4.266 -7.254 1 59.28 206 ILE B C 1
ATOM 4067 O O . ILE B 1 206 ? 3.602 3.367 -7.812 1 59.28 206 ILE B O 1
ATOM 4071 N N . TYR B 1 207 ? 5.512 4.508 -7.395 1 58.34 207 TYR B N 1
ATOM 4072 C CA . TYR B 1 207 ? 6.336 3.729 -8.312 1 58.34 207 TYR B CA 1
ATOM 4073 C C . TYR B 1 207 ? 7.785 3.693 -7.84 1 58.34 207 TYR B C 1
ATOM 4075 O O . TYR B 1 207 ? 8.328 4.707 -7.395 1 58.34 207 TYR B O 1
ATOM 4083 N N . GLY B 1 208 ? 8.391 2.477 -7.695 1 55.31 208 GLY B N 1
ATOM 4084 C CA . GLY B 1 208 ? 9.797 2.377 -7.34 1 55.31 208 GLY B CA 1
ATOM 4085 C C . GLY B 1 208 ? 10.461 1.117 -7.871 1 55.31 208 GLY B C 1
ATOM 4086 O O . GLY B 1 208 ? 9.773 0.207 -8.352 1 55.31 208 GLY B O 1
ATOM 4087 N N . PRO B 1 209 ? 11.797 1.283 -7.863 1 55.28 209 PRO B N 1
ATOM 4088 C CA . PRO B 1 209 ? 12.523 0.072 -8.25 1 55.28 209 PRO B CA 1
ATOM 4089 C C . PRO B 1 209 ? 12.203 -1.119 -7.348 1 55.28 209 PRO B C 1
ATOM 4091 O O . PRO B 1 209 ? 11.898 -0.94 -6.164 1 55.28 209 PRO B O 1
ATOM 4094 N N . ALA B 1 210 ? 12.234 -2.225 -7.949 1 65.06 210 ALA B N 1
ATOM 4095 C CA . ALA B 1 210 ? 11.852 -3.457 -7.266 1 65.06 210 ALA B CA 1
ATOM 4096 C C . ALA B 1 210 ? 12.742 -3.703 -6.047 1 65.06 210 ALA B C 1
ATOM 4098 O O . ALA B 1 210 ? 12.32 -4.355 -5.086 1 65.06 210 ALA B O 1
ATOM 4099 N N . ASN B 1 211 ? 13.867 -3.148 -6.102 1 65.88 211 ASN B N 1
ATOM 4100 C CA . ASN B 1 211 ? 14.797 -3.395 -5.004 1 65.88 211 ASN B CA 1
ATOM 4101 C C . ASN B 1 211 ? 14.375 -2.654 -3.738 1 65.88 211 ASN B C 1
ATOM 4103 O O . ASN B 1 211 ? 14.906 -2.91 -2.658 1 65.88 211 ASN B O 1
ATOM 4107 N N . MET B 1 212 ? 13.438 -1.83 -3.887 1 68.31 212 MET B N 1
ATOM 4108 C CA . MET B 1 212 ? 12.875 -1.125 -2.736 1 68.31 212 MET B CA 1
ATOM 4109 C C . MET B 1 212 ? 11.562 -1.761 -2.293 1 68.31 212 MET B C 1
ATOM 4111 O O . MET B 1 212 ? 10.664 -1.066 -1.819 1 68.31 212 MET B O 1
ATOM 4115 N N . ILE B 1 213 ? 11.562 -2.98 -2.338 1 77.5 213 ILE B N 1
ATOM 4116 C CA . ILE B 1 213 ? 10.32 -3.73 -2.166 1 77.5 213 ILE B CA 1
ATOM 4117 C C . ILE B 1 213 ? 9.719 -3.43 -0.794 1 77.5 213 ILE B C 1
ATOM 4119 O O . ILE B 1 213 ? 8.531 -3.125 -0.683 1 77.5 213 ILE B O 1
ATOM 4123 N N . GLY B 1 214 ? 10.5 -3.438 0.23 1 80.25 214 GLY B N 1
ATOM 41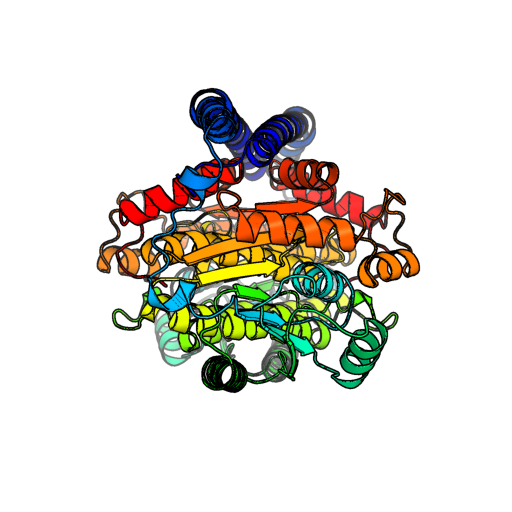24 C CA . GLY B 1 214 ? 9.977 -3.199 1.565 1 80.25 214 GLY B CA 1
ATOM 4125 C C . GLY B 1 214 ? 9.508 -1.772 1.776 1 80.25 214 GLY B C 1
ATOM 4126 O O . GLY B 1 214 ? 8.367 -1.544 2.189 1 80.25 214 GLY B O 1
ATOM 4127 N N . TYR B 1 215 ? 10.32 -0.854 1.442 1 79.38 215 TYR B N 1
ATOM 4128 C CA . TYR B 1 215 ? 10.016 0.557 1.652 1 79.38 215 TYR B CA 1
ATOM 4129 C C . TYR B 1 215 ? 8.844 1 0.78 1 79.38 215 TYR B C 1
ATOM 4131 O O . TYR B 1 215 ? 7.91 1.637 1.265 1 79.38 215 TYR B O 1
ATOM 4139 N N . ALA B 1 216 ? 8.883 0.602 -0.441 1 81.62 216 ALA B N 1
ATOM 4140 C CA . ALA B 1 216 ? 7.832 0.992 -1.381 1 81.62 216 ALA B CA 1
ATOM 4141 C C . ALA B 1 216 ? 6.477 0.433 -0.955 1 81.62 216 ALA B C 1
ATOM 4143 O O . ALA B 1 216 ? 5.453 1.111 -1.075 1 81.62 216 ALA B O 1
ATOM 4144 N N . SER B 1 217 ? 6.496 -0.726 -0.462 1 87.88 217 SER B N 1
ATOM 4145 C CA . SER B 1 217 ? 5.25 -1.35 -0.031 1 87.88 217 SER B CA 1
ATOM 4146 C C . SER B 1 217 ? 4.668 -0.64 1.188 1 87.88 217 SER B C 1
ATOM 4148 O O . SER B 1 217 ? 3.465 -0.384 1.249 1 87.88 217 SER B O 1
ATOM 4150 N N . THR B 1 218 ? 5.496 -0.317 2.129 1 86.81 218 THR B N 1
ATOM 4151 C CA . THR B 1 218 ? 5.031 0.377 3.324 1 86.81 218 THR B CA 1
ATOM 4152 C C . THR B 1 218 ? 4.48 1.755 2.969 1 86.81 218 THR B C 1
ATOM 4154 O O . THR B 1 218 ? 3.467 2.186 3.521 1 86.81 218 THR B O 1
ATOM 4157 N N . LYS B 1 219 ? 5.145 2.357 2.1 1 82.62 219 LYS B N 1
ATOM 4158 C CA . LYS B 1 219 ? 4.719 3.707 1.741 1 82.62 219 LYS B CA 1
ATOM 4159 C C . LYS B 1 219 ? 3.441 3.678 0.909 1 82.62 219 LYS B C 1
ATOM 4161 O O . LYS B 1 219 ? 2.609 4.582 1.007 1 82.62 219 LYS B O 1
ATOM 4166 N N . SER B 1 220 ? 3.311 2.645 0.117 1 85.81 220 SER B N 1
ATOM 4167 C CA . SER B 1 220 ? 2.035 2.479 -0.574 1 85.81 220 SER B CA 1
ATOM 4168 C C . SER B 1 220 ? 0.883 2.346 0.417 1 85.81 220 SER B C 1
ATOM 4170 O O . SER B 1 220 ? -0.194 2.904 0.202 1 85.81 220 SER B O 1
ATOM 4172 N N . PHE B 1 221 ? 1.138 1.628 1.464 1 89.25 221 PHE B N 1
ATOM 4173 C CA . PHE B 1 221 ? 0.16 1.507 2.539 1 89.25 221 PHE B CA 1
ATOM 4174 C C . PHE B 1 221 ? -0.184 2.875 3.113 1 89.25 221 PHE B C 1
ATOM 4176 O O . PHE B 1 221 ? -1.358 3.232 3.221 1 89.25 221 PHE B O 1
ATOM 4183 N N . ILE B 1 222 ? 0.784 3.646 3.352 1 89 222 ILE B N 1
ATOM 4184 C CA . ILE B 1 222 ? 0.612 4.93 4.023 1 89 222 ILE B CA 1
ATOM 4185 C C . ILE B 1 222 ? -0.12 5.902 3.102 1 89 222 ILE B C 1
ATOM 4187 O O . ILE B 1 222 ? -0.989 6.652 3.547 1 89 222 ILE B O 1
ATOM 4191 N N . ASN B 1 223 ? 0.264 5.902 1.87 1 87.69 223 ASN B N 1
ATOM 4192 C CA . ASN B 1 223 ? -0.416 6.766 0.913 1 87.69 223 ASN B CA 1
ATOM 4193 C C . ASN B 1 223 ? -1.913 6.477 0.86 1 87.69 223 ASN B C 1
ATOM 4195 O O . ASN B 1 223 ? -2.73 7.398 0.893 1 87.69 223 ASN B O 1
ATOM 4199 N N . THR B 1 224 ? -2.248 5.199 0.787 1 87.25 224 THR B N 1
ATOM 4200 C CA . THR B 1 224 ? -3.648 4.793 0.713 1 87.25 224 THR B CA 1
ATOM 4201 C C . THR B 1 224 ? -4.371 5.109 2.02 1 87.25 224 THR B C 1
ATOM 4203 O O . THR B 1 224 ? -5.484 5.637 2.006 1 87.25 224 THR B O 1
ATOM 4206 N N . PHE B 1 225 ? -3.721 4.836 3.117 1 89.44 225 PHE B N 1
ATOM 4207 C CA . PHE B 1 225 ? -4.27 5.105 4.441 1 89.44 225 PHE B CA 1
ATOM 4208 C C . PHE B 1 225 ? -4.523 6.598 4.629 1 89.44 225 PHE B C 1
ATOM 4210 O O . PHE B 1 225 ? -5.613 7 5.039 1 89.44 225 PHE B O 1
ATOM 4217 N N . GLY B 1 226 ? -3.572 7.395 4.301 1 89.69 226 GLY B N 1
ATOM 4218 C CA . GLY B 1 226 ? -3.691 8.836 4.434 1 89.69 226 GLY B CA 1
ATOM 4219 C C . GLY B 1 226 ? -4.824 9.422 3.611 1 89.69 226 GLY B C 1
ATOM 4220 O O . GLY B 1 226 ? -5.582 10.266 4.098 1 89.69 226 GLY B O 1
ATOM 4221 N N . THR B 1 227 ? -4.918 8.961 2.422 1 87.06 227 THR B N 1
ATOM 4222 C CA . THR B 1 227 ? -5.961 9.438 1.525 1 87.06 227 THR B CA 1
ATOM 4223 C C . THR B 1 227 ? -7.344 9.086 2.068 1 87.06 227 THR B C 1
ATOM 4225 O O . THR B 1 227 ? -8.242 9.93 2.086 1 87.06 227 THR B O 1
ATOM 4228 N N . SER B 1 228 ? -7.492 7.879 2.5 1 86.38 228 SER B N 1
ATOM 4229 C CA . SER B 1 228 ? -8.781 7.441 3.037 1 86.38 228 SER B CA 1
ATOM 4230 C C . SER B 1 228 ? -9.109 8.172 4.332 1 86.38 228 SER B C 1
ATOM 4232 O O . SER B 1 228 ? -10.258 8.562 4.555 1 86.38 228 SER B O 1
ATOM 4234 N N . LEU B 1 229 ? -8.125 8.336 5.141 1 88.88 229 LEU B N 1
ATOM 4235 C CA . LEU B 1 229 ? -8.336 9.023 6.41 1 88.88 229 LEU B CA 1
ATOM 4236 C C . LEU B 1 229 ? -8.789 10.461 6.184 1 88.88 229 LEU B C 1
ATOM 4238 O O . LEU B 1 229 ? -9.617 10.984 6.938 1 88.88 229 LEU B O 1
ATOM 4242 N N . ARG B 1 230 ? -8.211 11.078 5.23 1 89.5 230 ARG B N 1
ATOM 4243 C CA . ARG B 1 230 ? -8.57 12.461 4.902 1 89.5 230 ARG B CA 1
ATOM 4244 C C . ARG B 1 230 ? -10.07 12.594 4.656 1 89.5 230 ARG B C 1
ATOM 4246 O O . ARG B 1 230 ? -10.711 13.5 5.188 1 89.5 230 ARG B O 1
ATOM 4253 N N . THR B 1 231 ? -10.586 11.672 3.908 1 85.31 231 THR B N 1
ATOM 4254 C CA . THR B 1 231 ? -12.008 11.688 3.588 1 85.31 231 THR B CA 1
ATOM 4255 C C . THR B 1 231 ? -12.844 11.461 4.844 1 85.31 231 THR B C 1
ATOM 4257 O O . THR B 1 231 ? -13.805 12.188 5.098 1 85.31 231 THR B O 1
ATOM 4260 N N . LEU B 1 232 ? -12.469 10.523 5.633 1 83.81 232 LEU B N 1
ATOM 4261 C CA . LEU B 1 232 ? -13.219 10.188 6.84 1 83.81 232 LEU B CA 1
ATOM 4262 C C . LEU B 1 232 ? -13.133 11.32 7.863 1 83.81 232 LEU B C 1
ATOM 4264 O O . LEU B 1 232 ? -14.117 11.641 8.523 1 83.81 232 LEU B O 1
ATOM 4268 N N . ALA B 1 233 ? -12 11.898 7.941 1 88.06 233 ALA B N 1
ATOM 4269 C CA . ALA B 1 233 ? -11.734 12.938 8.938 1 88.06 233 ALA B CA 1
ATOM 4270 C C . ALA B 1 233 ? -12.469 14.234 8.594 1 88.06 233 ALA B C 1
ATOM 4272 O O . ALA B 1 233 ? -12.766 15.031 9.477 1 88.06 233 ALA B O 1
ATOM 4273 N N . SER B 1 234 ? -12.688 14.406 7.316 1 84.81 234 SER B N 1
ATOM 4274 C CA . SER B 1 234 ? -13.32 15.648 6.875 1 84.81 234 SER B CA 1
ATOM 4275 C C . SER B 1 234 ? -14.711 15.797 7.48 1 84.81 234 SER B C 1
ATOM 4277 O O . SER B 1 234 ? -15.18 16.922 7.703 1 84.81 234 SER B O 1
ATOM 4279 N N . ALA B 1 235 ? -15.328 14.688 7.812 1 81.94 235 ALA B N 1
ATOM 4280 C CA . ALA B 1 235 ? -16.656 14.711 8.422 1 81.94 235 ALA B CA 1
ATOM 4281 C C . ALA B 1 235 ? -16.609 15.281 9.836 1 81.94 235 ALA B C 1
ATOM 4283 O O . ALA B 1 235 ? -17.625 15.711 10.383 1 81.94 235 ALA B O 1
ATOM 4284 N N . ASN B 1 236 ? -15.461 15.281 10.438 1 87.25 236 ASN B N 1
ATOM 4285 C CA . ASN B 1 236 ? -15.281 15.758 11.805 1 87.25 236 ASN B CA 1
ATOM 4286 C C . ASN B 1 236 ? -14.414 17.016 11.852 1 87.25 236 ASN B C 1
ATOM 4288 O O . ASN B 1 236 ? -13.789 17.297 12.875 1 87.25 236 ASN B O 1
ATOM 4292 N N . ASN B 1 237 ? -14.227 17.672 10.719 1 88.94 237 ASN B N 1
ATOM 4293 C CA . ASN B 1 237 ? -13.477 18.922 10.617 1 88.94 237 ASN B CA 1
ATOM 4294 C C . ASN B 1 237 ? -12 18.719 10.93 1 88.94 237 ASN B C 1
ATOM 4296 O O . ASN B 1 237 ? -11.375 19.531 11.609 1 88.94 237 ASN B O 1
ATOM 4300 N N . ILE B 1 238 ? -11.531 17.562 10.656 1 91.69 238 ILE B N 1
ATOM 4301 C CA . ILE B 1 238 ? -10.109 17.25 10.766 1 91.69 238 ILE B CA 1
ATOM 4302 C C . ILE B 1 238 ? -9.484 17.188 9.367 1 91.69 238 ILE B C 1
ATOM 4304 O O . ILE B 1 238 ? -10.039 16.578 8.461 1 91.69 238 ILE B O 1
ATOM 4308 N N . GLU B 1 239 ? -8.398 17.906 9.203 1 93.06 239 GLU B N 1
ATOM 4309 C CA . GLU B 1 239 ? -7.691 17.906 7.922 1 93.06 239 GLU B CA 1
ATOM 4310 C C . GLU B 1 239 ? -6.5 16.953 7.941 1 93.06 239 GLU B C 1
ATOM 4312 O O . GLU B 1 239 ? -5.766 16.891 8.93 1 93.06 239 GLU B O 1
ATOM 4317 N N . VAL B 1 240 ? -6.375 16.188 6.895 1 93.88 240 VAL B N 1
ATOM 4318 C CA . VAL B 1 240 ? -5.258 15.258 6.754 1 93.88 240 VAL B CA 1
ATOM 4319 C C . VAL B 1 240 ? -4.469 15.586 5.488 1 93.88 240 VAL B C 1
ATOM 4321 O O . VAL B 1 240 ? -5.031 15.625 4.395 1 93.88 240 VAL B O 1
ATOM 4324 N N . VAL B 1 241 ? -3.209 15.891 5.664 1 94.25 241 VAL B N 1
ATOM 4325 C CA . VAL B 1 241 ? -2.301 16.141 4.555 1 94.25 241 VAL B CA 1
ATOM 4326 C C . VAL B 1 241 ? -1.322 14.984 4.402 1 94.25 241 VAL B C 1
ATOM 4328 O O . VAL B 1 241 ? -0.712 14.547 5.383 1 94.25 241 VAL B O 1
ATOM 4331 N N . THR B 1 242 ? -1.284 14.438 3.223 1 91.94 242 THR B N 1
ATOM 4332 C CA . THR B 1 242 ? -0.311 13.391 2.92 1 91.94 242 THR B CA 1
ATOM 4333 C C . THR B 1 242 ? 0.887 13.969 2.172 1 91.94 242 THR B C 1
ATOM 4335 O O . THR B 1 242 ? 0.722 14.656 1.158 1 91.94 242 THR B O 1
ATOM 4338 N N . VAL B 1 243 ? 2.053 13.711 2.699 1 90.31 243 VAL B N 1
ATOM 4339 C CA . VAL B 1 243 ? 3.277 14.211 2.08 1 90.31 243 VAL B CA 1
ATOM 4340 C C . VAL B 1 243 ? 3.957 13.086 1.302 1 90.31 243 VAL B C 1
ATOM 4342 O O . VAL B 1 243 ? 4.105 11.969 1.811 1 90.31 243 VAL B O 1
ATOM 4345 N N . GLU B 1 244 ? 4.316 13.359 0.127 1 84.06 244 GLU B N 1
ATOM 4346 C CA . GLU B 1 244 ? 5.02 12.406 -0.723 1 84.06 244 GLU B CA 1
ATOM 4347 C C . GLU B 1 244 ? 6.367 12.961 -1.179 1 84.06 244 GLU B C 1
ATOM 4349 O O . GLU B 1 244 ? 6.484 13.484 -2.287 1 84.06 244 GLU B O 1
ATOM 4354 N N . PRO B 1 245 ? 7.32 12.711 -0.348 1 75.75 245 PRO B N 1
ATOM 4355 C CA . PRO B 1 245 ? 8.648 13.211 -0.707 1 75.75 245 PRO B CA 1
ATOM 4356 C C . PRO B 1 245 ? 9.266 12.453 -1.875 1 75.75 245 PRO B C 1
ATOM 4358 O O . PRO B 1 245 ? 9.094 11.234 -1.986 1 75.75 245 PRO B O 1
ATOM 4361 N N . GLY B 1 246 ? 9.828 13.195 -2.723 1 70.12 246 GLY B N 1
ATOM 4362 C CA . GLY B 1 246 ? 10.703 12.57 -3.703 1 70.12 246 GLY B CA 1
ATOM 4363 C C . GLY B 1 246 ? 12.078 12.25 -3.154 1 70.12 246 GLY B C 1
ATOM 4364 O O . GLY B 1 246 ? 12.219 11.898 -1.981 1 70.12 246 GLY B O 1
ATOM 4365 N N . PHE B 1 247 ? 13.023 12.125 -4.027 1 60.38 247 PHE B N 1
ATOM 4366 C CA . PHE B 1 247 ? 14.398 11.859 -3.607 1 60.38 247 PHE B CA 1
ATOM 4367 C C . PHE B 1 247 ? 15.016 13.086 -2.955 1 60.38 247 PHE B C 1
ATOM 4369 O O . PHE B 1 247 ? 15.406 14.031 -3.643 1 60.38 247 PHE B O 1
ATOM 4376 N N . ILE B 1 248 ? 14.68 13.219 -1.739 1 56.75 248 ILE B N 1
ATOM 4377 C CA . ILE B 1 248 ? 15.172 14.352 -0.964 1 56.75 248 ILE B CA 1
ATOM 4378 C C . ILE B 1 248 ? 16.484 13.984 -0.284 1 56.75 248 ILE B C 1
ATOM 4380 O O . ILE B 1 248 ? 16.703 12.82 0.072 1 56.75 248 ILE B O 1
ATOM 4384 N N . ASP B 1 249 ? 17.531 14.711 -0.56 1 50.25 249 ASP B N 1
ATOM 4385 C CA . ASP B 1 249 ? 18.844 14.5 0.057 1 50.25 249 ASP B CA 1
ATOM 4386 C C . ASP B 1 249 ? 18.703 14.297 1.564 1 50.25 249 ASP B C 1
ATOM 4388 O O . ASP B 1 249 ? 18.734 15.258 2.332 1 50.25 249 ASP B O 1
ATOM 4392 N N . SER B 1 250 ? 17.922 13.273 1.909 1 53.59 250 SER B N 1
ATOM 4393 C CA . SER B 1 250 ? 18.047 12.82 3.291 1 53.59 250 SER B CA 1
ATOM 4394 C C . SER B 1 250 ? 19.016 11.656 3.406 1 53.59 250 SER B C 1
ATOM 4396 O O . SER B 1 250 ? 19.562 11.188 2.4 1 53.59 250 SER B O 1
ATOM 4398 N N . ARG B 1 251 ? 19.531 11.469 4.551 1 49.5 251 ARG B N 1
ATOM 4399 C CA . ARG B 1 251 ? 20.422 10.344 4.852 1 49.5 251 ARG B CA 1
ATOM 4400 C C . ARG B 1 251 ? 20.031 9.117 4.031 1 49.5 251 ARG B C 1
ATOM 4402 O O . ARG B 1 251 ? 20.906 8.398 3.541 1 49.5 251 ARG B O 1
ATOM 4409 N N . MET B 1 252 ? 18.812 9.102 3.629 1 50.53 252 MET B N 1
ATOM 4410 C CA . MET B 1 252 ? 18.359 7.918 2.9 1 50.53 252 MET B CA 1
ATOM 4411 C C . MET B 1 252 ? 18.891 7.93 1.469 1 50.53 252 MET B C 1
ATOM 4413 O O . MET B 1 252 ? 19.406 6.918 0.983 1 50.53 252 MET B O 1
ATOM 4417 N N . THR B 1 253 ? 18.766 9.086 0.804 1 51.72 253 THR B N 1
ATOM 4418 C CA . THR B 1 253 ? 19.219 9.203 -0.576 1 51.72 253 THR B CA 1
ATOM 4419 C C . THR B 1 253 ? 20.75 9.07 -0.654 1 51.72 253 THR B C 1
ATOM 4421 O O . THR B 1 253 ? 21.266 8.445 -1.573 1 51.72 253 THR B O 1
ATOM 4424 N N . ARG B 1 254 ? 21.328 9.664 0.381 1 50.47 254 ARG B N 1
ATOM 4425 C CA . ARG B 1 254 ? 22.781 9.562 0.401 1 50.47 254 ARG B CA 1
ATOM 4426 C C . ARG B 1 254 ? 23.234 8.109 0.543 1 50.47 254 ARG B C 1
ATOM 4428 O O . ARG B 1 254 ? 24.188 7.684 -0.104 1 50.47 254 ARG B O 1
ATOM 4435 N N . MET B 1 255 ? 22.469 7.594 1.282 1 47.94 255 MET B N 1
ATOM 4436 C CA . MET B 1 255 ? 22.828 6.203 1.547 1 47.94 255 MET B CA 1
ATOM 4437 C C . MET B 1 255 ? 22.547 5.324 0.331 1 47.94 255 MET B C 1
ATOM 4439 O O . MET B 1 255 ? 23.312 4.418 0.022 1 47.94 255 MET B O 1
ATOM 4443 N N . MET B 1 256 ? 21.516 5.676 -0.32 1 51.94 256 MET B N 1
ATOM 4444 C CA . MET B 1 256 ? 21.203 4.949 -1.547 1 51.94 256 MET B CA 1
ATOM 4445 C C . MET B 1 256 ? 22.297 5.129 -2.584 1 51.94 256 MET B C 1
ATOM 4447 O O . MET B 1 256 ? 22.656 4.184 -3.287 1 51.94 256 MET B O 1
ATOM 4451 N N . ARG B 1 257 ? 22.812 6.34 -2.656 1 50.62 257 ARG B N 1
ATOM 4452 C CA . ARG B 1 257 ? 23.922 6.633 -3.557 1 50.62 257 ARG B CA 1
ATOM 4453 C C . ARG B 1 257 ? 25.156 5.848 -3.162 1 50.62 257 ARG B C 1
ATOM 4455 O O . ARG B 1 257 ? 25.906 5.371 -4.027 1 50.62 257 ARG B O 1
ATOM 4462 N N . GLY B 1 258 ? 25.297 5.871 -1.847 1 47.09 258 GLY B N 1
ATOM 4463 C CA . GLY B 1 258 ? 26.453 5.117 -1.377 1 47.09 258 GLY B CA 1
ATOM 4464 C C . GLY B 1 258 ? 26.391 3.645 -1.73 1 47.09 258 GLY B C 1
ATOM 4465 O O . GLY B 1 258 ? 27.406 2.951 -1.713 1 47.09 258 GLY B O 1
ATOM 4466 N N . GLN B 1 259 ? 25.234 3.303 -1.981 1 45.91 259 GLN B N 1
ATOM 4467 C CA . GLN B 1 259 ? 25.078 1.887 -2.303 1 45.91 259 GLN B CA 1
ATOM 4468 C C . GLN B 1 259 ? 24.969 1.673 -3.809 1 45.91 259 GLN B C 1
ATOM 4470 O O . GLN B 1 259 ? 24.438 0.657 -4.258 1 45.91 259 GLN B O 1
ATOM 4475 N N . GLY B 1 260 ? 25.375 2.654 -4.66 1 44.59 260 GLY B N 1
ATOM 4476 C CA . GLY B 1 260 ? 25.562 2.498 -6.094 1 44.59 260 GLY B CA 1
ATOM 4477 C C . GLY B 1 260 ? 24.359 2.961 -6.906 1 44.59 260 GLY B C 1
ATOM 4478 O O . GLY B 1 260 ? 24.172 2.525 -8.039 1 44.59 260 GLY B O 1
ATOM 4479 N N . SER B 1 261 ? 23.562 3.635 -6.246 1 49.03 261 SER B N 1
ATOM 4480 C CA . SER B 1 261 ? 22.438 4.156 -7.031 1 49.03 261 SER B CA 1
ATOM 4481 C C . SER B 1 261 ? 22.922 5.137 -8.094 1 49.03 261 SER B C 1
ATOM 4483 O O . SER B 1 261 ? 23.828 5.934 -7.844 1 49.03 261 SER B O 1
ATOM 4485 N N . SER B 1 262 ? 22.719 4.812 -9.43 1 43.19 262 SER B N 1
ATOM 4486 C CA . SER B 1 262 ? 23.062 5.727 -10.516 1 43.19 262 SER B CA 1
ATOM 4487 C C . SER B 1 262 ? 21.984 6.793 -10.688 1 43.19 262 SER B C 1
ATOM 4489 O O . SER B 1 262 ? 21.938 7.48 -11.711 1 43.19 262 SER B O 1
ATOM 4491 N N . ALA B 1 263 ? 21.109 6.758 -9.758 1 50.25 263 ALA B N 1
ATOM 4492 C CA . ALA B 1 263 ? 20.062 7.762 -9.945 1 50.25 263 ALA B CA 1
ATOM 4493 C C . ALA B 1 263 ? 20.672 9.156 -10.094 1 50.25 263 ALA B C 1
ATOM 4495 O O . ALA B 1 263 ? 21.594 9.516 -9.367 1 50.25 263 ALA B O 1
ATOM 4496 N N . PRO B 1 264 ? 20.359 9.812 -11.32 1 44.28 264 PRO B N 1
ATOM 4497 C CA . PRO B 1 264 ? 20.953 11.125 -11.531 1 44.28 264 PRO B CA 1
ATOM 4498 C C . PRO B 1 264 ? 20.891 12.016 -10.297 1 44.28 264 PRO B C 1
ATOM 4500 O O . PRO B 1 264 ? 19.969 11.875 -9.484 1 44.28 264 PRO B O 1
ATOM 4503 N N . ASP B 1 265 ? 22 12.547 -9.914 1 42.56 265 ASP B N 1
ATOM 4504 C CA . ASP B 1 265 ? 22.156 13.578 -8.883 1 42.56 265 ASP B CA 1
ATOM 4505 C C . ASP B 1 265 ? 21.047 14.617 -8.969 1 42.56 265 ASP B C 1
ATOM 4507 O O . ASP B 1 265 ? 21.25 15.711 -9.492 1 42.56 265 ASP B O 1
ATOM 4511 N N . SER B 1 266 ? 20.016 14.258 -9.453 1 43.38 266 SER B N 1
ATOM 4512 C CA . SER B 1 266 ? 19.141 15.43 -9.539 1 43.38 266 SER B CA 1
ATOM 4513 C C . SER B 1 266 ? 19.062 16.156 -8.203 1 43.38 266 SER B C 1
ATOM 4515 O O . SER B 1 266 ? 19.312 15.562 -7.148 1 43.38 266 SER B O 1
ATOM 4517 N N . ASN B 1 267 ? 18.922 17.453 -8.188 1 42.38 267 ASN B N 1
ATOM 4518 C CA . ASN B 1 267 ? 18.875 18.469 -7.133 1 42.38 267 ASN B CA 1
ATOM 4519 C C . ASN B 1 267 ? 18.156 17.938 -5.891 1 42.38 267 ASN B C 1
ATOM 4521 O O . ASN B 1 267 ? 16.938 17.766 -5.898 1 42.38 267 ASN B O 1
ATOM 4525 N N . PHE B 1 268 ? 18.797 17.031 -5.227 1 50.19 268 PHE B N 1
ATOM 4526 C CA . PHE B 1 268 ? 18.328 16.688 -3.889 1 50.19 268 PHE B CA 1
ATOM 4527 C C . PHE B 1 268 ? 17.609 17.875 -3.246 1 50.19 268 PHE B C 1
ATOM 4529 O O . PHE B 1 268 ? 18.172 18.969 -3.139 1 50.19 268 PHE B O 1
ATOM 4536 N N . ALA B 1 269 ? 16.406 17.812 -3.471 1 58.84 269 ALA B N 1
ATOM 4537 C CA . ALA B 1 269 ? 15.625 18.875 -2.85 1 58.84 269 ALA B CA 1
ATOM 4538 C C . ALA B 1 269 ? 15.914 18.969 -1.354 1 58.84 269 ALA B C 1
ATOM 4540 O O . ALA B 1 269 ? 16.5 18.047 -0.77 1 58.84 269 ALA B O 1
ATOM 4541 N N . ASP B 1 270 ? 15.945 20.156 -0.771 1 75.94 270 ASP B N 1
ATOM 4542 C CA . ASP B 1 270 ? 16.281 20.578 0.585 1 75.94 270 ASP B CA 1
ATOM 4543 C C . ASP B 1 270 ? 15.164 20.219 1.563 1 75.94 270 ASP B C 1
ATOM 4545 O O . ASP B 1 270 ? 13.984 20.422 1.269 1 75.94 270 ASP B O 1
ATOM 4549 N N . ALA B 1 271 ? 15.484 19.406 2.514 1 82.06 271 ALA B N 1
ATOM 4550 C CA . ALA B 1 271 ? 14.602 19.109 3.639 1 82.06 271 ALA B CA 1
ATOM 4551 C C . ALA B 1 271 ? 13.898 20.375 4.129 1 82.06 271 ALA B C 1
ATOM 4553 O O . ALA B 1 271 ? 12.742 20.312 4.555 1 82.06 271 ALA B O 1
ATOM 4554 N N . GLU B 1 272 ? 14.547 21.484 3.926 1 88.38 272 GLU B N 1
ATOM 4555 C CA . GLU B 1 272 ? 14 22.75 4.359 1 88.38 272 GLU B CA 1
ATOM 4556 C C . GLU B 1 272 ? 12.812 23.172 3.49 1 88.38 272 GLU B C 1
ATOM 4558 O O . GLU B 1 272 ? 11.781 23.609 4.004 1 88.38 272 GLU B O 1
ATOM 4563 N N . ASP B 1 273 ? 12.969 22.953 2.209 1 89.12 273 ASP B N 1
ATOM 4564 C CA . ASP B 1 273 ? 11.891 23.297 1.284 1 89.12 273 ASP B CA 1
ATOM 4565 C C . ASP B 1 273 ? 10.672 22.391 1.488 1 89.12 273 ASP B C 1
ATOM 4567 O O . ASP B 1 273 ? 9.539 22.859 1.453 1 89.12 273 ASP B O 1
ATOM 4571 N N . MET B 1 274 ? 10.93 21.172 1.716 1 89.75 274 MET B N 1
ATOM 4572 C CA . MET B 1 274 ? 9.844 20.234 1.985 1 89.75 274 MET B CA 1
ATOM 4573 C C . MET B 1 274 ? 9.086 20.625 3.246 1 89.75 274 MET B C 1
ATOM 4575 O O . MET B 1 274 ? 7.855 20.656 3.25 1 89.75 274 MET B O 1
ATOM 4579 N N . ALA B 1 275 ? 9.875 20.953 4.246 1 92.94 275 ALA B N 1
ATOM 4580 C CA . ALA B 1 275 ? 9.281 21.328 5.527 1 92.94 275 ALA B CA 1
ATOM 4581 C C . ALA B 1 275 ? 8.414 22.578 5.387 1 92.94 275 ALA B C 1
ATOM 4583 O O . ALA B 1 275 ? 7.32 22.641 5.957 1 92.94 275 ALA B O 1
ATOM 4584 N N . ALA B 1 276 ? 8.891 23.547 4.648 1 93.88 276 ALA B N 1
ATOM 4585 C CA . ALA B 1 276 ? 8.133 24.766 4.422 1 93.88 276 ALA B CA 1
ATOM 4586 C C . ALA B 1 276 ? 6.816 24.484 3.705 1 93.88 276 ALA B C 1
ATOM 4588 O O . ALA B 1 276 ? 5.773 25.031 4.059 1 93.88 276 ALA B O 1
ATOM 4589 N N . ARG B 1 277 ? 6.852 23.609 2.768 1 92.25 277 ARG B N 1
ATOM 4590 C CA . ARG B 1 277 ? 5.656 23.25 2.01 1 92.25 277 ARG B CA 1
ATOM 4591 C C . ARG B 1 277 ? 4.68 22.469 2.871 1 92.25 277 ARG B C 1
ATOM 4593 O O . ARG B 1 277 ? 3.463 22.609 2.74 1 92.25 277 ARG B O 1
ATOM 4600 N N . MET B 1 278 ? 5.262 21.609 3.688 1 93.94 278 MET B N 1
ATOM 4601 C CA . MET B 1 278 ? 4.418 20.859 4.613 1 93.94 278 MET B CA 1
ATOM 4602 C C . MET B 1 278 ? 3.639 21.812 5.527 1 93.94 278 MET B C 1
ATOM 4604 O O . MET B 1 278 ? 2.42 21.688 5.652 1 93.94 278 MET B O 1
ATOM 4608 N N . LYS B 1 279 ? 4.352 22.734 6.117 1 95.38 279 LYS B N 1
ATOM 4609 C CA . LYS B 1 279 ? 3.693 23.703 7.004 1 95.38 279 LYS B CA 1
ATOM 4610 C C . LYS B 1 279 ? 2.648 24.516 6.246 1 95.38 279 LYS B C 1
ATOM 4612 O O . LYS B 1 279 ? 1.535 24.719 6.738 1 95.38 279 LYS B O 1
ATOM 4617 N N . GLN B 1 280 ? 2.969 24.984 5.094 1 92.75 280 GLN B N 1
ATOM 4618 C CA . GLN B 1 280 ? 2.037 25.766 4.293 1 92.75 280 GLN B CA 1
ATOM 4619 C C . GLN B 1 280 ? 0.77 24.984 3.986 1 92.75 280 GLN B C 1
ATOM 4621 O O . GLN B 1 280 ? -0.34 25.5 4.109 1 92.75 280 GLN B O 1
ATOM 4626 N N . GLY B 1 281 ? 0.945 23.734 3.607 1 91.31 281 GLY B N 1
ATOM 4627 C CA . GLY B 1 281 ? -0.195 22.891 3.305 1 91.31 281 GLY B CA 1
ATOM 4628 C C . GLY B 1 281 ? -1.094 22.641 4.5 1 91.31 281 GLY B C 1
ATOM 4629 O O . GLY B 1 281 ? -2.32 22.703 4.387 1 91.31 281 GLY B O 1
ATOM 4630 N N . VAL B 1 282 ? -0.447 22.422 5.59 1 92.62 282 VAL B N 1
ATOM 4631 C CA . VAL B 1 282 ? -1.187 22.125 6.812 1 92.62 282 VAL B CA 1
ATOM 4632 C C . VAL B 1 282 ? -1.899 23.391 7.301 1 92.62 282 VAL B C 1
ATOM 4634 O O . VAL B 1 282 ? -3.068 23.344 7.691 1 92.62 282 VAL B O 1
ATOM 4637 N N . GLU B 1 283 ? -1.268 24.547 7.246 1 91.31 283 GLU B N 1
ATOM 4638 C CA . GLU B 1 283 ? -1.794 25.781 7.828 1 91.31 283 GLU B CA 1
ATOM 4639 C C . GLU B 1 283 ? -2.812 26.438 6.898 1 91.31 283 GLU B C 1
ATOM 4641 O O . GLU B 1 283 ? -3.811 26.984 7.359 1 91.31 283 GLU B O 1
ATOM 4646 N N . LYS B 1 284 ? -2.604 26.438 5.641 1 86.31 284 LYS B N 1
ATOM 4647 C CA . LYS B 1 284 ? -3.457 27.156 4.695 1 86.31 284 LYS B CA 1
ATOM 4648 C C . LYS B 1 284 ? -4.691 26.328 4.336 1 86.31 284 LYS B C 1
ATOM 4650 O O . LYS B 1 284 ? -5.738 26.891 4.008 1 86.31 284 LYS B O 1
ATOM 4655 N N . GLY B 1 285 ? -4.512 25.078 4.387 1 85.88 285 GLY B N 1
ATOM 4656 C CA . GLY B 1 285 ? -5.613 24.25 3.941 1 85.88 285 GLY B CA 1
ATOM 4657 C C . GLY B 1 285 ? -5.754 24.188 2.43 1 85.88 285 GLY B C 1
ATOM 4658 O O . GLY B 1 285 ? -5.102 24.953 1.717 1 85.88 285 GLY B O 1
ATOM 4659 N N . GLY B 1 286 ? -6.555 23.281 1.901 1 87.56 286 GLY B N 1
ATOM 4660 C CA . GLY B 1 286 ? -6.812 23.156 0.474 1 87.56 286 GLY B CA 1
ATOM 4661 C C . GLY B 1 286 ? -5.766 22.344 -0.253 1 87.56 286 GLY B C 1
ATOM 4662 O O . GLY B 1 286 ? -5.73 22.312 -1.485 1 87.56 286 GLY B O 1
ATOM 4663 N N . VAL B 1 287 ? -4.883 21.781 0.525 1 90.69 287 VAL B N 1
ATOM 4664 C CA . VAL B 1 287 ? -3.85 20.906 -0.033 1 90.69 287 VAL B CA 1
ATOM 4665 C C . VAL B 1 287 ? -3.959 19.516 0.583 1 90.69 287 VAL B C 1
ATOM 4667 O O . VAL B 1 287 ? -3.859 19.359 1.802 1 90.69 287 VAL B O 1
ATOM 4670 N N . ALA B 1 288 ? -4.219 18.578 -0.235 1 90.19 288 ALA B N 1
ATOM 4671 C CA . ALA B 1 288 ? -4.379 17.203 0.25 1 90.19 288 ALA B CA 1
ATOM 4672 C C . ALA B 1 288 ? -3.051 16.453 0.211 1 90.19 288 ALA B C 1
ATOM 4674 O O . ALA B 1 288 ? -2.756 15.656 1.103 1 90.19 288 ALA B O 1
ATOM 4675 N N . VAL B 1 289 ? -2.297 16.734 -0.851 1 90.81 289 VAL B N 1
ATOM 4676 C CA . VAL B 1 289 ? -1.036 16.031 -1.064 1 90.81 289 VAL B CA 1
ATOM 4677 C C . VAL B 1 289 ? 0.083 17.047 -1.315 1 90.81 289 VAL B C 1
ATOM 4679 O O . VAL B 1 289 ? -0.011 17.875 -2.223 1 90.81 289 VAL B O 1
ATOM 4682 N N . VAL B 1 290 ? 1.121 16.969 -0.473 1 89.94 290 VAL B N 1
ATOM 4683 C CA . VAL B 1 290 ? 2.295 17.828 -0.635 1 89.94 290 VAL B CA 1
ATOM 4684 C C . VAL B 1 290 ? 3.438 17.016 -1.25 1 89.94 290 VAL B C 1
ATOM 4686 O O . VAL B 1 290 ? 3.75 15.922 -0.785 1 89.94 290 VAL B O 1
ATOM 4689 N N . THR B 1 291 ? 3.936 17.516 -2.266 1 86.62 291 THR B N 1
ATOM 4690 C CA . THR B 1 291 ? 5.043 16.828 -2.928 1 86.62 291 THR B CA 1
ATOM 4691 C C . THR B 1 291 ? 6.203 17.797 -3.174 1 86.62 291 THR B C 1
ATOM 4693 O O . THR B 1 291 ? 5.988 18.984 -3.408 1 86.62 291 THR B O 1
ATOM 4696 N N . TRP B 1 292 ? 7.371 17.172 -3.057 1 83.5 292 TRP B N 1
ATOM 4697 C CA . TRP B 1 292 ? 8.594 17.891 -3.398 1 83.5 292 TRP B CA 1
ATOM 4698 C C . TRP B 1 292 ? 9.734 16.922 -3.686 1 83.5 292 TRP B C 1
ATOM 4700 O O . TRP B 1 292 ? 9.938 15.953 -2.949 1 83.5 292 TRP B O 1
ATOM 4710 N N . PRO B 1 293 ? 10.547 17.188 -4.805 1 81.88 293 PRO B N 1
ATOM 4711 C CA . PRO B 1 293 ? 10.375 18.188 -5.859 1 81.88 293 PRO B CA 1
ATOM 4712 C C . PRO B 1 293 ? 9.156 17.906 -6.742 1 81.88 293 PRO B C 1
ATOM 4714 O O . PRO B 1 293 ? 8.828 16.75 -6.996 1 81.88 293 PRO B O 1
ATOM 4717 N N . VAL B 1 294 ? 8.602 18.906 -7.309 1 81.12 294 VAL B N 1
ATOM 4718 C CA . VAL B 1 294 ? 7.352 18.812 -8.055 1 81.12 294 VAL B CA 1
ATOM 4719 C C . VAL B 1 294 ? 7.555 17.984 -9.305 1 81.12 294 VAL B C 1
ATOM 4721 O O . VAL B 1 294 ? 6.691 17.172 -9.672 1 81.12 294 VAL B O 1
ATOM 4724 N N . GLY B 1 295 ? 8.742 18.141 -9.969 1 81.06 295 GLY B N 1
ATOM 4725 C CA . GLY B 1 295 ? 9.016 17.375 -11.172 1 81.06 295 GLY B CA 1
ATOM 4726 C C . GLY B 1 295 ? 9.008 15.883 -10.945 1 81.06 295 GLY B C 1
ATOM 4727 O O . GLY B 1 295 ? 8.469 15.125 -11.75 1 81.06 295 GLY B O 1
ATOM 4728 N N . GLN B 1 296 ? 9.57 15.492 -9.875 1 77.44 296 GLN B N 1
ATOM 4729 C CA . GLN B 1 296 ? 9.609 14.07 -9.539 1 77.44 296 GLN B CA 1
ATOM 4730 C C . GLN B 1 296 ? 8.219 13.547 -9.211 1 77.44 296 GLN B C 1
ATOM 4732 O O . GLN B 1 296 ? 7.883 12.406 -9.547 1 77.44 296 GLN B O 1
ATOM 4737 N N . SER B 1 297 ? 7.527 14.398 -8.617 1 78.38 297 SER B N 1
ATOM 4738 C CA . SER B 1 297 ? 6.168 14 -8.273 1 78.38 297 SER B CA 1
ATOM 4739 C C . SER B 1 297 ? 5.32 13.789 -9.523 1 78.38 297 SER B C 1
ATOM 4741 O O . SER B 1 297 ? 4.562 12.82 -9.609 1 78.38 297 SER B O 1
ATOM 4743 N N . ILE B 1 298 ? 5.473 14.68 -10.422 1 83.62 298 ILE B N 1
ATOM 4744 C CA . ILE B 1 298 ? 4.738 14.57 -11.672 1 83.62 298 ILE B CA 1
ATOM 4745 C C . ILE B 1 298 ? 5.141 13.297 -12.398 1 83.62 298 ILE B C 1
ATOM 4747 O O . ILE B 1 298 ? 4.281 12.547 -12.883 1 83.62 298 ILE B O 1
ATOM 4751 N N . GLN B 1 299 ? 6.379 13.062 -12.383 1 79.75 299 GLN B N 1
ATOM 4752 C CA . GLN B 1 299 ? 6.891 11.875 -13.062 1 79.75 299 GLN B CA 1
ATOM 4753 C C . GLN B 1 299 ? 6.348 10.602 -12.422 1 79.75 299 GLN B C 1
ATOM 4755 O O . GLN B 1 299 ? 5.859 9.711 -13.117 1 79.75 299 GLN B O 1
ATOM 4760 N N . MET B 1 300 ? 6.414 10.562 -11.164 1 81 300 MET B N 1
ATOM 4761 C CA . MET B 1 300 ? 6.012 9.344 -10.461 1 81 300 MET B CA 1
ATOM 4762 C C . MET B 1 300 ? 4.504 9.125 -10.578 1 81 300 MET B C 1
ATOM 4764 O O . MET B 1 300 ? 4.051 7.992 -10.742 1 81 300 MET B O 1
ATOM 4768 N N . ASN B 1 301 ? 3.789 10.195 -10.508 1 82.81 301 ASN B N 1
ATOM 4769 C CA . ASN B 1 301 ? 2.348 10.078 -10.711 1 82.81 301 ASN B CA 1
ATOM 4770 C C . ASN B 1 301 ? 2.014 9.648 -12.133 1 82.81 301 ASN B C 1
ATOM 4772 O O . ASN B 1 301 ? 1.065 8.898 -12.352 1 82.81 301 ASN B O 1
ATOM 4776 N N . ALA B 1 302 ? 2.781 10.156 -13.016 1 86.44 302 ALA B N 1
ATOM 4777 C CA . ALA B 1 302 ? 2.561 9.789 -14.406 1 86.44 302 ALA B CA 1
ATOM 4778 C C . ALA B 1 302 ? 2.752 8.289 -14.617 1 86.44 302 ALA B C 1
ATOM 4780 O O . ALA B 1 302 ? 2.018 7.664 -15.383 1 86.44 302 ALA B O 1
ATOM 4781 N N . LEU B 1 303 ? 3.656 7.758 -13.898 1 85.31 303 LEU B N 1
ATOM 4782 C CA . LEU B 1 303 ? 3.996 6.352 -14.07 1 85.31 303 LEU B CA 1
ATOM 4783 C C . LEU B 1 303 ? 2.861 5.453 -13.586 1 85.31 303 LEU B C 1
ATOM 4785 O O . LEU B 1 303 ? 2.812 4.27 -13.922 1 85.31 303 LEU B O 1
ATOM 4789 N N . LYS B 1 304 ? 1.919 5.992 -12.883 1 82.25 304 LYS B N 1
ATOM 4790 C CA . LYS B 1 304 ? 0.707 5.254 -12.531 1 82.25 304 LYS B CA 1
ATOM 4791 C C . LYS B 1 304 ? -0.089 4.887 -13.781 1 82.25 304 LYS B C 1
ATOM 4793 O O . LYS B 1 304 ? -0.954 4.008 -13.734 1 82.25 304 LYS B O 1
ATOM 4798 N N . GLY B 1 305 ? 0.219 5.582 -14.789 1 87.69 305 GLY B N 1
ATOM 4799 C CA . GLY B 1 305 ? -0.523 5.363 -16.031 1 87.69 305 GLY B CA 1
ATOM 4800 C C . GLY B 1 305 ? -0.074 4.125 -16.781 1 87.69 305 GLY B C 1
ATOM 4801 O O . GLY B 1 305 ? -0.706 3.727 -17.766 1 87.69 305 GLY B O 1
ATOM 4802 N N . LEU B 1 306 ? 0.972 3.51 -16.266 1 89.31 306 LEU B N 1
ATOM 4803 C CA . LEU B 1 306 ? 1.451 2.293 -16.906 1 89.31 306 LEU B CA 1
ATOM 4804 C C . LEU B 1 306 ? 0.482 1.139 -16.688 1 89.31 306 LEU B C 1
ATOM 4806 O O . LEU B 1 306 ? -0.024 0.958 -15.57 1 89.31 306 LEU B O 1
ATOM 4810 N N . ASN B 1 307 ? 0.221 0.453 -17.781 1 90.56 307 ASN B N 1
ATOM 4811 C CA . ASN B 1 307 ? -0.483 -0.805 -17.547 1 90.56 307 ASN B CA 1
ATOM 4812 C C . ASN B 1 307 ? 0.436 -1.858 -16.938 1 90.56 307 ASN B C 1
ATOM 4814 O O . ASN B 1 307 ? 1.654 -1.677 -16.891 1 90.56 307 ASN B O 1
ATOM 4818 N N . PRO B 1 308 ? -0.132 -2.938 -16.453 1 87.88 308 PRO B N 1
ATOM 4819 C CA . PRO B 1 308 ? 0.656 -3.916 -15.703 1 87.88 308 PRO B CA 1
ATOM 4820 C C . PRO B 1 308 ? 1.813 -4.492 -16.516 1 87.88 308 PRO B C 1
ATOM 4822 O O . PRO B 1 308 ? 2.898 -4.719 -15.977 1 87.88 308 PRO B O 1
ATOM 4825 N N . ILE B 1 309 ? 1.693 -4.773 -17.781 1 91.75 309 ILE B N 1
ATOM 4826 C CA . ILE B 1 309 ? 2.758 -5.324 -18.609 1 91.75 309 ILE B CA 1
ATOM 4827 C C . ILE B 1 309 ? 3.922 -4.34 -18.672 1 91.75 309 ILE B C 1
ATOM 4829 O O . ILE B 1 309 ? 5.074 -4.719 -18.453 1 91.75 309 ILE B O 1
ATOM 4833 N N . CYS B 1 310 ? 3.568 -3.117 -18.922 1 90.31 310 CYS B N 1
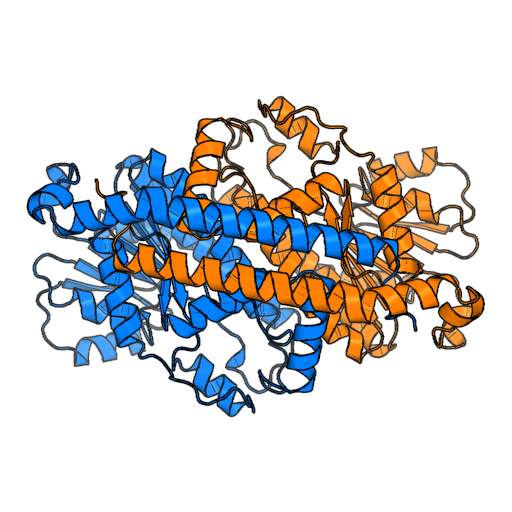ATOM 4834 C CA . CYS B 1 310 ? 4.594 -2.086 -19.047 1 90.31 310 CYS B CA 1
ATOM 4835 C C . CYS B 1 310 ? 5.215 -1.773 -17.688 1 90.31 310 CYS B C 1
ATOM 4837 O O . CYS B 1 310 ? 6.398 -1.445 -17.594 1 90.31 310 CYS B O 1
ATOM 4839 N N . ASP B 1 311 ? 4.414 -1.803 -16.703 1 87.25 311 ASP B N 1
ATOM 4840 C CA . ASP B 1 311 ? 4.922 -1.607 -15.344 1 87.25 311 ASP B CA 1
ATOM 4841 C C . ASP B 1 311 ? 5.969 -2.66 -14.992 1 87.25 311 ASP B C 1
ATOM 4843 O O . ASP B 1 311 ? 7.059 -2.326 -14.516 1 87.25 311 ASP B O 1
ATOM 4847 N N . ASP B 1 312 ? 5.684 -3.885 -15.258 1 85.81 312 ASP B N 1
ATOM 4848 C CA . ASP B 1 312 ? 6.613 -4.98 -15 1 85.81 312 ASP B CA 1
ATOM 4849 C C . ASP B 1 312 ? 7.902 -4.805 -15.797 1 85.81 312 ASP B C 1
ATOM 4851 O O . ASP B 1 312 ? 9 -5.008 -15.273 1 85.81 312 ASP B O 1
ATOM 4855 N N . LEU B 1 313 ? 7.73 -4.469 -17.016 1 83.69 313 LEU B N 1
ATOM 4856 C CA . LEU B 1 313 ? 8.891 -4.262 -17.875 1 83.69 313 LEU B CA 1
ATOM 4857 C C . LEU B 1 313 ? 9.758 -3.115 -17.359 1 83.69 313 LEU B C 1
ATOM 4859 O O . LEU B 1 313 ? 10.984 -3.219 -17.328 1 83.69 313 LEU B O 1
ATOM 4863 N N . GLY B 1 314 ? 9.109 -2.057 -17 1 81.19 314 GLY B N 1
ATOM 4864 C CA . GLY B 1 314 ? 9.844 -0.917 -16.469 1 81.19 314 GLY B CA 1
ATOM 4865 C C . GLY B 1 314 ? 10.625 -1.25 -15.211 1 81.19 314 GLY B C 1
ATOM 4866 O O . GLY B 1 314 ? 11.781 -0.837 -15.062 1 81.19 314 GLY B O 1
ATOM 4867 N N . ARG B 1 315 ? 10.039 -1.939 -14.352 1 77.88 315 ARG B N 1
ATOM 4868 C CA . ARG B 1 315 ? 10.711 -2.336 -13.117 1 77.88 315 ARG B CA 1
ATOM 4869 C C . ARG B 1 315 ? 11.883 -3.27 -13.406 1 77.88 315 ARG B C 1
ATOM 4871 O O . ARG B 1 315 ? 12.93 -3.172 -12.766 1 77.88 315 ARG B O 1
ATOM 4878 N N . TRP B 1 316 ? 11.641 -4.125 -14.312 1 76.88 316 TRP B N 1
ATOM 4879 C CA . TRP B 1 316 ? 12.703 -5.035 -14.711 1 76.88 316 TRP B CA 1
ATOM 4880 C C . TRP B 1 316 ? 13.891 -4.266 -15.281 1 76.88 316 TRP B C 1
ATOM 4882 O O . TRP B 1 316 ? 15.039 -4.496 -14.898 1 76.88 316 TRP B O 1
ATOM 4892 N N . VAL B 1 317 ? 13.562 -3.344 -16.156 1 76.12 317 VAL B N 1
ATOM 4893 C CA . VAL B 1 317 ? 14.602 -2.537 -16.766 1 76.12 317 VAL B CA 1
ATOM 4894 C C . VAL B 1 317 ? 15.336 -1.729 -15.703 1 76.12 317 VAL B C 1
ATOM 4896 O O . VAL B 1 317 ? 16.562 -1.637 -15.727 1 76.12 317 VAL B O 1
ATOM 4899 N N . SER B 1 318 ? 14.578 -1.251 -14.82 1 72.56 318 SER B N 1
ATOM 4900 C CA . SER B 1 318 ? 15.164 -0.452 -13.742 1 72.56 318 SER B CA 1
ATOM 4901 C C . SER B 1 318 ? 16.078 -1.297 -12.859 1 72.56 318 SER B C 1
ATOM 4903 O O . SER B 1 318 ? 17.109 -0.819 -12.383 1 72.56 318 SER B O 1
ATOM 4905 N N . THR B 1 319 ? 15.695 -2.457 -12.68 1 66.88 319 THR B N 1
ATOM 4906 C CA . THR B 1 319 ? 16.484 -3.369 -11.867 1 66.88 319 THR B CA 1
ATOM 4907 C C . THR B 1 319 ? 17.766 -3.775 -12.594 1 66.88 319 THR B C 1
ATOM 4909 O O . THR B 1 319 ? 18.844 -3.83 -11.984 1 66.88 319 THR B O 1
ATOM 4912 N N . GLN B 1 320 ? 17.594 -4.02 -13.875 1 67.62 320 GLN B N 1
ATOM 4913 C CA . GLN B 1 320 ? 18.75 -4.414 -14.664 1 67.62 320 GLN B CA 1
ATOM 4914 C C . GLN B 1 320 ? 19.766 -3.277 -14.758 1 67.62 320 GLN B C 1
ATOM 4916 O O . GLN B 1 320 ? 20.969 -3.518 -14.781 1 67.62 320 GLN B O 1
ATOM 4921 N N . LEU B 1 321 ? 19.172 -2.104 -14.742 1 61.94 321 LEU B N 1
ATOM 4922 C CA . LEU B 1 321 ? 20.031 -0.933 -14.867 1 61.94 321 LEU B CA 1
ATOM 4923 C C . LEU B 1 321 ? 20.562 -0.505 -13.508 1 61.94 321 LEU B C 1
ATOM 4925 O O . LEU B 1 321 ? 21.375 0.419 -13.414 1 61.94 321 LEU B O 1
ATOM 4929 N N . ARG B 1 322 ? 20.219 -1.255 -12.469 1 56.81 322 ARG B N 1
ATOM 4930 C CA . ARG B 1 322 ? 20.672 -1.017 -11.102 1 56.81 322 ARG B CA 1
ATOM 4931 C C . ARG B 1 322 ? 20.375 0.417 -10.664 1 56.81 322 ARG B C 1
ATOM 4933 O O . ARG B 1 322 ? 21.219 1.069 -10.055 1 56.81 322 ARG B O 1
ATOM 4940 N N . LEU B 1 323 ? 19.328 0.982 -11.18 1 47.72 323 LEU B N 1
ATOM 4941 C CA . LEU B 1 323 ? 18.984 2.371 -10.891 1 47.72 323 LEU B CA 1
ATOM 4942 C C . LEU B 1 323 ? 18.906 2.611 -9.391 1 47.72 323 LEU B C 1
ATOM 4944 O O . LEU B 1 323 ? 19.234 3.701 -8.914 1 47.72 323 LEU B O 1
ATOM 4948 N N . SER B 1 324 ? 18.469 1.671 -8.656 1 47.06 324 SER B N 1
ATOM 4949 C CA . SER B 1 324 ? 18.375 1.843 -7.211 1 47.06 324 SER B CA 1
ATOM 4950 C C . SER B 1 324 ? 19.516 1.11 -6.5 1 47.06 324 SER B C 1
ATOM 4952 O O . SER B 1 324 ? 19.438 0.844 -5.301 1 47.06 324 SER B O 1
ATOM 4954 N N . GLY B 1 325 ? 20.5 0.88 -7.109 1 47 325 GLY B N 1
ATOM 4955 C CA . GLY B 1 325 ? 21.625 0.165 -6.527 1 47 325 GLY B CA 1
ATOM 4956 C C . GLY B 1 325 ? 21.453 -1.341 -6.539 1 47 325 GLY B C 1
ATOM 4957 O O . GLY B 1 325 ? 20.484 -1.852 -7.117 1 47 325 GLY B O 1
ATOM 4958 N N . LYS B 1 326 ? 22.5 -2.033 -6.18 1 48.69 326 LYS B N 1
ATOM 4959 C CA . LYS B 1 326 ? 22.531 -3.492 -6.168 1 48.69 326 LYS B CA 1
ATOM 4960 C C . LYS B 1 326 ? 21.75 -4.055 -4.984 1 48.69 326 LYS B C 1
ATOM 4962 O O . LYS B 1 326 ? 21.312 -5.203 -5.016 1 48.69 326 LYS B O 1
ATOM 4967 N N . LYS B 1 327 ? 21.453 -3.096 -4.031 1 46.78 327 LYS B N 1
ATOM 4968 C CA . LYS B 1 327 ? 20.938 -3.625 -2.777 1 46.78 327 LYS B CA 1
ATOM 4969 C C . LYS B 1 327 ? 19.406 -3.746 -2.824 1 46.78 327 LYS B C 1
ATOM 4971 O O . LYS B 1 327 ? 18.719 -2.855 -3.332 1 46.78 327 LYS B O 1
ATOM 4976 N N . ILE B 1 328 ? 19.016 -4.941 -2.6 1 50.72 328 ILE B N 1
ATOM 4977 C CA . ILE B 1 328 ? 17.594 -5.219 -2.443 1 50.72 328 ILE B CA 1
ATOM 4978 C C . ILE B 1 328 ? 17.156 -4.828 -1.036 1 50.72 328 ILE B C 1
ATOM 4980 O O . ILE B 1 328 ? 17.75 -5.258 -0.047 1 50.72 328 ILE B O 1
ATOM 4984 N N . THR B 1 329 ? 16.312 -3.684 -0.812 1 53.06 329 THR B N 1
ATOM 4985 C CA . THR B 1 329 ? 15.844 -3.246 0.498 1 53.06 329 THR B CA 1
ATOM 4986 C C . THR B 1 329 ? 14.602 -4.027 0.917 1 53.06 329 THR B C 1
ATOM 4988 O O . THR B 1 329 ? 13.82 -4.461 0.069 1 53.06 329 THR B O 1
#

Secondary structure (DSSP, 8-state):
-TTSPPHHHHHHHHHHHHHHHHHHHHHHHHIIIIIHHHHHHHHHS-HHHHS-----HHHHHS--EEEEES-SSHHHHHHHHHHTTSTT-EEEEE-SSHHHHHHHHHHH-S-SSEEEEE---TTS-HHHHHHHHHHHHHHH----EEEE-----GGG-TT--S-HHHHHHHIIIIIIIHHHHHHHHHHHHHHHT-EEEEEE--GGGTS--GGGHHHHHHHHHHHHHHHHHHHHHHTTTEEEEEEEE-SBTTHHHHHHHHTT--------B-HHHHHHHHHHHHHH---SEEEESHHHHHHHHHGGG--HHHHHHHHHHHHHTTTT-S---/-TTSPPHHHHHHHHHHHHHHHHHHHHHHHHIIIIIHHHHHHHHHS-HHHHS-----HHHHHS--EEEEES-SSHHHHHHHHHHTTSTT-EEEEE-S-HHHHHHHHHHH-S-SSEEEEE---TTS-HHHHHHHHHHHHHHH----EEEE-----GGG-TT--S-HHHHHHHIIIIIIIHHHHHHHHHHHHHHHT-EEEEEE--GGGTS--GGGHHHHHHHHHHHHHHHHHHHHHHTTTEEEEEEEE-SBTTHHHHHHHHTT--------B-HHHHHHHHHHHHHH---SEEEESHHHHHHHHHGGG--HHHHHHHHHHHHHTTTT-S---

Foldseek 3Di:
DVLDDDPVVVVVLVVLLVVLVVVVVVVVCCCVPPVVVVVVVVVVDDLVVLQPPVPVPVVVVQAAEEEQAPLLDFLNVLLVVVPQQDANYEYEYEDQDQVSVVVSVVVVPHTNYHYHYDYDDLLDALVSLLVVLVVCCVVRHVHAHYEDPDFDQVLQPLPDAPDDVNLVSRCSRLPSSSCSNVVSNLVSCLVVLGHEYEYEAALLLLPDAQLSVRNNVSSVVRVVVQVVVQVVSVVSNYHGAYEHEYQAPDVNNVSLVVQPQPAPPPDRDGSNVQSVQRVCCRNSDPHRYHYPPPVSSVVSNVCSSRGPSVSVVVSVVCVVVCNRHVHRD/DVLDDDPVVVVVLVVLLVVLVVVVVVVVCCCVPPVVVVVVVVVVDDLVVLQPPVPVPVVVVQAAEEEQAPLLDFLNVLLVVVPQQDANYEYEYEDQDQVSVVVSVVVVPHTNYHYHYDYDDLLDALVSLLVVLVVCCVVRHVHAHYEDPDFDQVLQPLPDAPDDVNLVSRCSRLPSSSCSNVVSNLVSCLVVLGHEYEYEAALLLLPDAQLSVRNNVSSVVRVVVQVVVQVVSVVSNYHGAYEHEYQAPDVNNVSLVVQPQPQPPPPRDGSNVQSVQRVCCRNSDPHRYHYPPPVVSVVSNVCSSRGPSVSVVVSVVCVVVCNRHVHRD